Protein AF-0000000072582469 (afdb_homodimer)

Organism: Leptospira interrogans serogroup Icterohaemorrhagiae serovar Lai (strain 56601) (NCBI:txid189518)

Structure (mmCIF, N/CA/C/O backbone):
data_AF-0000000072582469-model_v1
#
loop_
_entity.id
_entity.type
_entity.pdbx_description
1 polymer 'CRISPR-associated protein Cas6, subtype MYXAN'
#
loop_
_atom_site.group_PDB
_atom_site.id
_atom_site.type_symbol
_atom_site.label_atom_id
_atom_site.label_alt_id
_atom_site.label_comp_id
_atom_site.label_asym_id
_atom_site.label_entity_id
_atom_site.label_seq_id
_atom_site.pdbx_PDB_ins_code
_atom_site.Cartn_x
_atom_site.Cartn_y
_atom_site.Cartn_z
_atom_site.occupancy
_atom_site.B_iso_or_equiv
_atom_site.auth_seq_id
_atom_site.auth_comp_id
_atom_site.auth_asym_id
_atom_site.auth_atom_id
_atom_site.pdbx_PDB_model_num
ATOM 1 N N . MET A 1 1 ? 12.555 -10.258 11.445 1 30.47 1 MET A N 1
ATOM 2 C CA . MET A 1 1 ? 12.547 -9.867 10.039 1 30.47 1 MET A CA 1
ATOM 3 C C . MET A 1 1 ? 11.203 -9.242 9.656 1 30.47 1 MET A C 1
ATOM 5 O O . MET A 1 1 ? 10.156 -9.852 9.852 1 30.47 1 MET A O 1
ATOM 9 N N . SER A 1 2 ? 10.984 -7.969 9.828 1 44.03 2 SER A N 1
ATOM 10 C CA . SER A 1 2 ? 9.766 -7.211 9.539 1 44.03 2 SER A CA 1
ATOM 11 C C . SER A 1 2 ? 9.156 -7.645 8.211 1 44.03 2 SER A C 1
ATOM 13 O O . SER A 1 2 ? 9.852 -7.742 7.203 1 44.03 2 SER A O 1
ATOM 15 N N . ILE A 1 3 ? 8.266 -8.602 8.234 1 50 3 ILE A N 1
ATOM 16 C CA . ILE A 1 3 ? 7.602 -9.023 7.004 1 50 3 ILE A CA 1
ATOM 17 C C . ILE A 1 3 ? 7.469 -7.828 6.055 1 50 3 ILE A C 1
ATOM 19 O O . ILE A 1 3 ? 7.055 -6.742 6.469 1 50 3 ILE A O 1
ATOM 23 N N . PRO A 1 4 ? 8.195 -7.957 4.871 1 59.53 4 PRO A N 1
ATOM 24 C CA . PRO A 1 4 ? 8.141 -6.902 3.855 1 59.53 4 PRO A CA 1
ATOM 25 C C . PRO A 1 4 ? 6.723 -6.379 3.619 1 59.53 4 PRO A C 1
ATOM 27 O O . PRO A 1 4 ? 5.75 -7.098 3.863 1 59.53 4 PRO A O 1
ATOM 30 N N . ASN A 1 5 ? 6.52 -5.148 3.527 1 84.12 5 ASN A N 1
ATOM 31 C CA . ASN A 1 5 ? 5.289 -4.438 3.205 1 84.12 5 ASN A CA 1
ATOM 32 C C . ASN A 1 5 ? 4.781 -4.793 1.811 1 84.12 5 ASN A C 1
ATOM 34 O O . ASN A 1 5 ? 4.734 -3.938 0.925 1 84.12 5 ASN A O 1
ATOM 38 N N . VAL A 1 6 ? 4.477 -6.207 1.707 1 92.5 6 VAL A N 1
ATOM 39 C CA . VAL A 1 6 ? 3.959 -6.719 0.442 1 92.5 6 VAL A CA 1
ATOM 40 C C . VAL A 1 6 ? 2.436 -6.621 0.43 1 92.5 6 VAL A C 1
ATOM 42 O O . VAL A 1 6 ? 1.78 -6.93 1.429 1 92.5 6 VAL A O 1
ATOM 45 N N . ILE A 1 7 ? 1.977 -6.152 -0.712 1 92.81 7 ILE A N 1
ATOM 46 C CA . ILE A 1 7 ? 0.534 -6.062 -0.909 1 92.81 7 ILE A CA 1
ATOM 47 C C . ILE A 1 7 ? 0.13 -6.867 -2.143 1 92.81 7 ILE A C 1
ATOM 49 O O . ILE A 1 7 ? 0.987 -7.379 -2.867 1 92.81 7 ILE A O 1
ATOM 53 N N . GLU A 1 8 ? -1.149 -7.074 -2.271 1 95.31 8 GLU A N 1
ATOM 54 C CA . GLU A 1 8 ? -1.679 -7.785 -3.434 1 95.31 8 GLU A CA 1
ATOM 55 C C . GLU A 1 8 ? -2.588 -6.883 -4.266 1 95.31 8 GLU A C 1
ATOM 57 O O . GLU A 1 8 ? -3.465 -6.207 -3.721 1 95.31 8 GLU A O 1
ATOM 62 N N . LEU A 1 9 ? -2.301 -6.816 -5.574 1 96.62 9 LEU A N 1
ATOM 63 C CA . LEU A 1 9 ? -3.211 -6.188 -6.527 1 96.62 9 LEU A CA 1
ATOM 64 C C . LEU A 1 9 ? -4.062 -7.238 -7.238 1 96.62 9 LEU A C 1
ATOM 66 O O . LEU A 1 9 ? -3.527 -8.156 -7.863 1 96.62 9 LEU A O 1
ATOM 70 N N . ASN A 1 10 ? -5.375 -7.125 -7.121 1 97.06 10 ASN A N 1
ATOM 71 C CA . ASN A 1 10 ? -6.32 -8.047 -7.742 1 97.06 10 ASN A CA 1
ATOM 72 C C . ASN A 1 10 ? -7.004 -7.418 -8.953 1 97.06 10 ASN A C 1
ATOM 74 O O . ASN A 1 10 ? -7.848 -6.535 -8.805 1 97.06 10 ASN A O 1
ATOM 78 N N . PHE A 1 11 ? -6.676 -7.906 -10.164 1 97.75 11 PHE A N 1
ATOM 79 C CA . PHE A 1 11 ? -7.254 -7.422 -11.406 1 97.75 11 PHE A CA 1
ATOM 80 C C . PHE A 1 11 ? -8.383 -8.336 -11.867 1 97.75 11 PHE A C 1
ATOM 82 O O . PHE A 1 11 ? -8.141 -9.469 -12.297 1 97.75 11 PHE A O 1
ATOM 89 N N . PRO A 1 12 ? -9.617 -7.875 -11.797 1 97.75 12 PRO A N 1
ATOM 90 C CA . PRO A 1 12 ? -10.617 -8.664 -12.523 1 97.75 12 PRO A CA 1
ATOM 91 C C . PRO A 1 12 ? -10.266 -8.828 -14.008 1 97.75 12 PRO A C 1
ATOM 93 O O . PRO A 1 12 ? -9.75 -7.902 -14.633 1 97.75 12 PRO A O 1
ATOM 96 N N . VAL A 1 13 ? -10.539 -10.023 -14.477 1 98.31 13 VAL A N 1
ATOM 97 C CA . VAL A 1 13 ? -10.148 -10.336 -15.852 1 98.31 13 VAL A CA 1
ATOM 98 C C . VAL A 1 13 ? -11.383 -10.633 -16.688 1 98.31 13 VAL A C 1
ATOM 100 O O . VAL A 1 13 ? -12.227 -11.445 -16.297 1 98.31 13 VAL A O 1
ATOM 103 N N . LEU A 1 14 ? -11.469 -9.875 -17.75 1 97.69 14 LEU A N 1
ATOM 104 C CA . LEU A 1 14 ? -12.484 -10.164 -18.75 1 97.69 14 LEU A CA 1
ATOM 105 C C . LEU A 1 14 ? -11.883 -10.938 -19.922 1 97.69 14 LEU A C 1
ATOM 107 O O . LEU A 1 14 ? -10.797 -10.602 -20.406 1 97.69 14 LEU A O 1
ATOM 111 N N . GLY A 1 15 ? -12.547 -11.914 -20.344 1 96.69 15 GLY A N 1
ATOM 112 C CA . GLY A 1 15 ? -12.125 -12.781 -21.438 1 96.69 15 GLY A CA 1
ATOM 113 C C . GLY A 1 15 ? -12.93 -14.062 -21.516 1 96.69 15 GLY A C 1
ATOM 114 O O . GLY A 1 15 ? -13.938 -14.219 -20.828 1 96.69 15 GLY A O 1
ATOM 115 N N . SER A 1 16 ? -12.477 -14.953 -22.438 1 96.75 16 SER A N 1
ATOM 116 C CA . SER A 1 16 ? -13.242 -16.172 -22.656 1 96.75 16 SER A CA 1
ATOM 117 C C . SER A 1 16 ? -12.461 -17.406 -22.234 1 96.75 16 SER A C 1
ATOM 119 O O . SER A 1 16 ? -12.773 -18.031 -21.203 1 96.75 16 SER A O 1
ATOM 121 N N . LEU A 1 17 ? -11.383 -17.672 -22.953 1 97.31 17 LEU A N 1
ATOM 122 C CA . LEU A 1 17 ? -10.609 -18.891 -22.719 1 97.31 17 LEU A CA 1
ATOM 123 C C . LEU A 1 17 ? -9.141 -18.562 -22.484 1 97.31 17 LEU A C 1
ATOM 125 O O . LEU A 1 17 ? -8.633 -17.562 -22.984 1 97.31 17 LEU A O 1
ATOM 129 N N . LEU A 1 18 ? -8.508 -19.406 -21.688 1 97.12 18 LEU A N 1
ATOM 130 C CA . LEU A 1 18 ? -7.062 -19.359 -21.484 1 97.12 18 LEU A CA 1
ATOM 131 C C . LEU A 1 18 ? -6.496 -20.781 -21.375 1 97.12 18 LEU A C 1
ATOM 133 O O . LEU A 1 18 ? -7.148 -21.672 -20.844 1 97.12 18 LEU A O 1
ATOM 137 N N . PRO A 1 19 ? -5.258 -20.922 -21.906 1 95.5 19 PRO A N 1
ATOM 138 C CA . PRO A 1 19 ? -4.602 -22.188 -21.578 1 95.5 19 PRO A CA 1
ATOM 139 C C . PRO A 1 19 ? -4.375 -22.375 -20.078 1 95.5 19 PRO A C 1
ATOM 141 O O . PRO A 1 19 ? -4.062 -21.406 -19.391 1 95.5 19 PRO A O 1
ATOM 144 N N . ALA A 1 20 ? -4.527 -23.625 -19.578 1 93.88 20 ALA A N 1
ATOM 145 C CA . ALA A 1 20 ? -4.32 -23.906 -18.156 1 93.88 20 ALA A CA 1
ATOM 146 C C . ALA A 1 20 ? -2.871 -23.641 -17.75 1 93.88 20 ALA A C 1
ATOM 148 O O . ALA A 1 20 ? -2.592 -23.328 -16.594 1 93.88 20 ALA A O 1
ATOM 149 N N . ASP A 1 21 ? -1.951 -23.797 -18.688 1 95.19 21 ASP A N 1
ATOM 150 C CA . ASP A 1 21 ? -0.532 -23.594 -18.422 1 95.19 21 ASP A CA 1
ATOM 151 C C . ASP A 1 21 ? -0.061 -22.234 -18.906 1 95.19 21 ASP A C 1
ATOM 153 O O . ASP A 1 21 ? 1.055 -22.094 -19.422 1 95.19 21 ASP A O 1
ATOM 157 N N . HIS A 1 22 ? -0.894 -21.172 -18.688 1 95.5 22 HIS A N 1
ATOM 158 C CA . HIS A 1 22 ? -0.663 -19.859 -19.266 1 95.5 22 HIS A CA 1
ATOM 159 C C . HIS A 1 22 ? 0.334 -19.047 -18.453 1 95.5 22 HIS A C 1
ATOM 161 O O . HIS A 1 22 ? 0.523 -17.844 -18.688 1 95.5 22 HIS A O 1
ATOM 167 N N . GLY A 1 23 ? 1.006 -19.609 -17.453 1 96.31 23 GLY A N 1
ATOM 168 C CA . GLY A 1 23 ? 1.853 -18.859 -16.531 1 96.31 23 GLY A CA 1
ATOM 169 C C . GLY A 1 23 ? 2.943 -18.078 -17.234 1 96.31 23 GLY A C 1
ATOM 170 O O . GLY A 1 23 ? 3.059 -16.859 -17.062 1 96.31 23 GLY A O 1
ATOM 171 N N . TYR A 1 24 ? 3.627 -18.719 -18.094 1 96.56 24 TYR A N 1
ATOM 172 C CA . TYR A 1 24 ? 4.727 -18.078 -18.797 1 96.56 24 TYR A CA 1
ATOM 173 C C . TYR A 1 24 ? 4.203 -17.047 -19.797 1 96.56 24 TYR A C 1
ATOM 175 O O . TYR A 1 24 ? 4.746 -15.953 -19.906 1 96.56 24 TYR A O 1
ATOM 183 N N . GLY A 1 25 ? 3.215 -17.438 -20.5 1 96.5 25 GLY A N 1
ATOM 184 C CA . GLY A 1 25 ? 2.609 -16.5 -21.438 1 96.5 25 GLY A CA 1
ATOM 185 C C . GLY A 1 25 ? 2.098 -15.242 -20.766 1 96.5 25 GLY A C 1
ATOM 186 O O . GLY A 1 25 ? 2.268 -14.141 -21.297 1 96.5 25 GLY A O 1
ATOM 187 N N . LEU A 1 26 ? 1.483 -15.445 -19.625 1 97.5 26 LEU A N 1
ATOM 188 C CA . LEU A 1 26 ? 0.969 -14.32 -18.859 1 97.5 26 LEU A CA 1
ATOM 189 C C . LEU A 1 26 ? 2.104 -13.406 -18.406 1 97.5 26 LEU A C 1
ATOM 191 O O . LEU A 1 26 ? 2.047 -12.188 -18.625 1 97.5 26 LEU A O 1
ATOM 195 N N . TYR A 1 27 ? 3.119 -13.984 -17.875 1 96.94 27 TYR A N 1
ATOM 196 C CA . TYR A 1 27 ? 4.297 -13.25 -17.422 1 96.94 27 TYR A CA 1
ATOM 197 C C . TYR A 1 27 ? 4.914 -12.469 -18.578 1 96.94 27 TYR A C 1
ATOM 199 O O . TYR A 1 27 ? 5.227 -11.281 -18.438 1 96.94 27 TYR A O 1
ATOM 207 N N . SER A 1 28 ? 5.012 -13.102 -19.688 1 96.5 28 SER A N 1
ATOM 208 C CA . SER A 1 28 ? 5.586 -12.477 -20.875 1 96.5 28 SER A CA 1
ATOM 209 C C . SER A 1 28 ? 4.754 -11.281 -21.328 1 96.5 28 SER A C 1
ATOM 211 O O . SER A 1 28 ? 5.301 -10.219 -21.609 1 96.5 28 SER A O 1
ATOM 213 N N . ALA A 1 29 ? 3.504 -11.422 -21.344 1 97.25 29 ALA A N 1
ATOM 214 C CA . ALA A 1 29 ? 2.609 -10.344 -21.766 1 97.25 29 ALA A CA 1
ATOM 215 C C . ALA A 1 29 ? 2.693 -9.164 -20.812 1 97.25 29 ALA A C 1
ATOM 217 O O . ALA A 1 29 ? 2.711 -8.008 -21.234 1 97.25 29 ALA A O 1
ATOM 218 N N . ILE A 1 30 ? 2.781 -9.445 -19.484 1 97.25 30 ILE A N 1
ATOM 219 C CA . ILE A 1 30 ? 2.879 -8.414 -18.469 1 97.25 30 ILE A CA 1
ATOM 220 C C . ILE A 1 30 ? 4.184 -7.637 -18.641 1 97.25 30 ILE A C 1
ATOM 222 O O . ILE A 1 30 ? 4.188 -6.402 -18.609 1 97.25 30 ILE A O 1
ATOM 226 N N . CYS A 1 31 ? 5.27 -8.375 -18.891 1 95.88 31 CYS A N 1
ATOM 227 C CA . CYS A 1 31 ? 6.578 -7.738 -19 1 95.88 31 CYS A CA 1
ATOM 228 C C . CYS A 1 31 ? 6.68 -6.941 -20.297 1 95.88 31 CYS A C 1
ATOM 230 O O . CYS A 1 31 ? 7.453 -5.984 -20.391 1 95.88 31 CYS A O 1
ATOM 232 N N . HIS A 1 32 ? 5.898 -7.336 -21.234 1 96.06 32 HIS A N 1
ATOM 233 C CA . HIS A 1 32 ? 5.855 -6.562 -22.469 1 96.06 32 HIS A CA 1
ATOM 234 C C . HIS A 1 32 ? 5.246 -5.184 -22.234 1 96.06 32 HIS A C 1
ATOM 236 O O . HIS A 1 32 ? 5.746 -4.184 -22.75 1 96.06 32 HIS A O 1
ATOM 242 N N . LEU A 1 33 ? 4.223 -5.117 -21.438 1 95.62 33 LEU A N 1
ATOM 243 C CA . LEU A 1 33 ? 3.555 -3.857 -21.141 1 95.62 33 LEU A CA 1
ATOM 244 C C . LEU A 1 33 ? 4.34 -3.064 -20.094 1 95.62 33 LEU A C 1
ATOM 246 O O . LEU A 1 33 ? 4.375 -1.833 -20.141 1 95.62 33 LEU A O 1
ATOM 250 N N . CYS A 1 34 ? 4.918 -3.791 -19.156 1 95.44 34 CYS A N 1
ATOM 251 C CA . CYS A 1 34 ? 5.711 -3.193 -18.094 1 95.44 34 CYS A CA 1
ATOM 252 C C . CYS A 1 34 ? 7.105 -3.803 -18.031 1 95.44 34 CYS A C 1
ATOM 254 O O . CYS A 1 34 ? 7.414 -4.582 -17.125 1 95.44 34 CYS A O 1
ATOM 256 N N . PRO A 1 35 ? 8.039 -3.336 -18.859 1 94.44 35 PRO A N 1
ATOM 257 C CA . PRO A 1 35 ? 9.336 -3.99 -19.016 1 94.44 35 PRO A CA 1
ATOM 258 C C . PRO A 1 35 ? 10.195 -3.916 -17.75 1 94.44 35 PRO A C 1
ATOM 260 O O . PRO A 1 35 ? 11.031 -4.793 -17.516 1 94.44 35 PRO A O 1
ATOM 263 N N . THR A 1 36 ? 9.984 -2.92 -16.891 1 92.06 36 THR A N 1
ATOM 264 C CA . THR A 1 36 ? 10.781 -2.74 -15.688 1 92.06 36 THR A CA 1
ATOM 265 C C . THR A 1 36 ? 10.531 -3.873 -14.703 1 92.06 36 THR A C 1
ATOM 267 O O . THR A 1 36 ? 11.344 -4.105 -13.797 1 92.06 36 THR A O 1
ATOM 270 N N . LEU A 1 37 ? 9.469 -4.609 -14.891 1 92.5 37 LEU A N 1
ATOM 271 C CA . LEU A 1 37 ? 9.109 -5.688 -13.977 1 92.5 37 LEU A CA 1
ATOM 272 C C . LEU A 1 37 ? 10.039 -6.883 -14.156 1 92.5 37 LEU A C 1
ATOM 274 O O . LEU A 1 37 ? 10.117 -7.754 -13.281 1 92.5 37 LEU A O 1
ATOM 278 N N . HIS A 1 38 ? 10.781 -6.918 -15.25 1 90.12 38 HIS A N 1
ATOM 279 C CA . HIS A 1 38 ? 11.711 -8.016 -15.508 1 90.12 38 HIS A CA 1
ATOM 280 C C . HIS A 1 38 ? 12.82 -8.055 -14.461 1 90.12 38 HIS A C 1
ATOM 282 O O . HIS A 1 38 ? 13.367 -9.117 -14.164 1 90.12 38 HIS A O 1
ATOM 288 N N . GLU A 1 39 ? 13.047 -6.945 -13.867 1 85.56 39 GLU A N 1
ATOM 289 C CA . GLU A 1 39 ? 14.188 -6.805 -12.977 1 85.56 39 GLU A CA 1
ATOM 290 C C . GLU A 1 39 ? 13.766 -6.961 -11.516 1 85.56 39 GLU A C 1
ATOM 292 O O . GLU A 1 39 ? 14.602 -6.91 -10.617 1 85.56 39 GLU A O 1
ATOM 297 N N . HIS A 1 40 ? 12.57 -7.203 -11.297 1 82.69 40 HIS A N 1
ATOM 298 C CA . HIS A 1 40 ? 12.086 -7.223 -9.922 1 82.69 40 HIS A CA 1
ATOM 299 C C . HIS A 1 40 ? 11.734 -8.641 -9.484 1 82.69 40 HIS A C 1
ATOM 301 O O . HIS A 1 40 ? 10.656 -9.148 -9.805 1 82.69 40 HIS A O 1
ATOM 307 N N . ASP A 1 41 ? 12.586 -9.172 -8.656 1 80.69 41 ASP A N 1
ATOM 308 C CA . ASP A 1 41 ? 12.438 -10.555 -8.219 1 80.69 41 ASP A CA 1
ATOM 309 C C . ASP A 1 41 ? 11.391 -10.68 -7.117 1 80.69 41 ASP A C 1
ATOM 311 O O . ASP A 1 41 ? 10.945 -11.781 -6.797 1 80.69 41 ASP A O 1
ATOM 315 N N . SER A 1 42 ? 10.977 -9.555 -6.664 1 84.88 42 SER A N 1
ATOM 316 C CA . SER A 1 42 ? 10.023 -9.578 -5.562 1 84.88 42 SER A CA 1
ATOM 317 C C . SER A 1 42 ? 8.594 -9.711 -6.07 1 84.88 42 SER A C 1
ATOM 319 O O . SER A 1 42 ? 7.652 -9.852 -5.281 1 84.88 42 SER A O 1
ATOM 321 N N . LEU A 1 43 ? 8.516 -9.797 -7.332 1 91.56 43 LEU A N 1
ATOM 322 C CA . LEU A 1 43 ? 7.211 -9.906 -7.973 1 91.56 43 LEU A CA 1
ATOM 323 C C . LEU A 1 43 ? 6.719 -11.352 -7.977 1 91.56 43 LEU A C 1
ATOM 325 O O . LEU A 1 43 ? 7.477 -12.266 -8.297 1 91.56 43 LEU A O 1
ATOM 329 N N . SER A 1 44 ? 5.566 -11.562 -7.473 1 95.94 44 SER A N 1
ATOM 330 C CA . SER A 1 44 ? 4.918 -12.852 -7.66 1 95.94 44 SER A CA 1
ATOM 331 C C . SER A 1 44 ? 3.564 -12.695 -8.344 1 95.94 44 SER A C 1
ATOM 333 O O . SER A 1 44 ? 2.834 -11.742 -8.07 1 95.94 44 SER A O 1
ATOM 335 N N . ILE A 1 45 ? 3.254 -13.617 -9.211 1 96.94 45 ILE A N 1
ATOM 336 C CA . ILE A 1 45 ? 2.02 -13.586 -9.992 1 96.94 45 ILE A CA 1
ATOM 337 C C . ILE A 1 45 ? 1.225 -14.867 -9.75 1 96.94 45 ILE A C 1
ATOM 339 O O . ILE A 1 45 ? 1.735 -15.969 -9.953 1 96.94 45 ILE A O 1
ATOM 343 N N . GLN A 1 46 ? 0.063 -14.695 -9.242 1 94.94 46 GLN A N 1
ATOM 344 C CA . GLN A 1 46 ? -0.858 -15.828 -9.227 1 94.94 46 GLN A CA 1
ATOM 345 C C . GLN A 1 46 ? -1.588 -15.961 -10.562 1 94.94 46 GLN A C 1
ATOM 347 O O . GLN A 1 46 ? -2.172 -14.992 -11.055 1 94.94 46 GLN A O 1
ATOM 352 N N . THR A 1 47 ? -1.567 -17.078 -11.133 1 92.44 47 THR A N 1
ATOM 353 C CA . THR A 1 47 ? -2.199 -17.297 -12.43 1 92.44 47 THR A CA 1
ATOM 354 C C . THR A 1 47 ? -3.709 -17.109 -12.336 1 92.44 47 THR A C 1
ATOM 356 O O . THR A 1 47 ? -4.277 -17.125 -11.234 1 92.44 47 THR A O 1
ATOM 359 N N . ILE A 1 48 ? -4.301 -16.906 -13.469 1 96.19 48 ILE A N 1
ATOM 360 C CA . ILE A 1 48 ? -5.723 -16.609 -13.555 1 96.19 48 ILE A CA 1
ATOM 361 C C . ILE A 1 48 ? -6.531 -17.906 -13.438 1 96.19 48 ILE A C 1
ATOM 363 O O . ILE A 1 48 ? -6.281 -18.859 -14.164 1 96.19 48 ILE A O 1
ATOM 367 N N . SER A 1 49 ? -7.465 -17.859 -12.516 1 92.06 49 SER A N 1
ATOM 368 C CA . SER A 1 49 ? -8.297 -19.047 -12.305 1 92.06 49 SER A CA 1
ATOM 369 C C . SER A 1 49 ? -9.484 -19.062 -13.266 1 92.06 49 SER A C 1
ATOM 371 O O . SER A 1 49 ? -9.867 -18.016 -13.797 1 92.06 49 SER A O 1
ATOM 373 N N . GLY A 1 50 ? -9.977 -20.172 -13.555 1 94.44 50 GLY A N 1
ATOM 374 C CA . GLY A 1 50 ? -11.156 -20.438 -14.359 1 94.44 50 GLY A CA 1
ATOM 375 C C . GLY A 1 50 ? -11.711 -21.828 -14.164 1 94.44 50 GLY A C 1
ATOM 376 O O . GLY A 1 50 ? -11.328 -22.531 -13.234 1 94.44 50 GLY A O 1
ATOM 377 N N . LEU A 1 51 ? -12.727 -22.078 -14.961 1 94.69 51 LEU A N 1
ATOM 378 C CA . LEU A 1 51 ? -13.305 -23.422 -14.945 1 94.69 51 LEU A CA 1
ATOM 379 C C . LEU A 1 51 ? -12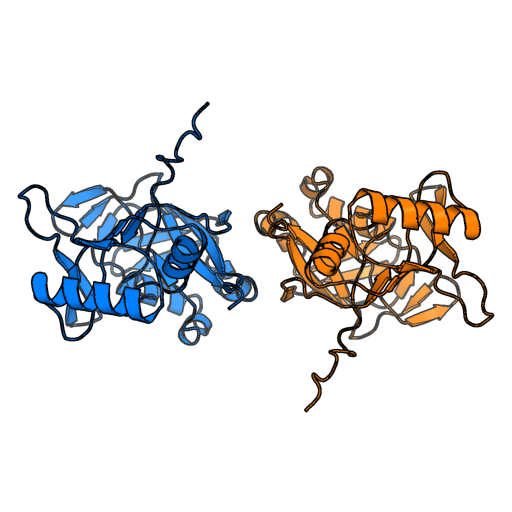.758 -24.25 -16.094 1 94.69 51 LEU A C 1
ATOM 381 O O . LEU A 1 51 ? -12.578 -23.75 -17.203 1 94.69 51 LEU A O 1
ATOM 385 N N . PRO A 1 52 ? -12.508 -25.531 -15.75 1 91.31 52 PRO A N 1
ATOM 386 C CA . PRO A 1 52 ? -12.102 -26.375 -16.875 1 91.31 52 PRO A CA 1
ATOM 387 C C . PRO A 1 52 ? -13.133 -26.391 -18 1 91.31 52 PRO A C 1
ATOM 389 O O . PRO A 1 52 ? -14.328 -26.531 -17.75 1 91.31 52 PRO A O 1
ATOM 392 N N . ASP A 1 53 ? -12.773 -26.188 -19.25 1 91.62 53 ASP A N 1
ATOM 393 C CA . ASP A 1 53 ? -13.633 -26.25 -20.438 1 91.62 53 ASP A CA 1
ATOM 394 C C . ASP A 1 53 ? -13.367 -27.516 -21.234 1 91.62 53 ASP A C 1
ATOM 396 O O . ASP A 1 53 ? -14.266 -28.344 -21.406 1 91.62 53 ASP A O 1
ATOM 400 N N . ARG A 1 54 ? -12.172 -27.75 -21.734 1 90.56 54 ARG A N 1
ATOM 401 C CA . ARG A 1 54 ? -11.586 -28.922 -22.375 1 90.56 54 ARG A CA 1
ATOM 402 C C . ARG A 1 54 ? -10.172 -29.172 -21.844 1 90.56 54 ARG A C 1
ATOM 404 O O . ARG A 1 54 ? -9.633 -28.359 -21.094 1 90.56 54 ARG A O 1
ATOM 411 N N . PRO A 1 55 ? -9.641 -30.297 -22.188 1 87.75 55 PRO A N 1
ATOM 412 C CA . PRO A 1 55 ? -8.305 -30.578 -21.656 1 87.75 55 PRO A CA 1
ATOM 413 C C . PRO A 1 55 ? -7.312 -29.453 -21.938 1 87.75 55 PRO A C 1
ATOM 415 O O . PRO A 1 55 ? -7.102 -29.078 -23.094 1 87.75 55 PRO A O 1
ATOM 418 N N . GLY A 1 56 ? -6.816 -28.891 -20.922 1 91.38 56 GLY A N 1
ATOM 419 C CA . GLY A 1 56 ? -5.762 -27.906 -21.031 1 91.38 56 GLY A CA 1
ATOM 420 C C . GLY A 1 56 ? -6.285 -26.484 -21.234 1 91.38 56 GLY A C 1
ATOM 421 O O . GLY A 1 56 ? -5.508 -25.547 -21.422 1 91.38 56 GLY A O 1
ATOM 422 N N . ILE A 1 57 ? -7.598 -26.328 -21.281 1 94.75 57 ILE A N 1
ATOM 423 C CA . ILE A 1 57 ? -8.188 -25.016 -21.531 1 94.75 57 ILE A CA 1
ATOM 424 C C . ILE A 1 57 ? -9.109 -24.641 -20.359 1 94.75 57 ILE A C 1
ATOM 426 O O . ILE A 1 57 ? -9.875 -25.469 -19.875 1 94.75 57 ILE A O 1
ATOM 430 N N . LEU A 1 58 ? -8.969 -23.375 -19.969 1 95.81 58 LEU A N 1
ATOM 431 C CA . LEU A 1 58 ? -9.812 -22.812 -18.922 1 95.81 58 LEU A CA 1
ATOM 432 C C . LEU A 1 58 ? -10.82 -21.828 -19.516 1 95.81 58 LEU A C 1
ATOM 434 O O . LEU A 1 58 ? -10.484 -21.047 -20.406 1 95.81 58 LEU A O 1
ATOM 438 N N . ARG A 1 59 ? -12 -21.922 -18.984 1 98 59 ARG A N 1
ATOM 439 C CA . ARG A 1 59 ? -12.992 -20.891 -19.25 1 98 59 ARG A CA 1
ATOM 440 C C . ARG A 1 59 ? -13.016 -19.844 -18.141 1 98 59 ARG A C 1
ATOM 442 O O . ARG A 1 59 ? -13.156 -20.172 -16.969 1 98 59 ARG A O 1
ATOM 449 N N . LEU A 1 60 ? -12.883 -18.625 -18.562 1 97.62 60 LEU A N 1
ATOM 450 C CA . LEU A 1 60 ? -12.906 -17.547 -17.594 1 97.62 60 LEU A CA 1
ATOM 451 C C . LEU A 1 60 ? -14.328 -17.25 -17.125 1 97.62 60 LEU A C 1
ATOM 453 O O . LEU A 1 60 ? -15.281 -17.438 -17.891 1 97.62 60 LEU A O 1
ATOM 457 N N . THR A 1 61 ? -14.422 -16.891 -15.875 1 97.12 61 THR A N 1
ATOM 458 C CA . THR A 1 61 ? -15.703 -16.547 -15.258 1 97.12 61 THR A CA 1
ATOM 459 C C . THR A 1 61 ? -15.664 -15.125 -14.695 1 97.12 61 THR A C 1
ATOM 461 O O . THR A 1 61 ? -14.648 -14.438 -14.797 1 97.12 61 THR A O 1
ATOM 464 N N . ALA A 1 62 ? -16.766 -14.695 -14.094 1 95.31 62 ALA A N 1
ATOM 465 C CA . ALA A 1 62 ? -16.844 -13.375 -13.484 1 95.31 62 ALA A CA 1
ATOM 466 C C . ALA A 1 62 ? -15.914 -13.266 -12.289 1 95.31 62 ALA A C 1
ATOM 468 O O . ALA A 1 62 ? -15.578 -12.164 -11.844 1 95.31 62 ALA A O 1
ATOM 469 N N . ASN A 1 63 ? -15.414 -14.469 -11.836 1 94.88 63 ASN A N 1
ATOM 470 C CA . ASN A 1 63 ? -14.562 -14.484 -10.648 1 94.88 63 ASN A CA 1
ATOM 471 C C . ASN A 1 63 ? -13.086 -14.602 -11.016 1 94.88 63 ASN A C 1
ATOM 473 O O . ASN A 1 63 ? -12.227 -14.633 -10.141 1 94.88 63 ASN A O 1
ATOM 477 N N . SER A 1 64 ? -12.82 -14.656 -12.312 1 97.31 64 SER A N 1
ATOM 478 C CA . SER A 1 64 ? -11.43 -14.781 -12.75 1 97.31 64 SER A CA 1
ATOM 479 C C . SER A 1 64 ? -10.648 -13.5 -12.477 1 97.31 64 SER A C 1
ATOM 481 O O . SER A 1 64 ? -11.086 -12.414 -12.852 1 97.31 64 SER A O 1
ATOM 483 N N . GLN A 1 65 ? -9.484 -13.727 -11.789 1 97.12 65 GLN A N 1
ATOM 484 C CA . GLN A 1 65 ? -8.656 -12.586 -11.406 1 97.12 65 GLN A CA 1
ATOM 485 C C . GLN A 1 65 ? -7.176 -12.875 -11.648 1 97.12 65 GLN A C 1
ATOM 487 O O . GLN A 1 65 ? -6.727 -14.016 -11.477 1 97.12 65 GLN A O 1
ATOM 492 N N . LEU A 1 66 ? -6.488 -11.852 -12.062 1 97.62 66 LEU A N 1
ATOM 493 C CA . LEU A 1 66 ? -5.031 -11.828 -11.977 1 97.62 66 LEU A CA 1
ATOM 494 C C . LEU A 1 66 ? -4.582 -11.203 -10.656 1 97.62 66 LEU A C 1
ATOM 496 O O . LEU A 1 66 ? -4.973 -10.078 -10.328 1 97.62 66 LEU A O 1
ATOM 500 N N . ARG A 1 67 ? -3.793 -11.914 -9.922 1 97.62 67 ARG A N 1
ATOM 501 C CA . ARG A 1 67 ? -3.287 -11.414 -8.648 1 97.62 67 ARG A CA 1
ATOM 502 C C . ARG A 1 67 ? -1.772 -11.234 -8.695 1 97.62 67 ARG A C 1
ATOM 504 O O . ARG A 1 67 ? -1.047 -12.148 -9.086 1 97.62 67 ARG A O 1
ATOM 511 N N . ILE A 1 68 ? -1.345 -10.039 -8.336 1 97.31 68 ILE A N 1
ATOM 512 C CA . ILE A 1 68 ? 0.076 -9.711 -8.312 1 97.31 68 ILE A CA 1
ATOM 513 C C . ILE A 1 68 ? 0.474 -9.25 -6.906 1 97.31 68 ILE A C 1
ATOM 515 O O . ILE A 1 68 ? -0.176 -8.383 -6.324 1 97.31 68 ILE A O 1
ATOM 519 N N . ARG A 1 69 ? 1.458 -9.891 -6.383 1 96.19 69 ARG A N 1
ATOM 520 C CA . ARG A 1 69 ? 2.023 -9.453 -5.109 1 96.19 69 ARG A CA 1
ATOM 521 C C . ARG A 1 69 ? 3.355 -8.742 -5.312 1 96.19 69 ARG A C 1
ATOM 523 O O . ARG A 1 69 ? 4.227 -9.234 -6.035 1 96.19 69 ARG A O 1
ATOM 530 N N . ILE A 1 70 ? 3.441 -7.57 -4.684 1 94.25 70 ILE A N 1
ATOM 531 C CA . ILE A 1 70 ? 4.621 -6.723 -4.844 1 94.25 70 ILE A CA 1
ATOM 532 C C . ILE A 1 70 ? 4.797 -5.844 -3.609 1 94.25 70 ILE A C 1
ATOM 534 O O . ILE A 1 70 ? 3.828 -5.547 -2.904 1 94.25 70 ILE A O 1
ATOM 538 N N . PRO A 1 71 ? 6.066 -5.465 -3.301 1 92.31 71 PRO A N 1
ATOM 539 C CA . PRO A 1 71 ? 6.234 -4.449 -2.258 1 92.31 71 PRO A CA 1
ATOM 540 C C . PRO A 1 71 ? 5.43 -3.182 -2.533 1 92.31 71 PRO A C 1
ATOM 542 O O . PRO A 1 71 ? 5.332 -2.744 -3.684 1 92.31 71 PRO A O 1
ATOM 545 N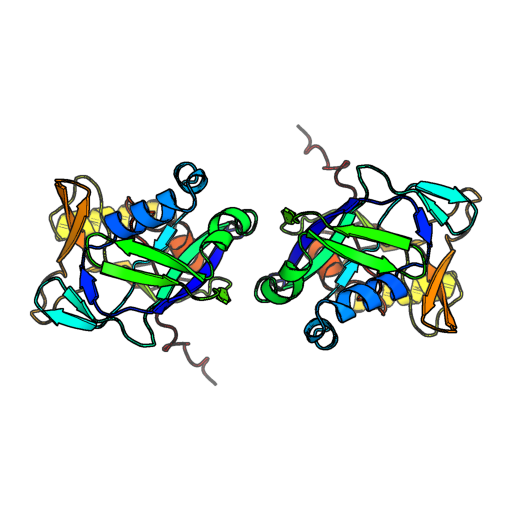 N . VAL A 1 72 ? 4.906 -2.602 -1.533 1 90.44 72 VAL A N 1
ATOM 546 C CA . VAL A 1 72 ? 3.982 -1.476 -1.641 1 90.44 72 VAL A CA 1
ATOM 547 C C . VAL A 1 72 ? 4.648 -0.333 -2.404 1 90.44 72 VAL A C 1
ATOM 549 O O . VAL A 1 72 ? 3.994 0.367 -3.18 1 90.44 72 VAL A O 1
ATOM 552 N N . GLU A 1 73 ? 5.934 -0.123 -2.238 1 90.44 73 GLU A N 1
ATOM 553 C CA . GLU A 1 73 ? 6.656 0.979 -2.865 1 90.44 73 GLU A CA 1
ATOM 554 C C . GLU A 1 73 ? 6.785 0.768 -4.371 1 90.44 73 GLU A C 1
ATOM 556 O O . GLU A 1 73 ? 7.094 1.705 -5.113 1 90.44 73 GLU A O 1
ATOM 561 N N . GLN A 1 74 ? 6.477 -0.438 -4.785 1 92.19 74 GLN A N 1
ATOM 562 C CA . GLN A 1 74 ? 6.66 -0.765 -6.195 1 92.19 74 GLN A CA 1
ATOM 563 C C . GLN A 1 74 ? 5.316 -0.844 -6.918 1 92.19 74 GLN A C 1
ATOM 565 O O . GLN A 1 74 ? 5.258 -1.226 -8.086 1 92.19 74 GLN A O 1
ATOM 570 N N . ILE A 1 75 ? 4.285 -0.421 -6.293 1 91.56 75 ILE A N 1
ATOM 571 C CA . ILE A 1 75 ? 2.941 -0.432 -6.859 1 91.56 75 ILE A CA 1
ATOM 572 C C . ILE A 1 75 ? 2.936 0.315 -8.188 1 91.56 75 ILE A C 1
ATOM 574 O O . ILE A 1 75 ? 2.322 -0.136 -9.164 1 91.56 75 ILE A O 1
ATOM 578 N N . PRO A 1 76 ? 3.652 1.456 -8.336 1 89.31 76 PRO A N 1
ATOM 579 C CA . PRO A 1 76 ? 3.625 2.205 -9.594 1 89.31 76 PRO A CA 1
ATOM 580 C C . PRO A 1 76 ? 4.137 1.388 -10.781 1 89.31 76 PRO A C 1
ATOM 582 O O . PRO A 1 76 ? 3.818 1.693 -11.93 1 89.31 76 PRO A O 1
ATOM 585 N N . LEU A 1 77 ? 4.867 0.349 -10.555 1 91.56 77 LEU A N 1
ATOM 586 C CA . LEU A 1 77 ? 5.434 -0.469 -11.625 1 91.56 77 LEU A CA 1
ATOM 587 C C . LEU A 1 77 ? 4.363 -1.35 -12.258 1 91.56 77 LEU A C 1
ATOM 589 O O . LEU A 1 77 ? 4.488 -1.747 -13.422 1 91.56 77 LEU A O 1
ATOM 593 N N . VAL A 1 78 ? 3.281 -1.641 -11.508 1 94 78 VAL A N 1
ATOM 594 C CA . VAL A 1 78 ? 2.303 -2.617 -11.977 1 94 78 VAL A CA 1
ATOM 595 C C . VAL A 1 78 ? 0.992 -1.913 -12.32 1 94 78 VAL A C 1
ATOM 597 O O . VAL A 1 78 ? 0.161 -2.457 -13.047 1 94 78 VAL A O 1
ATOM 600 N N . TYR A 1 79 ? 0.845 -0.735 -11.805 1 89.88 79 TYR A N 1
ATOM 601 C CA . TYR A 1 79 ? -0.432 -0.041 -11.938 1 89.88 79 TYR A CA 1
ATOM 602 C C . TYR A 1 79 ? -0.753 0.249 -13.398 1 89.88 79 TYR A C 1
ATOM 604 O O . TYR A 1 79 ? -1.923 0.302 -13.781 1 89.88 79 TYR A O 1
ATOM 612 N N . PRO A 1 80 ? 0.213 0.437 -14.281 1 92.94 80 PRO A N 1
ATOM 613 C CA . PRO A 1 80 ? -0.077 0.68 -15.695 1 92.94 80 PRO A CA 1
ATOM 614 C C . PRO A 1 80 ? -0.835 -0.473 -16.344 1 92.94 80 PRO A C 1
ATOM 616 O O . PRO A 1 80 ? -1.384 -0.314 -17.438 1 92.94 80 PRO A O 1
ATOM 619 N N . LEU A 1 81 ? -0.89 -1.584 -15.727 1 96.5 81 LEU A N 1
ATOM 620 C CA . LEU A 1 81 ? -1.634 -2.721 -16.25 1 96.5 81 LEU A CA 1
ATOM 621 C C . LEU A 1 81 ? -3.137 -2.473 -16.172 1 96.5 81 LEU A C 1
ATOM 623 O O . LEU A 1 81 ? -3.918 -3.15 -16.844 1 96.5 81 LEU A O 1
ATOM 627 N N . ALA A 1 82 ? -3.518 -1.564 -15.336 1 94.56 82 ALA A N 1
ATOM 628 C CA . ALA A 1 82 ? -4.938 -1.306 -15.109 1 94.56 82 ALA A CA 1
ATOM 629 C C . ALA A 1 82 ? -5.617 -0.845 -16.391 1 94.56 82 ALA A C 1
ATOM 631 O O . ALA A 1 82 ? -5.164 0.104 -17.047 1 94.56 82 ALA A O 1
ATOM 632 N N . GLY A 1 83 ? -6.648 -1.562 -16.734 1 96 83 GLY A N 1
ATOM 633 C CA . GLY A 1 83 ? -7.441 -1.191 -17.891 1 96 83 GLY A CA 1
ATOM 634 C C . GLY A 1 83 ? -6.84 -1.658 -19.203 1 96 83 GLY A C 1
ATOM 635 O O . GLY A 1 83 ? -7.395 -1.402 -20.281 1 96 83 GLY A O 1
ATOM 636 N N . LYS A 1 84 ? -5.777 -2.355 -19.188 1 97.75 84 LYS A N 1
ATOM 637 C CA . LYS A 1 84 ? -5.082 -2.744 -20.406 1 97.75 84 LYS A CA 1
ATOM 638 C C . LYS A 1 84 ? -5.504 -4.137 -20.859 1 97.75 84 LYS A C 1
ATOM 640 O O . LYS A 1 84 ? -6.035 -4.918 -20.062 1 97.75 84 LYS A O 1
ATOM 645 N N . SER A 1 85 ? -5.277 -4.375 -22.109 1 98.25 85 SER A N 1
ATOM 646 C CA . SER A 1 85 ? -5.453 -5.707 -22.688 1 98.25 85 SER A CA 1
ATOM 647 C C . SER A 1 85 ? -4.121 -6.445 -22.781 1 98.25 85 SER A C 1
ATOM 649 O O . SER A 1 85 ? -3.088 -5.84 -23.062 1 98.25 85 SER A O 1
ATOM 651 N N . LEU A 1 86 ? -4.199 -7.703 -22.562 1 97.88 86 LEU A N 1
ATOM 652 C CA . LEU A 1 86 ? -3.061 -8.602 -22.734 1 97.88 86 LEU A CA 1
ATOM 653 C C . LEU A 1 86 ? -3.379 -9.703 -23.734 1 97.88 86 LEU A C 1
ATOM 655 O O . LEU A 1 86 ? -4.508 -10.195 -23.781 1 97.88 86 LEU A O 1
ATOM 659 N N . THR A 1 87 ? -2.393 -10.031 -24.469 1 97.75 87 THR A N 1
ATOM 660 C CA . THR A 1 87 ? -2.512 -11.172 -25.359 1 97.75 87 THR A CA 1
ATOM 661 C C . THR A 1 87 ? -1.601 -12.312 -24.922 1 97.75 87 THR A C 1
ATOM 663 O O . THR A 1 87 ? -0.383 -12.141 -24.828 1 97.75 87 THR A O 1
ATOM 666 N N . ILE A 1 88 ? -2.164 -13.414 -24.656 1 96.25 88 ILE A N 1
ATOM 667 C CA . ILE A 1 88 ? -1.463 -14.633 -24.266 1 96.25 88 ILE A CA 1
ATOM 668 C C . ILE A 1 88 ? -1.636 -15.695 -25.359 1 96.25 88 ILE A C 1
ATOM 670 O O . ILE A 1 88 ? -2.662 -16.375 -25.406 1 96.25 88 ILE A O 1
ATOM 674 N N . GLY A 1 89 ? -0.572 -15.859 -26.203 1 93.12 89 GLY A N 1
ATOM 675 C CA . GLY A 1 89 ? -0.789 -16.656 -27.406 1 93.12 89 GLY A CA 1
ATOM 676 C C . GLY A 1 89 ? -1.863 -16.094 -28.312 1 93.12 89 GLY A C 1
ATOM 677 O O . GLY A 1 89 ? -1.749 -14.961 -28.781 1 93.12 89 GLY A O 1
ATOM 678 N N . ILE A 1 90 ? -2.957 -16.875 -28.484 1 95.69 90 ILE A N 1
ATOM 679 C CA . ILE A 1 90 ? -4.039 -16.422 -29.359 1 95.69 90 ILE A CA 1
ATOM 680 C C . ILE A 1 90 ? -5.176 -15.852 -28.516 1 95.69 90 ILE A C 1
ATOM 682 O O . ILE A 1 90 ? -6.199 -15.414 -29.047 1 95.69 90 ILE A O 1
ATOM 686 N N . HIS A 1 91 ? -5.043 -15.883 -27.25 1 97.12 91 HIS A N 1
ATOM 687 C CA . HIS A 1 91 ? -6.117 -15.484 -26.344 1 97.12 91 HIS A CA 1
ATOM 688 C C . HIS A 1 91 ? -5.934 -14.047 -25.875 1 97.12 91 HIS A C 1
ATOM 690 O O . HIS A 1 91 ? -4.859 -13.672 -25.406 1 97.12 91 HIS A O 1
ATOM 696 N N . LYS A 1 92 ? -6.988 -13.32 -25.953 1 97.69 92 LYS A N 1
ATOM 697 C CA . LYS A 1 92 ? -6.977 -11.93 -25.5 1 97.69 92 LYS A CA 1
ATOM 698 C C . LYS A 1 92 ? -7.789 -11.758 -24.219 1 97.69 92 LYS A C 1
ATOM 700 O O . LYS A 1 92 ? -8.898 -12.289 -24.109 1 97.69 92 LYS A O 1
ATOM 705 N N . ILE A 1 93 ? -7.223 -11.016 -23.234 1 98.25 93 ILE A N 1
ATOM 706 C CA . ILE A 1 93 ? -7.938 -10.711 -22 1 98.25 93 ILE A CA 1
ATOM 707 C C . ILE A 1 93 ? -7.848 -9.211 -21.703 1 98.25 93 ILE A C 1
ATOM 709 O O . ILE A 1 93 ? -6.957 -8.531 -22.219 1 98.25 93 ILE A O 1
ATOM 713 N N . GLN A 1 94 ? -8.758 -8.789 -20.938 1 98.44 94 GLN A N 1
ATOM 714 C CA . GLN A 1 94 ? -8.781 -7.406 -20.469 1 98.44 94 GLN A CA 1
ATOM 715 C C . GLN A 1 94 ? -8.68 -7.332 -18.953 1 98.44 94 GLN A C 1
ATOM 717 O O . GLN A 1 94 ? -9.406 -8.031 -18.234 1 98.44 94 GLN A O 1
ATOM 722 N N . LEU A 1 95 ? -7.75 -6.496 -18.531 1 98.12 95 LEU A N 1
ATOM 723 C CA . LEU A 1 95 ? -7.613 -6.266 -17.094 1 98.12 95 LEU A CA 1
ATOM 724 C C . LEU A 1 95 ? -8.422 -5.051 -16.656 1 98.12 95 LEU A C 1
ATOM 726 O O . LEU A 1 95 ? -8.367 -4 -17.297 1 98.12 95 LEU A O 1
ATOM 730 N N . SER A 1 96 ? -9.18 -5.223 -15.609 1 96.88 96 SER A N 1
ATOM 731 C CA . SER A 1 96 ? -9.898 -4.098 -15.016 1 96.88 96 SER A CA 1
ATOM 732 C C . SER A 1 96 ? -9.062 -3.424 -13.93 1 96.88 96 SER A C 1
ATOM 734 O O . SER A 1 96 ? -7.898 -3.779 -13.727 1 96.88 96 SER A O 1
ATOM 736 N N . ILE A 1 97 ? -9.586 -2.369 -13.391 1 93.25 97 ILE A N 1
ATOM 737 C CA . ILE A 1 97 ? -8.906 -1.651 -12.32 1 93.25 97 ILE A CA 1
ATOM 738 C C . ILE A 1 97 ? -8.742 -2.566 -11.109 1 93.25 97 ILE A C 1
ATOM 740 O O . ILE A 1 97 ? -9.711 -3.17 -10.641 1 93.25 97 ILE A O 1
ATOM 744 N N . PRO A 1 98 ? -7.555 -2.652 -10.602 1 95.75 98 PRO A N 1
ATOM 745 C CA . PRO A 1 98 ? -7.344 -3.607 -9.516 1 95.75 98 PRO A CA 1
ATOM 746 C C . PRO A 1 98 ? -7.82 -3.08 -8.164 1 95.75 98 PRO A C 1
ATOM 748 O O . PRO A 1 98 ? -7.809 -1.869 -7.93 1 95.75 98 PRO A O 1
ATOM 751 N N . ALA A 1 99 ? -8.258 -4.02 -7.332 1 94.69 99 ALA A N 1
ATOM 752 C CA . ALA A 1 99 ? -8.352 -3.762 -5.898 1 94.69 99 ALA A CA 1
ATOM 753 C C . ALA A 1 99 ? -7.02 -4.016 -5.207 1 94.69 99 ALA A C 1
ATOM 755 O O . ALA A 1 99 ? -6.316 -4.977 -5.531 1 94.69 99 ALA A O 1
ATOM 756 N N . ILE A 1 100 ? -6.637 -3.141 -4.336 1 93.06 100 ILE A N 1
ATOM 757 C CA . ILE A 1 100 ? -5.438 -3.348 -3.533 1 93.06 100 ILE A CA 1
ATOM 758 C C . ILE A 1 100 ? -5.812 -3.99 -2.199 1 93.06 100 ILE A C 1
ATOM 760 O O . ILE A 1 100 ? -6.719 -3.518 -1.51 1 93.06 100 ILE A O 1
ATOM 764 N N . ARG A 1 101 ? -5.059 -5.051 -1.829 1 91.62 101 ARG A N 1
ATOM 765 C CA . ARG A 1 101 ? -5.391 -5.801 -0.623 1 91.62 101 ARG A CA 1
ATOM 766 C C . ARG A 1 101 ? -4.148 -6.074 0.213 1 91.62 101 ARG A C 1
ATOM 768 O O . ARG A 1 101 ? -3.078 -6.363 -0.331 1 91.62 101 ARG A O 1
ATOM 775 N N . ILE A 1 102 ? -4.324 -5.965 1.501 1 90.56 102 ILE A N 1
ATOM 776 C CA . ILE A 1 102 ? -3.299 -6.449 2.416 1 90.56 102 ILE A CA 1
ATOM 777 C C . ILE A 1 102 ? -3.404 -7.965 2.555 1 90.56 102 ILE A C 1
ATOM 779 O O . ILE A 1 102 ? -4.508 -8.516 2.598 1 90.56 102 ILE A O 1
ATOM 783 N N . LEU A 1 103 ? -2.287 -8.594 2.67 1 92.38 103 LEU A N 1
ATOM 784 C CA . LEU A 1 103 ? -2.305 -10.047 2.832 1 92.38 103 LEU A CA 1
ATOM 785 C C . LEU A 1 103 ? -2.889 -10.43 4.188 1 92.38 103 LEU A C 1
ATOM 787 O O . LEU A 1 103 ? -2.59 -9.797 5.199 1 92.38 103 LEU A O 1
ATOM 791 N N . GLN A 1 104 ? -3.73 -11.445 4.148 1 91.5 104 GLN A N 1
ATOM 792 C CA . GLN A 1 104 ? -4.324 -11.977 5.367 1 91.5 104 GLN A CA 1
ATOM 793 C C . GLN A 1 104 ? -3.736 -13.344 5.711 1 91.5 104 GLN A C 1
ATOM 795 O O . GLN A 1 104 ? -3.467 -14.156 4.82 1 91.5 104 GLN A O 1
ATOM 800 N N . PRO A 1 105 ? -3.623 -13.57 7.004 1 93.88 105 PRO A N 1
ATOM 801 C CA . PRO A 1 105 ? -3.131 -14.891 7.379 1 93.88 105 PRO A CA 1
ATOM 802 C C . PRO A 1 105 ? -4.203 -15.977 7.266 1 93.88 105 PRO A C 1
ATOM 804 O O . PRO A 1 105 ? -5.387 -15.703 7.488 1 93.88 105 PRO A O 1
ATOM 807 N N . TYR A 1 106 ? -3.812 -17.156 6.957 1 96.12 106 TYR A N 1
ATOM 808 C CA . TYR A 1 106 ? -4.652 -18.344 6.883 1 96.12 106 TYR A CA 1
ATOM 809 C C . TYR A 1 106 ? -3.959 -19.547 7.52 1 96.12 106 TYR A C 1
ATOM 811 O O . TYR A 1 106 ? -2.738 -19.688 7.418 1 96.12 106 TYR A O 1
ATOM 819 N N . SER A 1 107 ? -4.719 -20.344 8.156 1 97.25 107 SER A N 1
ATOM 820 C CA . SER A 1 107 ? -4.125 -21.531 8.75 1 97.25 107 SER A CA 1
ATOM 821 C C . SER A 1 107 ? -3.758 -22.562 7.68 1 97.25 107 SER A C 1
ATOM 823 O O . SER A 1 107 ? -2.979 -23.484 7.938 1 97.25 107 SER A O 1
ATOM 825 N N . VAL A 1 108 ? -4.414 -22.422 6.531 1 98.19 108 VAL A N 1
ATOM 826 C CA . VAL A 1 108 ? -4.156 -23.312 5.398 1 98.19 108 VAL A CA 1
ATOM 827 C C . VAL A 1 108 ? -3.92 -22.469 4.141 1 98.19 108 VAL A C 1
ATOM 829 O O . VAL A 1 108 ? -4.68 -21.547 3.852 1 98.19 108 VAL A O 1
ATOM 832 N N . LEU A 1 109 ? -2.859 -22.75 3.504 1 98.12 109 LEU A N 1
ATOM 833 C CA . LEU A 1 109 ? -2.566 -22.141 2.217 1 98.12 109 LEU A CA 1
ATOM 834 C C . LEU A 1 109 ? -2.398 -23.188 1.13 1 98.12 109 LEU A C 1
ATOM 836 O O . LEU A 1 109 ? -2.008 -24.328 1.416 1 98.12 109 LEU A O 1
ATOM 840 N N . LYS A 1 110 ? -2.705 -22.781 -0.097 1 97.88 110 LYS A N 1
ATOM 841 C CA . LYS A 1 110 ? -2.574 -23.688 -1.239 1 97.88 110 LYS A CA 1
ATOM 842 C C . LYS A 1 110 ? -1.797 -23.031 -2.375 1 97.88 110 LYS A C 1
ATOM 844 O O . LYS A 1 110 ? -1.758 -21.797 -2.477 1 97.88 110 LYS A O 1
ATOM 849 N N . SER A 1 111 ? -1.188 -23.844 -3.113 1 97.56 111 SER A N 1
ATOM 850 C CA . SER A 1 111 ? -0.539 -23.469 -4.363 1 97.56 111 SER A CA 1
ATOM 851 C C . SER A 1 111 ? -0.957 -24.391 -5.504 1 97.56 111 SER A C 1
ATOM 853 O O . SER A 1 111 ? -0.87 -25.609 -5.383 1 97.56 111 SER A O 1
ATOM 855 N N . ARG A 1 112 ? -1.388 -23.766 -6.574 1 95.06 112 ARG A N 1
ATOM 856 C CA . ARG A 1 112 ? -1.854 -24.562 -7.703 1 95.06 112 ARG A CA 1
ATOM 857 C C . ARG A 1 112 ? -0.724 -25.406 -8.281 1 95.06 112 ARG A C 1
ATOM 859 O O . ARG A 1 112 ? -0.922 -26.578 -8.609 1 95.06 112 ARG A O 1
ATOM 866 N N . ILE A 1 113 ? 0.369 -24.828 -8.43 1 97 113 ILE A N 1
ATOM 867 C CA . ILE A 1 113 ? 1.531 -25.516 -8.977 1 97 113 ILE A CA 1
ATOM 868 C C . ILE A 1 113 ? 2.803 -24.984 -8.32 1 97 113 ILE A C 1
ATOM 870 O O . ILE A 1 113 ? 3.014 -23.781 -8.25 1 97 113 ILE A O 1
ATOM 874 N N . THR A 1 114 ? 3.598 -25.891 -7.793 1 98.38 114 THR A N 1
ATOM 875 C CA . THR A 1 114 ? 4.926 -25.609 -7.266 1 98.38 114 THR A CA 1
ATOM 876 C C . THR A 1 114 ? 5.984 -26.438 -7.977 1 98.38 114 THR A C 1
ATOM 878 O O . THR A 1 114 ? 5.781 -27.641 -8.219 1 98.38 114 THR A O 1
ATOM 881 N N . VAL A 1 115 ? 7.07 -25.734 -8.367 1 97.94 115 VAL A N 1
ATOM 882 C CA . VAL A 1 115 ? 8.156 -26.422 -9.062 1 97.94 115 VAL A CA 1
ATOM 883 C C . VAL A 1 115 ? 9.438 -26.312 -8.234 1 97.94 115 VAL A C 1
ATOM 885 O O . VAL A 1 115 ? 9.797 -25.219 -7.777 1 97.94 115 VAL A O 1
ATOM 888 N N . ILE A 1 116 ? 10.039 -27.406 -8.008 1 97.81 116 ILE A N 1
ATOM 889 C CA . ILE A 1 116 ? 11.352 -27.469 -7.383 1 97.81 116 ILE A CA 1
ATOM 890 C C . ILE A 1 116 ? 12.336 -28.172 -8.312 1 97.81 116 ILE A C 1
ATOM 892 O O . ILE A 1 116 ? 12.141 -29.344 -8.656 1 97.81 116 ILE A O 1
ATOM 896 N N . LYS A 1 117 ? 13.336 -27.422 -8.672 1 95.88 117 LYS A N 1
ATOM 897 C CA . LYS A 1 117 ? 14.312 -27.953 -9.609 1 95.88 117 LYS A CA 1
ATOM 898 C C . LYS A 1 117 ? 14.898 -29.266 -9.102 1 95.88 117 LYS A C 1
ATOM 900 O O . LYS A 1 117 ? 15.32 -29.359 -7.949 1 95.88 117 LYS A O 1
ATOM 905 N N . GLY A 1 118 ? 14.867 -30.266 -9.93 1 95.06 118 GLY A N 1
ATOM 906 C CA . GLY A 1 118 ? 15.484 -31.547 -9.602 1 95.06 118 GLY A CA 1
ATOM 907 C C . GLY A 1 118 ? 14.523 -32.531 -8.953 1 95.06 118 GLY A C 1
ATOM 908 O O . GLY A 1 118 ? 14.883 -33.688 -8.719 1 95.06 118 GLY A O 1
ATOM 909 N N . PHE A 1 119 ? 13.352 -32.125 -8.68 1 96.38 119 PHE A N 1
ATOM 910 C CA . PHE A 1 119 ? 12.406 -33 -7.996 1 96.38 119 PHE A CA 1
ATOM 911 C C . PHE A 1 119 ? 11.109 -33.125 -8.789 1 96.38 119 PHE A C 1
ATOM 913 O O . PHE A 1 119 ? 10.25 -32.25 -8.734 1 96.38 119 PHE A O 1
ATOM 920 N N . SER A 1 120 ? 10.945 -34.281 -9.523 1 93.88 120 SER A N 1
ATOM 921 C CA . SER A 1 120 ? 9.766 -34.438 -10.367 1 93.88 120 SER A CA 1
ATOM 922 C C . SER A 1 120 ? 8.938 -35.656 -9.922 1 93.88 120 SER A C 1
ATOM 924 O O . SER A 1 120 ? 7.887 -35.938 -10.492 1 93.88 120 SER A O 1
ATOM 926 N N . GLU A 1 121 ? 9.453 -36.312 -8.898 1 96.06 121 GLU A N 1
ATOM 927 C CA . GLU A 1 121 ? 8.703 -37.438 -8.305 1 96.06 121 GLU A CA 1
ATOM 928 C C . GLU A 1 121 ? 7.992 -37 -7.027 1 96.06 121 GLU A C 1
ATOM 930 O O . GLU A 1 121 ? 8.578 -36.281 -6.195 1 96.06 121 GLU A O 1
ATOM 935 N N . PRO A 1 122 ? 6.762 -37.406 -6.828 1 96.75 122 PRO A N 1
ATOM 936 C CA . PRO A 1 122 ? 5.91 -36.875 -5.758 1 96.75 122 PRO A CA 1
ATOM 937 C C . PRO A 1 122 ? 6.555 -37 -4.379 1 96.75 122 PRO A C 1
ATOM 939 O O . PRO A 1 122 ? 6.547 -36.031 -3.602 1 96.75 122 PRO A O 1
ATOM 942 N N . GLU A 1 123 ? 7.094 -38.156 -4.07 1 96.31 123 GLU A N 1
ATOM 943 C CA . GLU A 1 123 ? 7.605 -38.375 -2.723 1 96.31 123 GLU A CA 1
ATOM 944 C C . GLU A 1 123 ? 8.82 -37.5 -2.43 1 96.31 123 GLU A C 1
ATOM 946 O O . GLU A 1 123 ? 8.875 -36.844 -1.394 1 96.31 123 GLU A O 1
ATOM 951 N N . THR A 1 124 ? 9.742 -37.5 -3.365 1 97.62 124 THR A N 1
ATOM 952 C CA . THR A 1 124 ? 10.945 -36.719 -3.168 1 97.62 124 THR A CA 1
ATOM 953 C C . THR A 1 124 ? 10.633 -35.219 -3.246 1 97.62 124 THR A C 1
ATOM 955 O O . THR A 1 124 ? 11.25 -34.406 -2.559 1 97.62 124 THR A O 1
ATOM 958 N N . PHE A 1 125 ? 9.68 -34.969 -4.094 1 98.19 125 PHE A N 1
ATOM 959 C CA . PHE A 1 125 ? 9.219 -33.562 -4.199 1 98.19 125 PHE A CA 1
ATOM 960 C C . PHE A 1 125 ? 8.656 -33.094 -2.869 1 98.19 125 PHE A C 1
ATOM 962 O O . PHE A 1 125 ? 9.008 -32 -2.396 1 98.19 125 PHE A O 1
ATOM 969 N N . LEU A 1 126 ? 7.832 -33.875 -2.248 1 98.38 126 LEU A N 1
ATOM 970 C CA . LEU A 1 126 ? 7.211 -33.531 -0.977 1 98.38 126 LEU A CA 1
ATOM 971 C C . LEU A 1 126 ? 8.266 -33.312 0.103 1 98.38 126 LEU A C 1
ATOM 973 O O . LEU A 1 126 ? 8.18 -32.344 0.868 1 98.38 126 LEU A O 1
ATOM 977 N N . GLU A 1 127 ? 9.234 -34.125 0.121 1 98.25 127 GLU A N 1
ATOM 978 C CA . GLU A 1 127 ? 10.32 -34 1.086 1 98.25 127 GLU A CA 1
ATOM 979 C C . GLU A 1 127 ? 11.102 -32.719 0.875 1 98.25 127 GLU A C 1
ATOM 981 O O . GLU A 1 127 ? 11.422 -32 1.838 1 98.25 127 GLU A O 1
ATOM 986 N N . ALA A 1 128 ? 11.359 -32.438 -0.357 1 98.44 128 ALA A N 1
ATOM 987 C CA . ALA A 1 128 ? 12.094 -31.234 -0.687 1 98.44 128 ALA A CA 1
ATOM 988 C C . ALA A 1 128 ? 11.297 -29.984 -0.298 1 98.44 128 ALA A C 1
ATOM 990 O O . ALA A 1 128 ? 11.852 -29.031 0.231 1 98.44 128 ALA A O 1
ATOM 991 N N . ALA A 1 129 ? 10.008 -30.016 -0.545 1 98.69 129 ALA A N 1
ATOM 992 C CA . ALA A 1 129 ? 9.141 -28.891 -0.199 1 98.69 129 ALA A CA 1
ATOM 993 C C . ALA A 1 129 ? 9.117 -28.656 1.309 1 98.69 129 ALA A C 1
ATOM 995 O O . ALA A 1 129 ? 9.234 -27.531 1.771 1 98.69 129 ALA A O 1
ATOM 996 N N . GLN A 1 130 ? 9.016 -29.75 2.029 1 98.69 130 GLN A N 1
ATOM 997 C CA . GLN A 1 130 ? 9.008 -29.656 3.484 1 98.69 130 GLN A CA 1
ATOM 998 C C . GLN A 1 130 ? 10.344 -29.125 4.004 1 98.69 130 GLN A C 1
ATOM 1000 O O . GLN A 1 130 ? 10.375 -28.312 4.938 1 98.69 130 GLN A O 1
ATOM 1005 N N . LYS A 1 131 ? 11.352 -29.547 3.445 1 98.25 131 LYS A N 1
ATOM 1006 C CA . LYS A 1 131 ? 12.68 -29.094 3.834 1 98.25 131 LYS A CA 1
ATOM 1007 C C . LYS A 1 131 ? 12.828 -27.594 3.6 1 98.25 131 LYS A C 1
ATOM 1009 O O . LYS A 1 131 ? 13.406 -26.875 4.426 1 98.25 131 LYS A O 1
ATOM 1014 N N . GLN A 1 132 ? 12.32 -27.141 2.477 1 98.12 132 GLN A N 1
ATOM 1015 C CA . GLN A 1 132 ? 12.359 -25.719 2.189 1 98.12 132 GLN A CA 1
ATOM 1016 C C . GLN A 1 132 ? 11.562 -24.922 3.223 1 98.12 132 GLN A C 1
ATOM 1018 O O . GLN A 1 132 ? 12 -23.859 3.668 1 98.12 132 GLN A O 1
ATOM 1023 N N . LEU A 1 133 ? 10.445 -25.422 3.533 1 98.06 133 LEU A N 1
ATOM 1024 C CA . LEU A 1 133 ? 9.594 -24.797 4.531 1 98.06 133 LEU A CA 1
ATOM 1025 C C . LEU A 1 133 ? 10.305 -24.703 5.879 1 98.06 133 LEU A C 1
ATOM 1027 O O . LEU A 1 133 ? 10.328 -23.641 6.508 1 98.06 133 LEU A O 1
ATOM 1031 N N . ASN A 1 134 ? 10.977 -25.734 6.273 1 97.81 134 ASN A N 1
ATOM 1032 C CA . ASN A 1 134 ? 11.695 -25.812 7.539 1 97.81 134 ASN A CA 1
ATOM 1033 C C . ASN A 1 134 ? 12.906 -24.875 7.551 1 97.81 134 ASN A C 1
ATOM 1035 O O . ASN A 1 134 ? 13.195 -24.25 8.57 1 97.81 134 ASN A O 1
ATOM 1039 N N . ALA A 1 135 ? 13.539 -24.828 6.48 1 97.44 135 ALA A N 1
ATOM 1040 C CA . ALA A 1 135 ? 14.734 -24 6.375 1 97.44 135 ALA A CA 1
ATOM 1041 C C . ALA A 1 135 ? 14.414 -22.531 6.613 1 97.44 135 ALA A C 1
ATOM 1043 O O . ALA A 1 135 ? 15.266 -21.766 7.078 1 97.44 135 ALA A O 1
ATOM 1044 N N . ARG A 1 136 ? 13.211 -22.188 6.348 1 95.56 136 ARG A N 1
ATOM 1045 C CA . ARG A 1 136 ? 12.781 -20.812 6.539 1 95.56 136 ARG A CA 1
ATOM 1046 C C . ARG A 1 136 ? 12.078 -20.625 7.883 1 95.56 136 ARG A C 1
ATOM 1048 O O . ARG A 1 136 ? 11.508 -19.578 8.164 1 95.56 136 ARG A O 1
ATOM 1055 N N . GLU A 1 137 ? 12.078 -21.625 8.625 1 96.38 137 GLU A N 1
ATOM 1056 C CA . GLU A 1 137 ? 11.508 -21.641 9.969 1 96.38 137 GLU A CA 1
ATOM 1057 C C . GLU A 1 137 ? 10.008 -21.359 9.938 1 96.38 137 GLU A C 1
ATOM 1059 O O . GLU A 1 137 ? 9.469 -20.688 10.812 1 96.38 137 GLU A O 1
ATOM 1064 N N . ILE A 1 138 ? 9.414 -21.797 8.906 1 97.12 138 ILE A N 1
ATOM 1065 C CA . ILE A 1 138 ? 7.961 -21.734 8.805 1 97.12 138 ILE A CA 1
ATOM 1066 C C . ILE A 1 138 ? 7.348 -23.016 9.336 1 97.12 138 ILE A C 1
ATOM 1068 O O . ILE A 1 138 ? 7.703 -24.109 8.891 1 97.12 138 ILE A O 1
ATOM 1072 N N . SER A 1 139 ? 6.465 -22.781 10.273 1 95.62 139 SER A N 1
ATOM 1073 C CA . SER A 1 139 ? 5.766 -23.938 10.812 1 95.62 139 SER A CA 1
ATOM 1074 C C . SER A 1 139 ? 4.641 -24.391 9.883 1 95.62 139 SER A C 1
ATOM 1076 O O . SER A 1 139 ? 3.951 -23.547 9.289 1 95.62 139 SER A O 1
ATOM 1078 N N . GLY A 1 140 ? 4.508 -25.609 9.68 1 97.31 140 GLY A N 1
ATOM 1079 C CA . GLY A 1 140 ? 3.436 -26.156 8.859 1 97.31 140 GLY A CA 1
ATOM 1080 C C . GLY A 1 140 ? 3.787 -27.484 8.227 1 97.31 140 GLY A C 1
ATOM 1081 O O . GLY A 1 140 ? 4.941 -27.906 8.266 1 97.31 140 GLY A O 1
ATOM 1082 N N . ARG A 1 141 ? 2.754 -28.141 7.762 1 98.5 141 ARG A N 1
ATOM 1083 C CA . ARG A 1 141 ? 2.908 -29.422 7.082 1 98.5 141 ARG A CA 1
ATOM 1084 C C . ARG A 1 141 ? 2.527 -29.312 5.609 1 98.5 141 ARG A C 1
ATOM 1086 O O . ARG A 1 141 ? 1.426 -28.859 5.281 1 98.5 141 ARG A O 1
ATOM 1093 N N . VAL A 1 142 ? 3.475 -29.734 4.766 1 98.62 142 VAL A N 1
ATOM 1094 C CA . VAL A 1 142 ? 3.221 -29.703 3.33 1 98.62 142 VAL A CA 1
ATOM 1095 C C . VAL A 1 142 ? 2.504 -30.984 2.9 1 98.62 142 VAL A C 1
ATOM 1097 O O . VAL A 1 142 ? 2.896 -32.094 3.291 1 98.62 142 VAL A O 1
ATOM 1100 N N . ILE A 1 143 ? 1.417 -30.812 2.137 1 98.19 143 ILE A N 1
ATOM 1101 C CA . ILE A 1 143 ? 0.623 -31.938 1.631 1 98.19 143 ILE A CA 1
ATOM 1102 C C . ILE A 1 143 ? 0.464 -31.797 0.117 1 98.19 143 ILE A C 1
ATOM 1104 O O . ILE A 1 143 ? 0.237 -30.703 -0.4 1 98.19 143 ILE A O 1
ATOM 1108 N N . LEU A 1 144 ? 0.665 -32.906 -0.551 1 98.12 144 LEU A N 1
ATOM 1109 C CA . LEU A 1 144 ? 0.358 -32.906 -1.977 1 98.12 144 LEU A CA 1
ATOM 1110 C C . LEU A 1 144 ? -1.149 -32.875 -2.209 1 98.12 144 LEU A C 1
ATOM 1112 O O . LEU A 1 144 ? -1.885 -33.688 -1.632 1 98.12 144 LEU A O 1
ATOM 1116 N N . LEU A 1 145 ? -1.545 -31.922 -3.004 1 96.81 145 LEU A N 1
ATOM 1117 C CA . LEU A 1 145 ? -2.936 -32 -3.438 1 96.81 145 LEU A CA 1
ATOM 1118 C C . LEU A 1 145 ? -3.168 -33.219 -4.312 1 96.81 145 LEU A C 1
ATOM 1120 O O . LEU A 1 145 ? -2.24 -33.719 -4.957 1 96.81 145 LEU A O 1
ATOM 1124 N N . GLN A 1 146 ? -4.355 -33.625 -4.281 1 95.81 146 GLN A N 1
ATOM 1125 C CA . GLN A 1 146 ? -4.676 -34.844 -5.02 1 95.81 146 GLN A CA 1
ATOM 1126 C C . GLN A 1 146 ? -5.723 -34.594 -6.098 1 95.81 146 GLN A C 1
ATOM 1128 O O . GLN A 1 146 ? -6.566 -33.688 -5.941 1 95.81 146 GLN A O 1
ATOM 1133 N N . ASP A 1 147 ? -5.613 -35.406 -7.184 1 90.38 147 ASP A N 1
ATOM 1134 C CA . ASP A 1 147 ? -6.676 -35.375 -8.18 1 90.38 147 ASP A CA 1
ATOM 1135 C C . ASP A 1 147 ? -7.883 -36.188 -7.715 1 90.38 147 ASP A C 1
ATOM 1137 O O . ASP A 1 147 ? -7.871 -36.75 -6.617 1 90.38 147 ASP A O 1
ATOM 1141 N N . PRO A 1 148 ? -8.922 -36.188 -8.523 1 87.56 148 PRO A N 1
ATOM 1142 C CA . PRO A 1 148 ? -10.133 -36.906 -8.102 1 87.56 148 PRO A CA 1
ATOM 1143 C C . PRO A 1 148 ? -9.891 -38.406 -7.895 1 87.56 148 PRO A C 1
ATOM 1145 O O . PRO A 1 148 ? -10.625 -39.062 -7.148 1 87.56 148 PRO A O 1
ATOM 1148 N N . LYS A 1 149 ? -8.828 -39 -8.492 1 92.56 149 LYS A N 1
ATOM 1149 C CA . LYS A 1 149 ? -8.516 -40.438 -8.375 1 92.56 149 LYS A CA 1
ATOM 1150 C C . LYS A 1 149 ? -7.582 -40.688 -7.191 1 92.56 149 LYS A C 1
ATOM 1152 O O . LYS A 1 149 ? -7.184 -41.844 -6.949 1 92.56 149 LYS A O 1
ATOM 1157 N N . GLY A 1 150 ? -7.137 -39.625 -6.488 1 91.88 150 GLY A N 1
ATOM 1158 C CA . GLY A 1 150 ? -6.32 -39.781 -5.293 1 91.88 150 GLY A CA 1
ATOM 1159 C C . GLY A 1 150 ? -4.832 -39.719 -5.578 1 91.88 150 GLY A C 1
ATOM 1160 O O . GLY A 1 150 ? -4.016 -39.938 -4.676 1 91.88 150 GLY A O 1
ATOM 1161 N N . ASN A 1 151 ? -4.559 -39.5 -6.836 1 93.62 151 ASN A N 1
ATOM 1162 C CA . ASN A 1 151 ? -3.15 -39.344 -7.191 1 93.62 151 ASN A CA 1
ATOM 1163 C C . ASN A 1 151 ? -2.662 -37.906 -6.965 1 93.62 151 ASN A C 1
ATOM 1165 O O . ASN A 1 151 ? -3.459 -36.969 -6.973 1 93.62 151 ASN A O 1
ATOM 1169 N N . PRO A 1 152 ? -1.333 -37.844 -6.758 1 94.75 152 PRO A N 1
ATOM 1170 C CA . PRO A 1 152 ? -0.8 -36.5 -6.656 1 94.75 152 PRO A CA 1
ATOM 1171 C C . PRO A 1 152 ? -1.168 -35.625 -7.859 1 94.75 152 PRO A C 1
ATOM 1173 O O . PRO A 1 152 ? -1.058 -36.062 -9.008 1 94.75 152 PRO A O 1
ATOM 1176 N N . LYS A 1 153 ? -1.67 -34.469 -7.523 1 94.5 153 LYS A N 1
ATOM 1177 C CA . LYS A 1 153 ? -2.1 -33.562 -8.57 1 94.5 153 LYS A CA 1
ATOM 1178 C C . LYS A 1 153 ? -0.901 -32.969 -9.305 1 94.5 153 LYS A C 1
ATOM 1180 O O . LYS A 1 153 ? -0.27 -32.031 -8.82 1 94.5 153 LYS A O 1
ATOM 1185 N N . ARG A 1 154 ? -0.644 -33.5 -10.492 1 93.88 154 ARG A N 1
ATOM 1186 C CA . ARG A 1 154 ? 0.44 -33.031 -11.352 1 93.88 154 ARG A CA 1
ATOM 1187 C C . ARG A 1 154 ? -0.044 -31.938 -12.297 1 93.88 154 ARG A C 1
ATOM 1189 O O . ARG A 1 154 ? -1.085 -32.094 -12.938 1 93.88 154 ARG A O 1
ATOM 1196 N N . ASN A 1 155 ? 0.633 -30.844 -12.25 1 92.69 155 ASN A N 1
ATOM 1197 C CA . ASN A 1 155 ? 0.377 -29.734 -13.172 1 92.69 155 ASN A CA 1
ATOM 1198 C C . ASN A 1 155 ? 1.625 -29.375 -13.969 1 92.69 155 ASN A C 1
ATOM 1200 O O . ASN A 1 155 ? 2.734 -29.781 -13.617 1 92.69 155 ASN A O 1
ATOM 1204 N N . THR A 1 156 ? 1.369 -28.734 -15.109 1 92.88 156 THR A N 1
ATOM 1205 C CA . THR A 1 156 ? 2.504 -28.359 -15.945 1 92.88 156 THR A CA 1
ATOM 1206 C C . THR A 1 156 ? 2.459 -26.859 -16.281 1 92.88 156 THR A C 1
ATOM 1208 O O . THR A 1 156 ? 1.392 -26.25 -16.234 1 92.88 156 THR A O 1
ATOM 1211 N N . ILE A 1 157 ? 3.596 -26.375 -16.453 1 93.81 157 ILE A N 1
ATOM 1212 C CA . ILE A 1 157 ? 3.752 -25.031 -17.016 1 93.81 157 ILE A CA 1
ATOM 1213 C C . ILE A 1 157 ? 4.617 -25.109 -18.266 1 93.81 157 ILE A C 1
ATOM 1215 O O . ILE A 1 157 ? 5.605 -25.844 -18.312 1 93.81 157 ILE A O 1
ATOM 1219 N N . LYS A 1 158 ? 4.137 -24.375 -19.266 1 92.69 158 LYS A N 1
ATOM 1220 C CA . LYS A 1 158 ? 4.906 -24.297 -20.5 1 92.69 158 LYS A CA 1
ATOM 1221 C C . LYS A 1 158 ? 5.754 -23.031 -20.531 1 92.69 158 LYS A C 1
ATOM 1223 O O . LYS A 1 158 ? 5.23 -21.922 -20.406 1 92.69 158 LYS A O 1
ATOM 1228 N N . ILE A 1 159 ? 7.09 -23.172 -20.609 1 93.38 159 ILE A N 1
ATOM 1229 C CA . ILE A 1 159 ? 8.031 -22.062 -20.766 1 93.38 159 ILE A CA 1
ATOM 1230 C C . ILE A 1 159 ? 8.766 -22.188 -22.094 1 93.38 159 ILE A C 1
ATOM 1232 O O . ILE A 1 159 ? 9.688 -22.984 -22.234 1 93.38 159 ILE A O 1
ATOM 1236 N N . LYS A 1 160 ? 8.359 -21.359 -22.984 1 89.62 160 LYS A N 1
ATOM 1237 C CA . LYS A 1 160 ? 8.875 -21.438 -24.359 1 89.62 160 LYS A CA 1
ATOM 1238 C C . LYS A 1 160 ? 8.695 -22.844 -24.922 1 89.62 160 LYS A C 1
ATOM 1240 O O . LYS A 1 160 ? 7.562 -23.297 -25.125 1 89.62 160 LYS A O 1
ATOM 1245 N N . ARG A 1 161 ? 9.828 -23.609 -25.047 1 87.88 161 ARG A N 1
ATOM 1246 C CA . ARG A 1 161 ? 9.75 -24.922 -25.688 1 87.88 161 ARG A CA 1
ATOM 1247 C C . ARG A 1 161 ? 9.797 -26.047 -24.656 1 87.88 161 ARG A C 1
ATOM 1249 O O . ARG A 1 161 ? 9.742 -27.219 -25 1 87.88 161 ARG A O 1
ATOM 1256 N N . PHE A 1 162 ? 9.789 -25.609 -23.453 1 91.12 162 PHE A N 1
ATOM 1257 C CA . PHE A 1 162 ? 9.945 -26.609 -22.391 1 91.12 162 PHE A CA 1
ATOM 1258 C C . PHE A 1 162 ? 8.68 -26.719 -21.562 1 91.12 162 PHE A C 1
ATOM 1260 O O . PHE A 1 162 ? 7.984 -25.719 -21.344 1 91.12 162 PHE A O 1
ATOM 1267 N N . THR A 1 163 ? 8.383 -27.938 -21.219 1 93.25 163 THR A N 1
ATOM 1268 C CA . THR A 1 163 ? 7.305 -28.203 -20.266 1 93.25 163 THR A CA 1
ATOM 1269 C C . THR A 1 163 ? 7.867 -28.656 -18.938 1 93.25 163 THR A C 1
ATOM 1271 O O . THR A 1 163 ? 8.656 -29.594 -18.875 1 93.25 163 THR A O 1
ATOM 1274 N N . ILE A 1 164 ? 7.539 -27.953 -17.906 1 95.19 164 ILE A N 1
ATOM 1275 C CA . ILE A 1 164 ? 8.016 -28.281 -16.562 1 95.19 164 ILE A CA 1
ATOM 1276 C C . ILE A 1 164 ? 6.863 -28.844 -15.734 1 95.19 164 ILE A C 1
ATOM 1278 O O . ILE A 1 164 ? 5.75 -28.312 -15.766 1 95.19 164 ILE A O 1
ATOM 1282 N N . VAL A 1 165 ? 7.223 -29.906 -15.031 1 94.5 165 VAL A N 1
ATOM 1283 C CA . VAL A 1 165 ? 6.219 -30.562 -14.195 1 94.5 165 VAL A CA 1
ATOM 1284 C C . VAL A 1 165 ? 6.305 -30.016 -12.773 1 94.5 165 VAL A C 1
ATOM 1286 O O . VAL A 1 165 ? 7.402 -29.797 -12.242 1 94.5 165 VAL A O 1
ATOM 1289 N N . GLY A 1 166 ? 5.188 -29.734 -12.188 1 96.81 166 GLY A N 1
ATOM 1290 C CA . GLY A 1 166 ? 5.051 -29.375 -10.789 1 96.81 166 GLY A CA 1
ATOM 1291 C C . GLY A 1 166 ? 3.875 -30.062 -10.109 1 96.81 166 GLY A C 1
ATOM 1292 O O . GLY A 1 166 ? 3.223 -30.922 -10.703 1 96.81 166 GLY A O 1
ATOM 1293 N N . PHE A 1 167 ? 3.711 -29.719 -8.852 1 97.94 167 PHE A N 1
ATOM 1294 C CA . PHE A 1 167 ? 2.648 -30.344 -8.078 1 97.94 167 PHE A CA 1
ATOM 1295 C C . PHE A 1 167 ? 1.849 -29.297 -7.312 1 97.94 167 PHE A C 1
ATOM 1297 O O . PHE A 1 167 ? 2.398 -28.281 -6.891 1 97.94 167 PHE A O 1
ATOM 1304 N N . GLY A 1 168 ? 0.527 -29.562 -7.199 1 97.25 168 GLY A N 1
ATOM 1305 C CA . GLY A 1 168 ? -0.269 -28.797 -6.262 1 97.25 168 GLY A CA 1
ATOM 1306 C C . GLY A 1 168 ? 0.057 -29.094 -4.812 1 97.25 168 GLY A C 1
ATOM 1307 O O . GLY A 1 168 ? 0.255 -30.25 -4.441 1 97.25 168 GLY A O 1
ATOM 1308 N N . LEU A 1 169 ? 0.147 -28 -4.004 1 98.12 169 LEU A N 1
ATOM 1309 C CA . LEU A 1 169 ? 0.498 -28.156 -2.6 1 98.12 169 LEU A CA 1
ATOM 1310 C C . LEU A 1 169 ? -0.531 -27.484 -1.697 1 98.12 169 LEU A C 1
ATOM 1312 O O . LEU A 1 169 ? -1.151 -26.5 -2.088 1 98.12 169 LEU A O 1
ATOM 1316 N N . LYS A 1 170 ? -0.649 -28.094 -0.638 1 98.06 170 LYS A N 1
ATOM 1317 C CA . LYS A 1 170 ? -1.341 -27.531 0.517 1 98.06 170 LYS A CA 1
ATOM 1318 C C . LYS A 1 170 ? -0.429 -27.5 1.739 1 98.06 170 LYS A C 1
ATOM 1320 O O . LYS A 1 170 ? 0.326 -28.438 1.987 1 98.06 170 LYS A O 1
ATOM 1325 N N . VAL A 1 171 ? -0.434 -26.406 2.395 1 98.44 171 VAL A N 1
ATOM 1326 C CA . VAL A 1 171 ? 0.293 -26.312 3.656 1 98.44 171 VAL A CA 1
ATOM 1327 C C . VAL A 1 171 ? -0.685 -26.031 4.797 1 98.44 171 VAL A C 1
ATOM 1329 O O . VAL A 1 171 ? -1.445 -25.062 4.758 1 98.44 171 VAL A O 1
ATOM 1332 N N . GLU A 1 172 ? -0.645 -26.859 5.805 1 98.25 172 GLU A N 1
ATOM 1333 C CA . GLU A 1 172 ? -1.565 -26.734 6.93 1 98.25 172 GLU A CA 1
ATOM 1334 C C . GLU A 1 172 ? -0.814 -26.469 8.234 1 98.25 172 GLU A C 1
ATOM 1336 O O . GLU A 1 172 ? 0.401 -26.672 8.305 1 98.25 172 GLU A O 1
ATOM 1341 N N . GLY A 1 173 ? -1.598 -25.938 9.188 1 97.75 173 GLY A N 1
ATOM 1342 C CA . GLY A 1 173 ? -1.031 -25.734 10.508 1 97.75 173 GLY A CA 1
ATOM 1343 C C . GLY A 1 173 ? -0.206 -24.453 10.609 1 97.75 173 GLY A C 1
ATOM 1344 O O . GLY A 1 173 ? 0.757 -24.391 11.375 1 97.75 173 GLY A O 1
ATOM 1345 N N . LEU A 1 174 ? -0.529 -23.516 9.859 1 97.5 174 LEU A N 1
ATOM 1346 C CA . LEU A 1 174 ? 0.233 -22.266 9.852 1 97.5 174 LEU A CA 1
ATOM 1347 C C . LEU A 1 174 ? -0.255 -21.328 10.938 1 97.5 174 LEU A C 1
ATOM 1349 O O . LEU A 1 174 ? -1.462 -21.156 11.125 1 97.5 174 LEU A O 1
ATOM 1353 N N . ASN A 1 175 ? 0.73 -20.781 11.625 1 96.19 175 ASN A N 1
ATOM 1354 C CA . ASN A 1 175 ? 0.372 -19.625 12.438 1 96.19 175 ASN A CA 1
ATOM 1355 C C . ASN A 1 175 ? 0.358 -18.344 11.609 1 96.19 175 ASN A C 1
ATOM 1357 O O . ASN A 1 175 ? 0.708 -18.359 10.43 1 96.19 175 ASN A O 1
ATOM 1361 N N . GLU A 1 176 ? -0.037 -17.297 12.188 1 93.19 176 GLU A N 1
ATOM 1362 C CA . GLU A 1 176 ? -0.267 -16.062 11.445 1 93.19 176 GLU A CA 1
ATOM 1363 C C . GLU A 1 176 ? 1.021 -15.555 10.797 1 93.19 176 GLU A C 1
ATOM 1365 O O . GLU A 1 176 ? 1.036 -15.227 9.609 1 93.19 176 GLU A O 1
ATOM 1370 N N . LYS A 1 177 ? 2.08 -15.492 11.531 1 93.44 177 LYS A N 1
ATOM 1371 C CA . LYS A 1 177 ? 3.359 -15 11.031 1 93.44 177 LYS A CA 1
ATOM 1372 C C . LYS A 1 177 ? 3.855 -15.852 9.859 1 93.44 177 LYS A C 1
ATOM 1374 O O . LYS A 1 177 ? 4.258 -15.32 8.828 1 93.44 177 LYS A O 1
ATOM 1379 N N . ASP A 1 178 ? 3.811 -17.125 10.023 1 96.31 178 ASP A N 1
ATOM 1380 C CA . ASP A 1 178 ? 4.305 -18.047 9.016 1 96.31 178 ASP A CA 1
ATOM 1381 C C . ASP A 1 178 ? 3.408 -18.047 7.777 1 96.31 178 ASP A C 1
ATOM 1383 O O . ASP A 1 178 ? 3.889 -18.219 6.656 1 96.31 178 ASP A O 1
ATOM 1387 N N . SER A 1 179 ? 2.088 -17.891 8.023 1 96.5 179 SER A N 1
ATOM 1388 C CA . SER A 1 179 ? 1.14 -17.766 6.922 1 96.5 179 SER A CA 1
ATOM 1389 C C . SER A 1 179 ? 1.495 -16.594 6.016 1 96.5 179 SER A C 1
ATOM 1391 O O . SER A 1 179 ? 1.591 -16.75 4.797 1 96.5 179 SER A O 1
ATOM 1393 N N . LEU A 1 180 ? 1.776 -15.508 6.621 1 94.75 180 LEU A N 1
ATOM 1394 C CA . LEU A 1 180 ? 2.125 -14.32 5.852 1 94.75 180 LEU A CA 1
ATOM 1395 C C . LEU A 1 180 ? 3.48 -14.484 5.176 1 94.75 180 LEU A C 1
ATOM 1397 O O . LEU A 1 180 ? 3.65 -14.117 4.012 1 94.75 180 LEU A O 1
ATOM 1401 N N . GLU A 1 181 ? 4.395 -15.07 5.875 1 95.31 181 GLU A N 1
ATOM 1402 C CA . GLU A 1 181 ? 5.719 -15.297 5.312 1 95.31 181 GLU A CA 1
ATOM 1403 C C . GLU A 1 181 ? 5.652 -16.203 4.086 1 95.31 181 GLU A C 1
ATOM 1405 O O . GLU A 1 181 ? 6.277 -15.922 3.062 1 95.31 181 GLU A O 1
ATOM 1410 N N . LEU A 1 182 ? 4.887 -17.219 4.172 1 97 182 LEU A N 1
ATOM 1411 C CA . LEU A 1 182 ? 4.773 -18.156 3.062 1 97 182 LEU A CA 1
ATOM 1412 C C . LEU A 1 182 ? 4.094 -17.516 1.864 1 97 182 LEU A C 1
ATOM 1414 O O . LEU A 1 182 ? 4.449 -17.781 0.717 1 97 182 LEU A O 1
ATOM 1418 N N . GLN A 1 183 ? 3.137 -16.688 2.121 1 96.12 183 GLN A N 1
ATOM 1419 C CA . GLN A 1 183 ? 2.48 -15.969 1.037 1 96.12 183 GLN A CA 1
ATOM 1420 C C . GLN A 1 183 ? 3.457 -15.031 0.329 1 96.12 183 GLN A C 1
ATOM 1422 O O . GLN A 1 183 ? 3.391 -14.867 -0.89 1 96.12 183 GLN A O 1
ATOM 1427 N N . VAL A 1 184 ? 4.348 -14.492 1.062 1 95.25 184 VAL A N 1
ATOM 1428 C CA . VAL A 1 184 ? 5.289 -13.516 0.52 1 95.25 184 VAL A CA 1
ATOM 1429 C C . VAL A 1 184 ? 6.43 -14.234 -0.193 1 95.25 184 VAL A C 1
ATOM 1431 O O . VAL A 1 184 ? 6.832 -13.844 -1.29 1 95.25 184 VAL A O 1
ATOM 1434 N N . THR A 1 185 ? 6.898 -15.289 0.327 1 95 185 THR A N 1
ATOM 1435 C CA . THR A 1 185 ? 8.148 -15.867 -0.154 1 95 185 THR A CA 1
ATOM 1436 C C . THR A 1 185 ? 7.879 -17.078 -1.044 1 95 185 THR A C 1
ATOM 1438 O O . THR A 1 185 ? 8.695 -17.422 -1.903 1 95 185 THR A O 1
ATOM 1441 N N . GLY A 1 186 ? 6.777 -17.734 -0.811 1 96.62 186 GLY A N 1
ATOM 1442 C CA . GLY A 1 186 ? 6.449 -18.922 -1.581 1 96.62 186 GLY A CA 1
ATOM 1443 C C . GLY A 1 186 ? 7.391 -20.078 -1.324 1 96.62 186 GLY A C 1
ATOM 1444 O O . GLY A 1 186 ? 8.07 -20.109 -0.297 1 96.62 186 GLY A O 1
ATOM 1445 N N . LEU A 1 187 ? 7.285 -21.109 -2.172 1 97.62 187 LEU A N 1
ATOM 1446 C CA . LEU A 1 187 ? 8.188 -22.266 -2.215 1 97.62 187 LEU A CA 1
ATOM 1447 C C . LEU A 1 187 ? 8.625 -22.547 -3.646 1 97.62 187 LEU A C 1
ATOM 1449 O O . LEU A 1 187 ? 7.895 -22.25 -4.594 1 97.62 187 LEU A O 1
ATOM 1453 N N . GLY A 1 188 ? 9.758 -23.094 -3.727 1 97.12 188 GLY A N 1
ATOM 1454 C CA . GLY A 1 188 ? 10.258 -23.438 -5.047 1 97.12 188 GLY A CA 1
ATOM 1455 C C . GLY A 1 188 ? 10.695 -22.234 -5.855 1 97.12 188 GLY A C 1
ATOM 1456 O O . GLY A 1 188 ? 11.305 -21.312 -5.316 1 97.12 188 GLY A O 1
ATOM 1457 N N . GLY A 1 189 ? 10.492 -22.422 -7.176 1 95.25 189 GLY A N 1
ATOM 1458 C CA . GLY A 1 189 ? 10.945 -21.359 -8.062 1 95.25 189 GLY A CA 1
ATOM 1459 C C . GLY A 1 189 ? 9.883 -20.891 -9.039 1 95.25 189 GLY A C 1
ATOM 1460 O O . GLY A 1 189 ? 8.742 -21.375 -8.992 1 95.25 189 GLY A O 1
ATOM 1461 N N . LYS A 1 190 ? 10.227 -19.828 -9.836 1 95.62 190 LYS A N 1
ATOM 1462 C CA . LYS A 1 190 ? 9.43 -19.344 -10.953 1 95.62 190 LYS A CA 1
ATOM 1463 C C . LYS A 1 190 ? 8.148 -18.672 -10.469 1 95.62 190 LYS A C 1
ATOM 1465 O O . LYS A 1 190 ? 7.082 -18.859 -11.055 1 95.62 190 LYS A O 1
ATOM 1470 N N . ARG A 1 191 ? 8.266 -17.953 -9.414 1 96.06 191 ARG A N 1
ATOM 1471 C CA . ARG A 1 191 ? 7.117 -17.297 -8.797 1 96.06 191 ARG A CA 1
ATOM 1472 C C . ARG A 1 191 ? 6.539 -16.219 -9.711 1 96.06 191 ARG A C 1
ATOM 1474 O O . ARG A 1 191 ? 5.34 -15.945 -9.672 1 96.06 191 ARG A O 1
ATOM 1481 N N . ARG A 1 192 ? 7.352 -15.68 -10.562 1 96.31 192 ARG A N 1
ATOM 1482 C CA . ARG A 1 192 ? 6.883 -14.641 -11.469 1 96.31 192 ARG A CA 1
ATOM 1483 C C . ARG A 1 192 ? 6.023 -15.234 -12.578 1 96.31 192 ARG A C 1
ATOM 1485 O O . ARG A 1 192 ? 5.32 -14.508 -13.281 1 96.31 192 ARG A O 1
ATOM 1492 N N . MET A 1 193 ? 6.105 -16.547 -12.672 1 95.88 193 MET A N 1
ATOM 1493 C CA . MET A 1 193 ? 5.332 -17.219 -13.711 1 95.88 193 MET A CA 1
ATOM 1494 C C . MET A 1 193 ? 4.199 -18.047 -13.102 1 95.88 193 MET A C 1
ATOM 1496 O O . MET A 1 193 ? 3.604 -18.875 -13.773 1 95.88 193 MET A O 1
ATOM 1500 N N . GLY A 1 194 ? 3.939 -17.859 -11.867 1 96.31 194 GLY A N 1
ATOM 1501 C CA . GLY A 1 194 ? 2.748 -18.438 -11.258 1 96.31 194 GLY A CA 1
ATOM 1502 C C . GLY A 1 194 ? 3.035 -19.656 -10.422 1 96.31 194 GLY A C 1
ATOM 1503 O O . GLY A 1 194 ? 2.117 -20.281 -9.883 1 96.31 194 GLY A O 1
ATOM 1504 N N . CYS A 1 195 ? 4.266 -20.047 -10.258 1 97.38 195 CYS A N 1
ATOM 1505 C CA . CYS A 1 195 ? 4.602 -21.25 -9.492 1 97.38 195 CYS A CA 1
ATOM 1506 C C . CYS A 1 195 ? 4.957 -20.891 -8.055 1 97.38 195 CYS A C 1
ATOM 1508 O O . CYS A 1 195 ? 5.527 -19.844 -7.789 1 97.38 195 CYS A O 1
ATOM 1510 N N . GLY A 1 196 ? 4.59 -21.734 -7.188 1 97.69 196 GLY A N 1
ATOM 1511 C CA . GLY A 1 196 ? 5.02 -21.594 -5.805 1 97.69 196 GLY A CA 1
ATOM 1512 C C . GLY A 1 196 ? 4.348 -20.453 -5.078 1 97.69 196 GLY A C 1
ATOM 1513 O O . GLY A 1 196 ? 4.848 -19.969 -4.055 1 97.69 196 GLY A O 1
ATOM 1514 N N . VAL A 1 197 ? 3.305 -19.922 -5.648 1 97.69 197 VAL A N 1
ATOM 1515 C CA . VAL A 1 197 ? 2.547 -18.844 -5.02 1 97.69 197 VAL A CA 1
ATOM 1516 C C . VAL A 1 197 ? 1.399 -19.438 -4.199 1 97.69 197 VAL A C 1
ATOM 1518 O O . VAL A 1 197 ? 0.583 -20.203 -4.719 1 97.69 197 VAL A O 1
ATOM 1521 N N . PHE A 1 198 ? 1.372 -19 -2.883 1 98 198 PHE A N 1
ATOM 1522 C CA . PHE A 1 198 ? 0.406 -19.609 -1.976 1 98 198 PHE A CA 1
ATOM 1523 C C . PHE A 1 198 ? -0.714 -18.641 -1.642 1 98 198 PHE A C 1
ATOM 1525 O O . PHE A 1 198 ? -0.467 -17.438 -1.447 1 98 198 PHE A O 1
ATOM 1532 N N . TYR A 1 199 ? -1.887 -19.109 -1.587 1 96.5 199 TYR A N 1
ATOM 1533 C CA . TYR A 1 199 ? -3.072 -18.312 -1.296 1 96.5 199 TYR A CA 1
ATOM 1534 C C . TYR A 1 199 ? -4.02 -19.062 -0.368 1 96.5 199 TYR A C 1
ATOM 1536 O O . TYR A 1 199 ? -3.959 -20.281 -0.268 1 96.5 199 TYR A O 1
ATOM 1544 N N . GLY A 1 200 ? -4.812 -18.312 0.416 1 94.5 200 GLY A N 1
ATOM 1545 C CA . GLY A 1 200 ? -5.785 -18.906 1.321 1 94.5 200 GLY A CA 1
ATOM 1546 C C . GLY A 1 200 ? -7.191 -18.938 0.745 1 94.5 200 GLY A C 1
ATOM 1547 O O . GLY A 1 200 ? -7.469 -18.297 -0.269 1 94.5 200 GLY A O 1
ATOM 1548 N N . ASP A 1 201 ? -8.086 -19.891 1.248 1 79.19 201 ASP A N 1
ATOM 1549 C CA . ASP A 1 201 ? -9.492 -19.906 0.861 1 79.19 201 ASP A CA 1
ATOM 1550 C C . ASP A 1 201 ? -10.312 -18.922 1.694 1 79.19 201 ASP A C 1
ATOM 1552 O O . ASP A 1 201 ? -10.188 -18.891 2.922 1 79.19 201 ASP A O 1
ATOM 1556 N N . SER A 1 202 ? -10.695 -17.703 1.152 1 61.69 202 SER A N 1
ATOM 1557 C CA . SER A 1 202 ? -11.492 -16.688 1.852 1 61.69 202 SER A CA 1
ATOM 1558 C C . SER A 1 202 ? -12.633 -17.344 2.629 1 61.69 202 SER A C 1
ATOM 1560 O O . SER A 1 202 ? -13.125 -16.766 3.602 1 61.69 202 SER A O 1
ATOM 1562 N N . ASN A 1 203 ? -13.352 -18.422 2.281 1 50.41 203 ASN A N 1
ATOM 1563 C CA . ASN A 1 203 ? -14.547 -18.969 2.916 1 50.41 203 ASN A CA 1
ATOM 1564 C C . ASN A 1 203 ? -14.242 -19.516 4.305 1 50.41 203 ASN A C 1
ATOM 1566 O O . ASN A 1 203 ? -15.156 -19.844 5.062 1 50.41 203 ASN A O 1
ATOM 1570 N N . LYS A 1 204 ? -13.188 -19.938 4.66 1 43.72 204 LYS A N 1
ATOM 1571 C CA . LYS A 1 204 ? -13.07 -20.562 5.977 1 43.72 204 LYS A CA 1
ATOM 1572 C C . LYS A 1 204 ? -12.484 -19.578 6.988 1 43.72 204 LYS A C 1
ATOM 1574 O O . LYS A 1 204 ? -11.266 -19.562 7.211 1 43.72 204 LYS A O 1
ATOM 1579 N N . VAL A 1 205 ? -12.969 -18.391 7.125 1 40.34 205 VAL A N 1
ATOM 1580 C CA . VAL A 1 205 ? -12.555 -17.672 8.328 1 40.34 205 VAL A CA 1
ATOM 1581 C C . VAL A 1 205 ? -12.992 -18.453 9.57 1 40.34 205 VAL A C 1
ATOM 1583 O O . VAL A 1 205 ? -14.172 -18.766 9.719 1 40.34 205 VAL A O 1
ATOM 1586 N N . GLU A 1 206 ? -12.211 -19.141 10.188 1 36.03 206 GLU A N 1
ATOM 1587 C CA . GLU A 1 206 ? -12.547 -19.844 11.414 1 36.03 206 GLU A CA 1
ATOM 1588 C C . GLU A 1 206 ? -13.328 -18.953 12.375 1 36.03 206 GLU A C 1
ATOM 1590 O O . GLU A 1 206 ? -12.961 -17.812 12.594 1 36.03 206 GLU A O 1
ATOM 1595 N N . SER A 1 207 ? -14.727 -19.203 12.625 1 33.94 207 SER A N 1
ATOM 1596 C CA . SER A 1 207 ? -15.539 -18.75 13.75 1 33.94 207 SER A CA 1
ATOM 1597 C C . SER A 1 207 ? -14.75 -18.812 15.062 1 33.94 207 SER A C 1
ATOM 1599 O O . SER A 1 207 ? -14.25 -19.859 15.438 1 33.94 207 SER A O 1
ATOM 1601 N N . LYS A 1 208 ? -14.203 -17.844 15.445 1 31.2 208 LYS A N 1
ATOM 1602 C CA . LYS A 1 208 ? -13.797 -17.75 16.844 1 31.2 208 LYS A CA 1
ATOM 1603 C C . LYS A 1 208 ? -14.914 -18.234 17.766 1 31.2 208 LYS A C 1
ATOM 1605 O O . LYS A 1 208 ? -16.062 -17.828 17.625 1 31.2 208 LYS A O 1
ATOM 1610 N N . ALA A 1 209 ? -14.797 -19.406 18.625 1 25.7 209 ALA A N 1
ATOM 1611 C CA . ALA A 1 209 ? -15.531 -20.047 19.719 1 25.7 209 ALA A CA 1
ATOM 1612 C C . ALA A 1 209 ? -16.078 -19 20.688 1 25.7 209 ALA A C 1
ATOM 1614 O O . ALA A 1 209 ? -15.344 -18.141 21.156 1 25.7 209 ALA A O 1
ATOM 1615 N N . SER A 1 210 ? -17.344 -18.844 20.828 1 23 210 SER A N 1
ATOM 1616 C CA . SER A 1 210 ? -17.953 -18.516 22.125 1 23 210 SER A CA 1
ATOM 1617 C C . SER A 1 210 ? -17.297 -19.297 23.25 1 23 210 SER A C 1
ATOM 1619 O O . SER A 1 210 ? -17.062 -20.5 23.125 1 23 210 SER A O 1
ATOM 1621 N N . MET B 1 1 ? -3.279 -4.312 18.594 1 31.09 1 MET B N 1
ATOM 1622 C CA . MET B 1 1 ? -3.971 -3.574 17.547 1 31.09 1 MET B CA 1
ATOM 1623 C C . MET B 1 1 ? -3.094 -3.439 16.312 1 31.09 1 MET B C 1
ATOM 1625 O O . MET B 1 1 ? -1.958 -2.967 16.391 1 31.09 1 MET B O 1
ATOM 1629 N N . SER B 1 2 ? -3.105 -4.355 15.375 1 43.94 2 SER B N 1
ATOM 1630 C CA . SER B 1 2 ? -2.326 -4.402 14.141 1 43.94 2 SER B CA 1
ATOM 1631 C C . SER B 1 2 ? -2.25 -3.025 13.492 1 43.94 2 SER B C 1
ATOM 1633 O O . SER B 1 2 ? -3.264 -2.338 13.352 1 43.94 2 SER B O 1
ATOM 1635 N N . ILE B 1 3 ? -1.239 -2.248 13.812 1 49.38 3 ILE B N 1
ATOM 1636 C CA . ILE B 1 3 ? -1.076 -0.945 13.172 1 49.38 3 ILE B CA 1
ATOM 1637 C C . ILE B 1 3 ? -1.646 -0.99 11.758 1 49.38 3 ILE B C 1
ATOM 1639 O O . ILE B 1 3 ? -1.365 -1.92 11 1 49.38 3 ILE B O 1
ATOM 1643 N N . PRO B 1 4 ? -2.734 -0.169 11.547 1 59.28 4 PRO B N 1
ATOM 1644 C CA . PRO B 1 4 ? -3.383 -0.09 10.234 1 59.28 4 PRO B CA 1
ATOM 1645 C C . PRO B 1 4 ? -2.383 0.003 9.086 1 59.28 4 PRO B C 1
ATOM 1647 O O . PRO B 1 4 ? -1.261 0.479 9.273 1 59.28 4 PRO B O 1
ATOM 1650 N N . ASN B 1 5 ? -2.52 -0.711 8.07 1 84.19 5 ASN B N 1
ATOM 1651 C CA . ASN B 1 5 ? -1.757 -0.726 6.824 1 84.19 5 ASN B CA 1
ATOM 1652 C C . ASN B 1 5 ? -1.847 0.613 6.094 1 84.19 5 ASN B C 1
ATOM 1654 O O . ASN B 1 5 ? -2.381 0.687 4.988 1 84.19 5 ASN B O 1
ATOM 1658 N N . VAL B 1 6 ? -1.332 1.692 6.922 1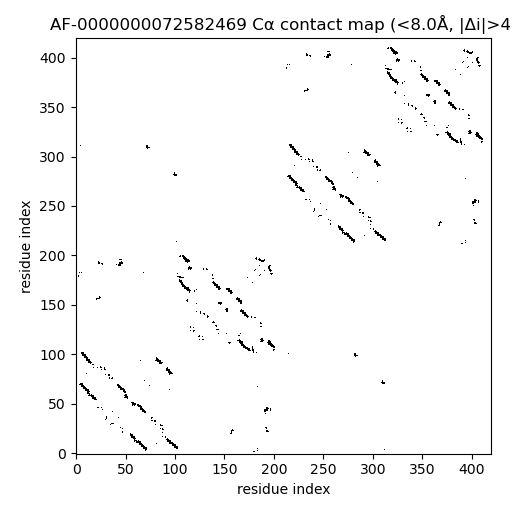 92.44 6 VAL B N 1
ATOM 1659 C CA . VAL B 1 6 ? -1.314 3.041 6.363 1 92.44 6 VAL B CA 1
ATOM 1660 C C . VAL B 1 6 ? 0.01 3.285 5.641 1 92.44 6 VAL B C 1
ATOM 1662 O O . VAL B 1 6 ? 1.073 2.902 6.137 1 92.44 6 VAL B O 1
ATOM 1665 N N . ILE B 1 7 ? -0.146 3.889 4.48 1 92.81 7 ILE B N 1
ATOM 1666 C CA . ILE B 1 7 ? 1.03 4.254 3.701 1 92.81 7 ILE B CA 1
ATOM 1667 C C . ILE B 1 7 ? 1.021 5.754 3.424 1 92.81 7 ILE B C 1
ATOM 1669 O O . ILE B 1 7 ? 0.057 6.449 3.76 1 92.81 7 ILE B O 1
ATOM 1673 N N . GLU B 1 8 ? 2.133 6.238 2.955 1 95.25 8 GLU B N 1
ATOM 1674 C CA . GLU B 1 8 ? 2.242 7.648 2.596 1 95.25 8 GLU B CA 1
ATOM 1675 C C . GLU B 1 8 ? 2.523 7.816 1.104 1 95.25 8 GLU B C 1
ATOM 1677 O O . GLU B 1 8 ? 3.4 7.148 0.553 1 95.25 8 GLU B O 1
ATOM 1682 N N . LEU B 1 9 ? 1.714 8.656 0.453 1 96.56 9 LEU B N 1
ATOM 1683 C CA . LEU B 1 9 ? 1.994 9.094 -0.91 1 96.56 9 LEU B CA 1
ATOM 1684 C C . LEU B 1 9 ? 2.648 10.469 -0.915 1 96.56 9 LEU B C 1
ATOM 1686 O O . LEU B 1 9 ? 2.09 11.43 -0.379 1 96.56 9 LEU B O 1
ATOM 1690 N N . ASN B 1 10 ? 3.838 10.578 -1.481 1 97.06 10 ASN B N 1
ATOM 1691 C CA . ASN B 1 10 ? 4.59 11.828 -1.566 1 97.06 10 ASN B CA 1
ATOM 1692 C C . ASN B 1 10 ? 4.555 12.406 -2.979 1 97.06 10 ASN B C 1
ATOM 1694 O O . ASN B 1 10 ? 5.195 11.867 -3.887 1 97.06 10 ASN B O 1
ATOM 1698 N N . PHE B 1 11 ? 3.844 13.531 -3.16 1 97.75 11 PHE B N 1
ATOM 1699 C CA . PHE B 1 11 ? 3.732 14.211 -4.441 1 97.75 11 PHE B CA 1
ATOM 1700 C C . PHE B 1 11 ? 4.715 15.375 -4.523 1 97.75 11 PHE B C 1
ATOM 1702 O O . PHE B 1 11 ? 4.539 16.391 -3.85 1 97.75 11 PHE B O 1
ATOM 1709 N N . PRO B 1 12 ? 5.746 15.25 -5.336 1 97.75 12 PRO B N 1
ATOM 1710 C CA . PRO B 1 12 ? 6.473 16.5 -5.598 1 97.75 12 PRO B CA 1
ATOM 1711 C C . PRO B 1 12 ? 5.574 17.594 -6.152 1 97.75 12 PRO B C 1
ATOM 1713 O O . PRO B 1 12 ? 4.668 17.328 -6.945 1 97.75 12 PRO B O 1
ATOM 1716 N N . VAL B 1 13 ? 5.836 18.781 -5.676 1 98.25 13 VAL B N 1
ATOM 1717 C CA . VAL B 1 13 ? 4.973 19.906 -6.039 1 98.25 13 VAL B CA 1
ATOM 1718 C C . VAL B 1 13 ? 5.77 20.938 -6.82 1 98.25 13 VAL B C 1
ATOM 1720 O O . VAL B 1 13 ? 6.84 21.375 -6.379 1 98.25 13 VAL B O 1
ATOM 1723 N N . LEU B 1 14 ? 5.25 21.219 -7.977 1 97.69 14 LEU B N 1
ATOM 1724 C CA . LEU B 1 14 ? 5.781 22.328 -8.758 1 97.69 14 LEU B CA 1
ATOM 1725 C C . LEU B 1 14 ? 4.902 23.562 -8.609 1 97.69 14 LEU B C 1
ATOM 1727 O O . LEU B 1 14 ? 3.674 23.469 -8.648 1 97.69 14 LEU B O 1
ATOM 1731 N N . GLY B 1 15 ? 5.504 24.641 -8.43 1 96.69 15 GLY B N 1
ATOM 1732 C CA . GLY B 1 15 ? 4.836 25.922 -8.234 1 96.69 15 GLY B CA 1
ATOM 1733 C C . GLY B 1 15 ? 5.758 27 -7.699 1 96.69 15 GLY B C 1
ATOM 1734 O O . GLY B 1 15 ? 6.973 26.812 -7.637 1 96.69 15 GLY B O 1
ATOM 1735 N N . SER B 1 16 ? 5.141 28.156 -7.375 1 96.75 16 SER B N 1
ATOM 1736 C CA . SER B 1 16 ? 5.957 29.297 -6.949 1 96.75 16 SER B CA 1
ATOM 1737 C C . SER B 1 16 ? 5.684 29.656 -5.492 1 96.75 16 SER B C 1
ATOM 1739 O O . SER B 1 16 ? 6.516 29.406 -4.617 1 96.75 16 SER B O 1
ATOM 1741 N N . LEU B 1 17 ? 4.465 30.125 -5.266 1 97.31 17 LEU B N 1
ATOM 1742 C CA . LEU B 1 17 ? 4.121 30.625 -3.939 1 97.31 17 LEU B CA 1
ATOM 1743 C C . LEU B 1 17 ? 2.857 29.953 -3.416 1 97.31 17 LEU B C 1
ATOM 1745 O O . LEU B 1 17 ? 1.993 29.562 -4.199 1 97.31 17 LEU B O 1
ATOM 1749 N N . LEU B 1 18 ? 2.801 29.828 -2.104 1 97.12 18 LEU B N 1
ATOM 1750 C CA . LEU B 1 18 ? 1.601 29.375 -1.406 1 97.12 18 LEU B CA 1
ATOM 1751 C C . LEU B 1 18 ? 1.416 30.141 -0.097 1 97.12 18 LEU B C 1
ATOM 1753 O O . LEU B 1 18 ? 2.395 30.484 0.57 1 97.12 18 LEU B O 1
ATOM 1757 N N . PRO B 1 19 ? 0.124 30.375 0.232 1 95.5 19 PRO B N 1
ATOM 1758 C CA . PRO B 1 19 ? -0.076 30.859 1.6 1 95.5 19 PRO B CA 1
ATOM 1759 C C . PRO B 1 19 ? 0.393 29.859 2.654 1 95.5 19 PRO B C 1
ATOM 1761 O O . PRO B 1 19 ? 0.225 28.656 2.48 1 95.5 19 PRO B O 1
ATOM 1764 N N . ALA B 1 20 ? 0.989 30.359 3.768 1 93.81 20 ALA B N 1
ATOM 1765 C CA . ALA B 1 20 ? 1.461 29.484 4.84 1 93.81 20 ALA B CA 1
ATOM 1766 C C . ALA B 1 20 ? 0.3 28.75 5.496 1 93.81 20 ALA B C 1
ATOM 1768 O O . ALA B 1 20 ? 0.477 27.641 6.023 1 93.81 20 ALA B O 1
ATOM 1769 N N . ASP B 1 21 ? -0.878 29.359 5.473 1 95.12 21 ASP B N 1
ATOM 1770 C CA . ASP B 1 21 ? -2.057 28.75 6.086 1 95.12 21 ASP B CA 1
ATOM 1771 C C . ASP B 1 21 ? -2.943 28.094 5.031 1 95.12 21 ASP B C 1
ATOM 1773 O O . ASP B 1 21 ? -4.172 28.141 5.129 1 95.12 21 ASP B O 1
ATOM 1777 N N . HIS B 1 22 ? -2.32 27.375 4.047 1 95.5 22 HIS B N 1
ATOM 1778 C CA . HIS B 1 22 ? -3.027 26.875 2.879 1 95.5 22 HIS B CA 1
ATOM 1779 C C . HIS B 1 22 ? -3.713 25.547 3.182 1 95.5 22 HIS B C 1
ATOM 1781 O O . HIS B 1 22 ? -4.215 24.875 2.273 1 95.5 22 HIS B O 1
ATOM 1787 N N . GLY B 1 23 ? -3.77 25.062 4.418 1 96.25 23 GLY B N 1
ATOM 1788 C CA . GLY B 1 23 ? -4.273 23.75 4.746 1 96.25 23 GLY B CA 1
ATOM 1789 C C . GLY B 1 23 ? -5.688 23.5 4.254 1 96.25 23 GLY B C 1
ATOM 1790 O O . GLY B 1 23 ? -5.941 22.531 3.537 1 96.25 23 GLY B O 1
ATOM 1791 N N . TYR B 1 24 ? -6.523 24.422 4.535 1 96.5 24 TYR B N 1
ATOM 1792 C CA . TYR B 1 24 ? -7.922 24.281 4.145 1 96.5 24 TYR B CA 1
ATOM 1793 C C . TYR B 1 24 ? -8.086 24.406 2.635 1 96.5 24 TYR B C 1
ATOM 1795 O O . TYR B 1 24 ? -8.82 23.641 2.016 1 96.5 24 TYR B O 1
ATOM 1803 N N . GLY B 1 25 ? -7.441 25.359 2.107 1 96.5 25 GLY B N 1
ATOM 1804 C CA . GLY B 1 25 ? -7.484 25.531 0.663 1 96.5 25 GLY B CA 1
ATOM 1805 C C . GLY B 1 25 ? -6.996 24.312 -0.091 1 96.5 25 GLY B C 1
ATOM 1806 O O . GLY B 1 25 ? -7.582 23.922 -1.102 1 96.5 25 GLY B O 1
ATOM 1807 N N . LEU B 1 26 ? -5.926 23.75 0.431 1 97.44 26 LEU B N 1
ATOM 1808 C CA . LEU B 1 26 ? -5.363 22.547 -0.166 1 97.44 26 LEU B CA 1
ATOM 1809 C C . LEU B 1 26 ? -6.352 21.391 -0.09 1 97.44 26 LEU B C 1
ATOM 1811 O O . LEU B 1 26 ? -6.629 20.734 -1.1 1 97.44 26 LEU B O 1
ATOM 1815 N N . TYR B 1 27 ? -6.906 21.188 1.053 1 96.88 27 TYR B N 1
ATOM 1816 C CA . TYR B 1 27 ? -7.902 20.141 1.266 1 96.88 27 TYR B CA 1
ATOM 1817 C C . TYR B 1 27 ? -9.094 20.328 0.326 1 96.88 27 TYR B C 1
ATOM 1819 O O . TYR B 1 27 ? -9.539 19.359 -0.307 1 96.88 27 TYR B O 1
ATOM 1827 N N . SER B 1 28 ? -9.523 21.516 0.213 1 96.44 28 SER B N 1
ATOM 1828 C CA . SER B 1 28 ? -10.648 21.844 -0.652 1 96.44 28 SER B CA 1
ATOM 1829 C C . SER B 1 28 ? -10.336 21.516 -2.111 1 96.44 28 SER B C 1
ATOM 1831 O O . SER B 1 28 ? -11.148 20.906 -2.809 1 96.44 28 SER B O 1
ATOM 1833 N N . ALA B 1 29 ? -9.219 21.891 -2.547 1 97.19 29 ALA B N 1
ATOM 1834 C CA . ALA B 1 29 ? -8.812 21.641 -3.928 1 97.19 29 ALA B CA 1
ATOM 1835 C C . ALA B 1 29 ? -8.711 20.141 -4.211 1 97.19 29 ALA B C 1
ATOM 1837 O O . ALA B 1 29 ? -9.133 19.672 -5.27 1 97.19 29 ALA B O 1
ATOM 1838 N N . ILE B 1 30 ? -8.172 19.359 -3.24 1 97.19 30 ILE B N 1
ATOM 1839 C CA . ILE B 1 30 ? -8.023 17.922 -3.369 1 97.19 30 ILE B CA 1
ATOM 1840 C C . ILE B 1 30 ? -9.406 17.266 -3.465 1 97.19 30 ILE B C 1
ATOM 1842 O O . ILE B 1 30 ? -9.641 16.422 -4.336 1 97.19 30 ILE B O 1
ATOM 1846 N N . CYS B 1 31 ? -10.328 17.734 -2.617 1 95.81 31 CYS B N 1
ATOM 1847 C CA . CYS B 1 31 ? -11.656 17.141 -2.584 1 95.81 31 CYS B CA 1
ATOM 1848 C C . CYS B 1 31 ? -12.453 17.5 -3.83 1 95.81 31 CYS B C 1
ATOM 1850 O O . CYS B 1 31 ? -13.359 16.781 -4.234 1 95.81 31 CYS B O 1
ATOM 1852 N N . HIS B 1 32 ? -12.086 18.594 -4.398 1 95.94 32 HIS B N 1
ATOM 1853 C CA . HIS B 1 32 ? -12.719 18.969 -5.652 1 95.94 32 HIS B CA 1
ATOM 1854 C C . HIS B 1 32 ? -12.352 18 -6.77 1 95.94 32 HIS B C 1
ATOM 1856 O O . HIS B 1 32 ? -13.203 17.609 -7.566 1 95.94 32 HIS B O 1
ATOM 1862 N N . LEU B 1 33 ? -11.117 17.594 -6.812 1 95.5 33 LEU B N 1
ATOM 1863 C CA . LEU B 1 33 ? -10.648 16.656 -7.828 1 95.5 33 LEU B CA 1
ATOM 1864 C C . LEU B 1 33 ? -11.055 15.227 -7.488 1 95.5 33 LEU B C 1
ATOM 1866 O O . LEU B 1 33 ? -11.336 14.43 -8.383 1 95.5 33 LEU B O 1
ATOM 1870 N N . CYS B 1 34 ? -11.016 14.93 -6.203 1 95.31 34 CYS B N 1
ATOM 1871 C CA . CYS B 1 34 ? -11.383 13.602 -5.707 1 95.31 34 CYS B CA 1
ATOM 1872 C C . CYS B 1 34 ? -12.477 13.703 -4.652 1 95.31 34 CYS B C 1
ATOM 1874 O O . CYS B 1 34 ? -12.219 13.508 -3.463 1 95.31 34 CYS B O 1
ATOM 1876 N N . PRO B 1 35 ? -13.727 13.781 -5.051 1 94.31 35 PRO B N 1
ATOM 1877 C CA . PRO B 1 35 ? -14.82 14.078 -4.121 1 94.31 35 PRO B CA 1
ATOM 1878 C C . PRO B 1 35 ? -15.055 12.953 -3.111 1 94.31 35 PRO B C 1
ATOM 1880 O O . PRO B 1 35 ? -15.531 13.211 -2 1 94.31 35 PRO B O 1
ATOM 1883 N N . THR B 1 36 ? -14.703 11.727 -3.438 1 92 36 THR B N 1
ATOM 1884 C CA . THR B 1 36 ? -14.938 10.578 -2.559 1 92 36 THR B CA 1
ATOM 1885 C C . THR B 1 36 ? -14.078 10.688 -1.301 1 92 36 THR B C 1
ATOM 1887 O O . THR B 1 36 ? -14.367 10.031 -0.293 1 92 36 THR B O 1
ATOM 1890 N N . LEU B 1 37 ? -13.07 11.516 -1.334 1 92.38 37 LEU B N 1
ATOM 1891 C CA . LEU B 1 37 ? -12.164 11.648 -0.204 1 92.38 37 LEU B CA 1
ATOM 1892 C C . LEU B 1 37 ? -12.828 12.398 0.945 1 92.38 37 LEU B C 1
ATOM 1894 O O . LEU B 1 37 ? -12.359 12.344 2.084 1 92.38 37 LEU B O 1
ATOM 1898 N N . HIS B 1 38 ? -13.945 13.07 0.669 1 90 38 HIS B N 1
ATOM 1899 C CA . HIS B 1 38 ? -14.656 13.812 1.703 1 90 38 HIS B CA 1
ATOM 1900 C C . HIS B 1 38 ? -15.195 12.875 2.779 1 90 38 HIS B C 1
ATOM 1902 O O . HIS B 1 38 ? -15.344 13.273 3.938 1 90 38 HIS B O 1
ATOM 1908 N N . GLU B 1 39 ? -15.367 11.648 2.41 1 85.25 39 GLU B N 1
ATOM 1909 C CA . GLU B 1 39 ? -16.031 10.688 3.293 1 85.25 39 GLU B CA 1
ATOM 1910 C C . GLU B 1 39 ? -15.008 9.836 4.043 1 85.25 39 GLU B C 1
ATOM 1912 O O . GLU B 1 39 ? -15.375 9 4.871 1 85.25 39 GLU B O 1
ATOM 1917 N N . HIS B 1 40 ? -13.812 10.078 3.826 1 82.38 40 HIS B N 1
ATOM 1918 C CA . HIS B 1 40 ? -12.789 9.203 4.402 1 82.38 40 HIS B CA 1
ATOM 1919 C C . HIS B 1 40 ? -12.023 9.914 5.512 1 82.38 40 HIS B C 1
ATOM 1921 O O . HIS B 1 40 ? -11.117 10.711 5.234 1 82.38 40 HIS B O 1
ATOM 1927 N N . ASP B 1 41 ? -12.305 9.516 6.707 1 80.56 41 ASP B N 1
ATOM 1928 C CA . ASP B 1 41 ? -11.719 10.164 7.875 1 80.56 41 ASP B CA 1
ATOM 1929 C C . ASP B 1 41 ? -10.305 9.648 8.133 1 80.56 41 ASP B C 1
ATOM 1931 O O . ASP B 1 41 ? -9.57 10.234 8.938 1 80.56 41 ASP B O 1
ATOM 1935 N N . SER B 1 42 ? -9.977 8.664 7.406 1 84.81 42 SER B N 1
ATOM 1936 C CA . SER B 1 42 ? -8.664 8.07 7.633 1 84.81 42 SER B CA 1
ATOM 1937 C C . SER B 1 42 ? -7.578 8.797 6.848 1 84.81 42 SER B C 1
ATOM 1939 O O . SER B 1 42 ? -6.391 8.5 6.988 1 84.81 42 SER B O 1
ATOM 1941 N N . LEU B 1 43 ? -8.023 9.781 6.18 1 91.69 43 LEU B N 1
ATOM 1942 C CA . LEU B 1 43 ? -7.117 10.562 5.352 1 91.69 43 LEU B CA 1
ATOM 1943 C C . LEU B 1 43 ? -6.41 11.633 6.18 1 91.69 43 LEU B C 1
ATOM 1945 O O . LEU B 1 43 ? -7.043 12.32 6.977 1 91.69 43 LEU B O 1
ATOM 1949 N N . SER B 1 44 ? -5.133 11.648 6.133 1 95.88 44 SER B N 1
ATOM 1950 C CA . SER B 1 44 ? -4.395 12.781 6.676 1 95.88 44 SER B CA 1
ATOM 1951 C C . SER B 1 44 ? -3.514 13.43 5.613 1 95.88 44 SER B C 1
ATOM 1953 O O . SER B 1 44 ? -2.938 12.734 4.77 1 95.88 44 SER B O 1
ATOM 1955 N N . ILE B 1 45 ? -3.43 14.727 5.652 1 96.88 45 ILE B N 1
ATOM 1956 C CA . ILE B 1 45 ? -2.67 15.5 4.68 1 96.88 45 ILE B CA 1
ATOM 1957 C C . ILE B 1 45 ? -1.617 16.344 5.398 1 96.88 45 ILE B C 1
ATOM 1959 O O . ILE B 1 45 ? -1.943 17.125 6.297 1 96.88 45 ILE B O 1
ATOM 1963 N N . GLN B 1 46 ? -0.409 16.094 5.062 1 94.81 46 GLN B N 1
ATOM 1964 C CA . GLN B 1 46 ? 0.63 17.031 5.492 1 94.81 46 GLN B CA 1
ATOM 1965 C C . GLN B 1 46 ? 0.732 18.219 4.543 1 94.81 46 GLN B C 1
ATOM 1967 O O . GLN B 1 46 ? 0.845 18.047 3.326 1 94.81 46 GLN B O 1
ATOM 1972 N N . THR B 1 47 ? 0.679 19.375 5.035 1 92.12 47 THR B N 1
ATOM 1973 C CA . THR B 1 47 ? 0.733 20.578 4.211 1 92.12 47 THR B CA 1
ATOM 1974 C C . THR B 1 47 ? 2.07 20.672 3.48 1 92.12 47 THR B C 1
ATOM 1976 O O . THR B 1 47 ? 3.041 20.016 3.867 1 92.12 47 THR B O 1
ATOM 1979 N N . ILE B 1 48 ? 2.082 21.453 2.461 1 96.12 48 ILE B N 1
ATOM 1980 C CA . ILE B 1 48 ? 3.25 21.594 1.597 1 96.12 48 ILE B CA 1
ATOM 1981 C C . ILE B 1 48 ? 4.262 22.531 2.246 1 96.12 48 ILE B C 1
ATOM 1983 O O . ILE B 1 48 ? 3.916 23.656 2.637 1 96.12 48 ILE B O 1
ATOM 1987 N N . SER B 1 49 ? 5.465 22.031 2.328 1 92 49 SER B N 1
ATOM 1988 C CA . SER B 1 49 ? 6.512 22.844 2.936 1 92 49 SER B CA 1
ATOM 1989 C C . SER B 1 49 ? 7.16 23.766 1.911 1 92 49 SER B C 1
ATOM 1991 O O . SER B 1 49 ? 7.07 23.531 0.705 1 92 49 SER B O 1
ATOM 1993 N N . GLY B 1 50 ? 7.699 24.828 2.344 1 94.31 50 GLY B N 1
ATOM 1994 C CA . GLY B 1 50 ? 8.453 25.812 1.584 1 94.31 50 GLY B CA 1
ATOM 1995 C C . GLY B 1 50 ? 9.297 26.719 2.457 1 94.31 50 GLY B C 1
ATOM 1996 O O . GLY B 1 50 ? 9.484 26.453 3.646 1 94.31 50 GLY B O 1
ATOM 1997 N N . LEU B 1 51 ? 9.906 27.656 1.762 1 94.56 51 LEU B N 1
ATOM 1998 C CA . LEU B 1 51 ? 10.68 28.656 2.488 1 94.56 51 LEU B CA 1
ATOM 1999 C C . LEU B 1 51 ? 9.867 29.938 2.678 1 94.56 51 LEU B C 1
ATOM 2001 O O . LEU B 1 51 ? 9.141 30.359 1.772 1 94.56 51 LEU B O 1
ATOM 2005 N N . PRO B 1 52 ? 10.031 30.484 3.881 1 91.25 52 PRO B N 1
ATOM 2006 C CA . PRO B 1 52 ? 9.359 31.781 4.031 1 91.25 52 PRO B CA 1
ATOM 2007 C C . PRO B 1 52 ? 9.797 32.812 2.986 1 91.25 52 PRO B C 1
ATOM 2009 O O . PRO B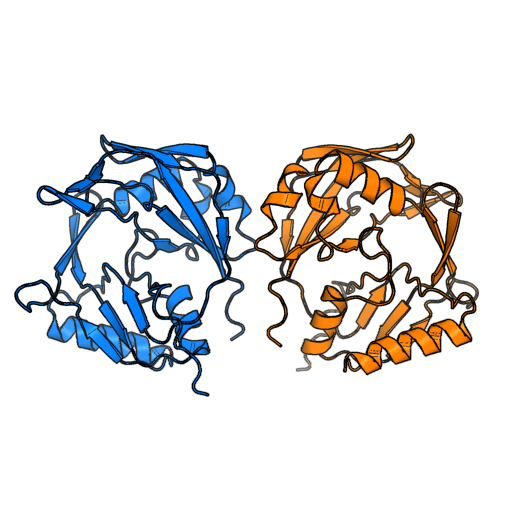 1 52 ? 10.992 32.938 2.725 1 91.25 52 PRO B O 1
ATOM 2012 N N . ASP B 1 53 ? 8.914 33.469 2.301 1 91.5 53 ASP B N 1
ATOM 2013 C CA . ASP B 1 53 ? 9.18 34.531 1.318 1 91.5 53 ASP B CA 1
ATOM 2014 C C . ASP B 1 53 ? 8.844 35.906 1.882 1 91.5 53 ASP B C 1
ATOM 2016 O O . ASP B 1 53 ? 9.719 36.781 1.995 1 91.5 53 ASP B O 1
ATOM 2020 N N . ARG B 1 54 ? 7.637 36.188 2.295 1 90.56 54 ARG B N 1
ATOM 2021 C CA . ARG B 1 54 ? 7.078 37.312 3.037 1 90.56 54 ARG B CA 1
ATOM 2022 C C . ARG B 1 54 ? 6.094 36.812 4.102 1 90.56 54 ARG B C 1
ATOM 2024 O O . ARG B 1 54 ? 5.781 35.625 4.172 1 90.56 54 ARG B O 1
ATOM 2031 N N . PRO B 1 55 ? 5.695 37.688 4.926 1 87.56 55 PRO B N 1
ATOM 2032 C CA . PRO B 1 55 ? 4.789 37.25 5.984 1 87.56 55 PRO B CA 1
ATOM 2033 C C . PRO B 1 55 ? 3.57 36.5 5.441 1 87.56 55 PRO B C 1
ATOM 2035 O O . PRO B 1 55 ? 2.822 37.062 4.629 1 87.56 55 PRO B O 1
ATOM 2038 N N . GLY B 1 56 ? 3.461 35.312 5.812 1 91.25 56 GLY B N 1
ATOM 2039 C CA . GLY B 1 56 ? 2.285 34.531 5.488 1 91.25 56 GLY B CA 1
ATOM 2040 C C . GLY B 1 56 ? 2.393 33.812 4.148 1 91.25 56 GLY B C 1
ATOM 2041 O O . GLY B 1 56 ? 1.438 33.188 3.697 1 91.25 56 GLY B O 1
ATOM 2042 N N . ILE B 1 57 ? 3.502 34 3.453 1 94.69 57 ILE B N 1
ATOM 2043 C CA . ILE B 1 57 ? 3.666 33.406 2.129 1 94.69 57 ILE B CA 1
ATOM 2044 C C . ILE B 1 57 ? 4.902 32.5 2.113 1 94.69 57 ILE B C 1
ATOM 2046 O O . ILE B 1 57 ? 5.949 32.875 2.654 1 94.69 57 ILE B O 1
ATOM 2050 N N . LEU B 1 58 ? 4.699 31.344 1.495 1 95.75 58 LEU B N 1
ATOM 2051 C CA . LEU B 1 58 ? 5.785 30.391 1.311 1 95.75 58 LEU B CA 1
ATOM 2052 C C . LEU B 1 58 ? 6.234 30.359 -0.146 1 95.75 58 LEU B C 1
ATOM 2054 O O . LEU B 1 58 ? 5.406 30.406 -1.058 1 95.75 58 LEU B O 1
ATOM 2058 N N . ARG B 1 59 ? 7.527 30.281 -0.276 1 98 59 ARG B N 1
ATOM 2059 C CA . ARG B 1 59 ? 8.094 29.969 -1.588 1 98 59 ARG B CA 1
ATOM 2060 C C . ARG B 1 59 ? 8.375 28.484 -1.729 1 98 59 ARG B C 1
ATOM 2062 O O . ARG B 1 59 ? 9.062 27.891 -0.895 1 98 59 ARG B O 1
ATOM 2069 N N . LEU B 1 60 ? 7.848 27.938 -2.773 1 97.62 60 LEU B N 1
ATOM 2070 C CA . LEU B 1 60 ? 8.07 26.516 -3.02 1 97.62 60 LEU B CA 1
ATOM 2071 C C . LEU B 1 60 ? 9.469 26.266 -3.566 1 97.62 60 LEU B C 1
ATOM 2073 O O . LEU B 1 60 ? 10.031 27.125 -4.258 1 97.62 60 LEU B O 1
ATOM 2077 N N . THR B 1 61 ? 10.016 25.156 -3.17 1 97.12 61 THR B N 1
ATOM 2078 C CA . THR B 1 61 ? 11.336 24.734 -3.611 1 97.12 61 THR B CA 1
ATOM 2079 C C . THR B 1 61 ? 11.273 23.375 -4.297 1 97.12 61 THR B C 1
ATOM 2081 O O . THR B 1 61 ? 10.195 22.781 -4.418 1 97.12 61 THR B O 1
ATOM 2084 N N . ALA B 1 62 ? 12.43 22.875 -4.734 1 95.25 62 ALA B N 1
ATOM 2085 C CA . ALA B 1 62 ? 12.5 21.562 -5.379 1 95.25 62 ALA B CA 1
ATOM 2086 C C . ALA B 1 62 ? 12.156 20.438 -4.395 1 95.25 62 ALA B C 1
ATOM 2088 O O . ALA B 1 62 ? 11.844 19.328 -4.801 1 95.25 62 ALA B O 1
ATOM 2089 N N . ASN B 1 63 ? 12.133 20.844 -3.074 1 94.75 63 ASN B N 1
ATOM 2090 C CA . ASN B 1 63 ? 11.883 19.828 -2.049 1 94.75 63 ASN B CA 1
ATOM 2091 C C . ASN B 1 63 ? 10.445 19.891 -1.54 1 94.75 63 ASN B C 1
ATOM 2093 O O . ASN B 1 63 ? 10.062 19.125 -0.658 1 94.75 63 ASN B O 1
ATOM 2097 N N . SER B 1 64 ? 9.672 20.797 -2.111 1 97.25 64 SER B N 1
ATOM 2098 C CA . SER B 1 64 ? 8.289 20.922 -1.676 1 97.25 64 SER B CA 1
ATOM 2099 C C . SER B 1 64 ? 7.461 19.719 -2.113 1 97.25 64 SER B C 1
ATOM 2101 O O . SER B 1 64 ? 7.473 19.344 -3.289 1 97.25 64 SER B O 1
ATOM 2103 N N . GLN B 1 65 ? 6.762 19.141 -1.084 1 97.12 65 GLN B N 1
ATOM 2104 C CA . GLN B 1 65 ? 5.973 17.938 -1.342 1 97.12 65 GLN B CA 1
ATOM 2105 C C . GLN B 1 65 ? 4.617 18.016 -0.641 1 97.12 65 GLN B C 1
ATOM 2107 O O . GLN B 1 65 ? 4.508 18.578 0.452 1 97.12 65 GLN B O 1
ATOM 2112 N N . LEU B 1 66 ? 3.637 17.5 -1.32 1 97.56 66 LEU B N 1
ATOM 2113 C CA . LEU B 1 66 ? 2.381 17.125 -0.676 1 97.56 66 LEU B CA 1
ATOM 2114 C C . LEU B 1 66 ? 2.42 15.68 -0.196 1 97.56 66 LEU B C 1
ATOM 2116 O O . LEU B 1 66 ? 2.68 14.766 -0.983 1 97.56 66 LEU B O 1
ATOM 2120 N N . ARG B 1 67 ? 2.182 15.477 1.055 1 97.62 67 ARG B N 1
ATOM 2121 C CA . ARG B 1 67 ? 2.174 14.133 1.62 1 97.62 67 ARG B CA 1
ATOM 2122 C C . ARG B 1 67 ? 0.781 13.75 2.107 1 97.62 67 ARG B C 1
ATOM 2124 O O . ARG B 1 67 ? 0.15 14.5 2.852 1 97.62 67 ARG B O 1
ATOM 2131 N N . ILE B 1 68 ? 0.316 12.609 1.638 1 97.25 68 ILE B N 1
ATOM 2132 C CA . ILE B 1 68 ? -0.994 12.094 2.018 1 97.25 68 ILE B CA 1
ATOM 2133 C C . ILE B 1 68 ? -0.841 10.703 2.635 1 97.25 68 ILE B C 1
ATOM 2135 O O . ILE B 1 68 ? -0.188 9.828 2.061 1 97.25 68 ILE B O 1
ATOM 2139 N N . ARG B 1 69 ? -1.36 10.555 3.793 1 96.19 69 ARG B N 1
ATOM 2140 C CA . ARG B 1 69 ? -1.407 9.242 4.426 1 96.19 69 ARG B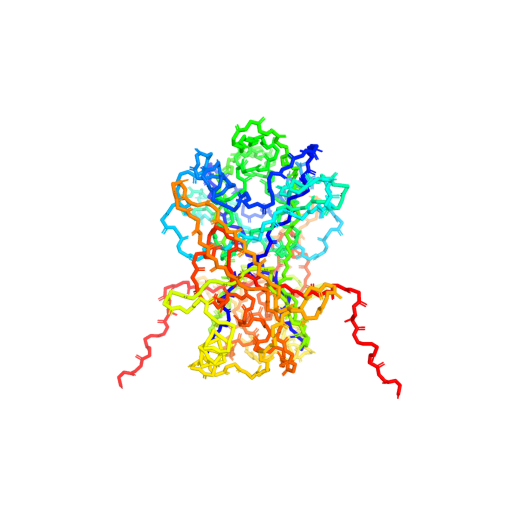 CA 1
ATOM 2141 C C . ARG B 1 69 ? -2.812 8.656 4.359 1 96.19 69 ARG B C 1
ATOM 2143 O O . ARG B 1 69 ? -3.793 9.336 4.676 1 96.19 69 ARG B O 1
ATOM 2150 N N . ILE B 1 70 ? -2.848 7.398 3.918 1 94.25 70 ILE B N 1
ATOM 2151 C CA . ILE B 1 70 ? -4.121 6.719 3.717 1 94.25 70 ILE B CA 1
ATOM 2152 C C . ILE B 1 70 ? -3.928 5.211 3.85 1 94.25 70 ILE B C 1
ATOM 2154 O O . ILE B 1 70 ? -2.83 4.699 3.623 1 94.25 70 ILE B O 1
ATOM 2158 N N . PRO B 1 71 ? -5 4.488 4.281 1 92.38 71 PRO B N 1
ATOM 2159 C CA . PRO B 1 71 ? -4.902 3.027 4.207 1 92.38 71 PRO B CA 1
ATOM 2160 C C . PRO B 1 71 ? -4.555 2.529 2.805 1 92.38 71 PRO B C 1
ATOM 2162 O O . PRO B 1 71 ? -5.039 3.078 1.812 1 92.38 71 PRO B O 1
ATOM 2165 N N . VAL B 1 72 ? -3.781 1.531 2.729 1 90.44 72 VAL B N 1
ATOM 2166 C CA . VAL B 1 72 ? -3.23 1.026 1.474 1 90.44 72 VAL B CA 1
ATOM 2167 C C . VAL B 1 72 ? -4.367 0.681 0.513 1 90.44 72 VAL B C 1
ATOM 2169 O O . VAL B 1 72 ? -4.254 0.897 -0.696 1 90.44 72 VAL B O 1
ATOM 2172 N N . GLU B 1 73 ? -5.469 0.172 1.001 1 90.44 73 GLU B N 1
ATOM 2173 C CA . GLU B 1 73 ? -6.59 -0.258 0.168 1 90.44 73 GLU B CA 1
ATOM 2174 C C . GLU B 1 73 ? -7.297 0.938 -0.462 1 90.44 73 GLU B C 1
ATOM 2176 O O . GLU B 1 73 ? -8.062 0.779 -1.413 1 90.44 73 GLU B O 1
ATOM 2181 N N . GLN B 1 74 ? -6.973 2.092 0.043 1 92.19 74 GLN B N 1
ATOM 2182 C CA . GLN B 1 74 ? -7.66 3.287 -0.43 1 92.19 74 GLN B CA 1
ATOM 2183 C C . GLN B 1 74 ? -6.762 4.117 -1.342 1 92.19 74 GLN B C 1
ATOM 2185 O O . GLN B 1 74 ? -7.129 5.219 -1.75 1 92.19 74 GLN B O 1
ATOM 2190 N N . ILE B 1 75 ? -5.668 3.592 -1.734 1 91.62 75 ILE B N 1
ATOM 2191 C CA . ILE B 1 75 ? -4.711 4.262 -2.607 1 91.62 75 ILE B CA 1
ATOM 2192 C C . ILE B 1 75 ? -5.41 4.715 -3.889 1 91.62 75 ILE B C 1
ATOM 2194 O O . ILE B 1 75 ? -5.188 5.828 -4.367 1 91.62 75 ILE B O 1
ATOM 2198 N N . PRO B 1 76 ? -6.32 3.91 -4.488 1 89.25 76 PRO B N 1
ATOM 2199 C CA . PRO B 1 76 ? -6.973 4.316 -5.734 1 89.25 76 PRO B CA 1
ATOM 2200 C C . PRO B 1 76 ? -7.77 5.609 -5.594 1 89.25 76 PRO B C 1
ATOM 2202 O O . PRO B 1 76 ? -8.031 6.293 -6.586 1 89.25 76 PRO B O 1
ATOM 2205 N N . LEU B 1 77 ? -8.117 6.004 -4.422 1 91.5 77 LEU B N 1
ATOM 2206 C CA . LEU B 1 77 ? -8.914 7.203 -4.191 1 91.5 77 LEU B CA 1
ATOM 2207 C C . LEU B 1 77 ? -8.062 8.461 -4.363 1 91.5 77 LEU B C 1
ATOM 2209 O O . LEU B 1 77 ? -8.594 9.531 -4.668 1 91.5 77 LEU B O 1
ATOM 2213 N N . VAL B 1 78 ? -6.75 8.328 -4.195 1 93.81 78 VAL B N 1
ATOM 2214 C CA . VAL B 1 78 ? -5.891 9.508 -4.172 1 93.81 78 VAL B CA 1
ATOM 2215 C C . VAL B 1 78 ? -5.012 9.539 -5.418 1 93.81 78 VAL B C 1
ATOM 2217 O O . VAL B 1 78 ? -4.48 10.594 -5.785 1 93.81 78 VAL B O 1
ATOM 2220 N N . TYR B 1 79 ? -4.891 8.414 -6.027 1 89.75 79 TYR B N 1
ATOM 2221 C CA . TYR B 1 79 ? -3.947 8.289 -7.137 1 89.75 79 TYR B CA 1
ATOM 2222 C C . TYR B 1 79 ? -4.344 9.203 -8.289 1 89.75 79 TYR B C 1
ATOM 2224 O O . TYR B 1 79 ? -3.486 9.672 -9.039 1 89.75 79 TYR B O 1
ATOM 2232 N N . PRO B 1 80 ? -5.602 9.523 -8.508 1 92.81 80 PRO B N 1
ATOM 2233 C CA . PRO B 1 80 ? -5.996 10.43 -9.586 1 92.81 80 PRO B CA 1
ATOM 2234 C C . PRO B 1 80 ? -5.379 11.82 -9.453 1 92.81 80 PRO B C 1
ATOM 2236 O O . PRO B 1 80 ? -5.395 12.602 -10.406 1 92.81 80 PRO B O 1
ATOM 2239 N N . LEU B 1 81 ? -4.855 12.125 -8.336 1 96.38 81 LEU B N 1
ATOM 2240 C CA . LEU B 1 81 ? -4.203 13.414 -8.133 1 96.38 81 LEU B CA 1
ATOM 2241 C C . LEU B 1 81 ? -2.891 13.484 -8.906 1 96.38 81 LEU B C 1
ATOM 2243 O O . LEU B 1 81 ? -2.352 14.57 -9.125 1 96.38 81 LEU B O 1
ATOM 2247 N N . ALA B 1 82 ? -2.369 12.336 -9.242 1 94.5 82 ALA B N 1
ATOM 2248 C CA . ALA B 1 82 ? -1.068 12.281 -9.906 1 94.5 82 ALA B CA 1
ATOM 2249 C C . ALA B 1 82 ? -1.099 13.031 -11.234 1 94.5 82 ALA B C 1
ATOM 2251 O O . ALA B 1 82 ? -1.956 12.766 -12.086 1 94.5 82 ALA B O 1
ATOM 2252 N N . GLY B 1 83 ? -0.188 13.953 -11.344 1 95.94 83 GLY B N 1
ATOM 2253 C CA . GLY B 1 83 ? -0.043 14.695 -12.586 1 95.94 83 GLY B CA 1
ATOM 2254 C C . GLY B 1 83 ? -1.044 15.828 -12.727 1 95.94 83 GLY B C 1
ATOM 2255 O O . GLY B 1 83 ? -1.058 16.531 -13.742 1 95.94 83 GLY B O 1
ATOM 2256 N N . LYS B 1 84 ? -1.839 16.078 -11.758 1 97.69 84 LYS B N 1
ATOM 2257 C CA . LYS B 1 84 ? -2.896 17.078 -11.875 1 97.69 84 LYS B CA 1
ATOM 2258 C C . LYS B 1 84 ? -2.445 18.422 -11.305 1 97.69 84 LYS B C 1
ATOM 2260 O O . LYS B 1 84 ? -1.492 18.469 -10.523 1 97.69 84 LYS B O 1
ATOM 2265 N N . SER B 1 85 ? -3.129 19.422 -11.734 1 98.19 85 SER B N 1
ATOM 2266 C CA . SER B 1 85 ? -2.959 20.766 -11.172 1 98.19 85 SER B CA 1
ATOM 2267 C C . SER B 1 85 ? -4.031 21.062 -10.133 1 98.19 85 SER B C 1
ATOM 2269 O O . SER B 1 85 ? -5.184 20.656 -10.289 1 98.19 85 SER B O 1
ATOM 2271 N N . LEU B 1 86 ? -3.621 21.766 -9.148 1 97.75 86 LEU B N 1
ATOM 2272 C CA . LEU B 1 86 ? -4.527 22.266 -8.117 1 97.75 86 LEU B CA 1
ATOM 2273 C C . LEU B 1 86 ? -4.461 23.781 -8.016 1 97.75 86 LEU B C 1
ATOM 2275 O O . LEU B 1 86 ? -3.387 24.375 -8.164 1 97.75 86 LEU B O 1
ATOM 2279 N N . THR B 1 87 ? -5.586 24.328 -7.777 1 97.75 87 THR B N 1
ATOM 2280 C CA . THR B 1 87 ? -5.648 25.75 -7.512 1 97.75 87 THR B CA 1
ATOM 2281 C C . THR B 1 87 ? -6.043 26.016 -6.059 1 97.75 87 THR B C 1
ATOM 2283 O O . THR B 1 87 ? -7.117 25.609 -5.621 1 97.75 87 THR B O 1
ATOM 2286 N N . ILE B 1 88 ? -5.234 26.688 -5.371 1 96.25 88 ILE B N 1
ATOM 2287 C CA . ILE B 1 88 ? -5.453 27.094 -3.982 1 96.25 88 ILE B CA 1
ATOM 2288 C C . ILE B 1 88 ? -5.555 28.609 -3.893 1 96.25 88 ILE B C 1
ATOM 2290 O O . ILE B 1 88 ? -4.539 29.312 -3.859 1 96.25 88 ILE B O 1
ATOM 2294 N N . GLY B 1 89 ? -6.828 29.125 -3.814 1 93.12 89 GLY B N 1
ATOM 2295 C CA . GLY B 1 89 ? -6.992 30.562 -3.994 1 93.12 89 GLY B CA 1
ATOM 2296 C C . GLY B 1 89 ? -6.539 31.047 -5.359 1 93.12 89 GLY B C 1
ATOM 2297 O O . GLY B 1 89 ? -7.055 30.594 -6.387 1 93.12 89 GLY B O 1
ATOM 2298 N N . ILE B 1 90 ? -5.488 31.891 -5.352 1 95.62 90 ILE B N 1
ATOM 2299 C CA . ILE B 1 90 ? -4.984 32.438 -6.613 1 95.62 90 ILE B CA 1
ATOM 2300 C C . ILE B 1 90 ? -3.729 31.672 -7.031 1 95.62 90 ILE B C 1
ATOM 2302 O O . ILE B 1 90 ? -3.135 31.969 -8.07 1 95.62 90 ILE B O 1
ATOM 2306 N N . HIS B 1 91 ? -3.312 30.75 -6.254 1 97.12 91 HIS B N 1
ATOM 2307 C CA . HIS B 1 91 ? -2.055 30.062 -6.492 1 97.12 91 HIS B CA 1
ATOM 2308 C C . HIS B 1 91 ? -2.293 28.719 -7.184 1 97.12 91 HIS B C 1
ATOM 2310 O O . HIS B 1 91 ? -3.111 27.922 -6.73 1 97.12 91 HIS B O 1
ATOM 2316 N N . LYS B 1 92 ? -1.543 28.5 -8.195 1 97.69 92 LYS B N 1
ATOM 2317 C CA . LYS B 1 92 ? -1.628 27.234 -8.938 1 97.69 92 LYS B CA 1
ATOM 2318 C C . LYS B 1 92 ? -0.396 26.375 -8.688 1 97.69 92 LYS B C 1
ATOM 2320 O O . LYS B 1 92 ? 0.733 26.859 -8.719 1 97.69 92 LYS B O 1
ATOM 2325 N N . ILE B 1 93 ? -0.623 25.078 -8.43 1 98.19 93 ILE B N 1
ATOM 2326 C CA . ILE B 1 93 ? 0.479 24.125 -8.266 1 98.19 93 ILE B CA 1
ATOM 2327 C C . ILE B 1 93 ? 0.235 22.906 -9.133 1 98.19 93 ILE B C 1
ATOM 2329 O O . ILE B 1 93 ? -0.9 22.625 -9.531 1 98.19 93 ILE B O 1
ATOM 2333 N N . GLN B 1 94 ? 1.295 22.234 -9.398 1 98.44 94 GLN B N 1
ATOM 2334 C CA . GLN B 1 94 ? 1.244 20.984 -10.141 1 98.44 94 GLN B CA 1
ATOM 2335 C C . GLN B 1 94 ? 1.783 19.828 -9.312 1 98.44 94 GLN B C 1
ATOM 2337 O O . GLN B 1 94 ? 2.857 19.922 -8.711 1 98.44 94 GLN B O 1
ATOM 2342 N N . LEU B 1 95 ? 0.977 18.766 -9.281 1 98.06 95 LEU B N 1
ATOM 2343 C CA . LEU B 1 95 ? 1.42 17.562 -8.594 1 98.06 95 LEU B CA 1
ATOM 2344 C C . LEU B 1 95 ? 2.082 16.594 -9.562 1 98.06 95 LEU B C 1
ATOM 2346 O O . LEU B 1 95 ? 1.553 16.328 -10.648 1 98.06 95 LEU B O 1
ATOM 2350 N N . SER B 1 96 ? 3.242 16.109 -9.172 1 96.81 96 SER B N 1
ATOM 2351 C CA . SER B 1 96 ? 3.904 15.07 -9.953 1 96.81 96 SER B CA 1
ATOM 2352 C C . SER B 1 96 ? 3.488 13.68 -9.477 1 96.81 96 SER B C 1
ATOM 2354 O O . SER B 1 96 ? 2.617 13.547 -8.617 1 96.81 96 SER B O 1
ATOM 2356 N N . ILE B 1 97 ? 3.977 12.688 -10.156 1 93.19 97 ILE B N 1
ATOM 2357 C CA . ILE B 1 97 ? 3.688 11.305 -9.781 1 93.19 97 ILE B CA 1
ATOM 2358 C C . ILE B 1 97 ? 4.238 11.016 -8.391 1 93.19 97 ILE B C 1
ATOM 2360 O O . ILE B 1 97 ? 5.41 11.273 -8.109 1 93.19 97 ILE B O 1
ATOM 2364 N N . PRO B 1 98 ? 3.416 10.492 -7.539 1 95.75 98 PRO B N 1
ATOM 2365 C CA . PRO B 1 98 ? 3.877 10.312 -6.16 1 95.75 98 PRO B CA 1
ATOM 2366 C C . PRO B 1 98 ? 4.77 9.086 -5.992 1 95.75 98 PRO B C 1
ATOM 2368 O O . PRO B 1 98 ? 4.613 8.102 -6.723 1 95.75 98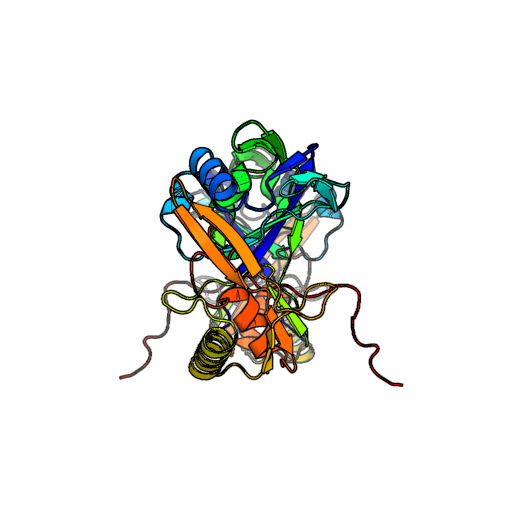 PRO B O 1
ATOM 2371 N N . ALA B 1 99 ? 5.695 9.211 -5.043 1 94.69 99 ALA B N 1
ATOM 2372 C CA . ALA B 1 99 ? 6.332 8.023 -4.477 1 94.69 99 ALA B CA 1
ATOM 2373 C C . ALA B 1 99 ? 5.492 7.438 -3.346 1 94.69 99 ALA B C 1
ATOM 2375 O O . ALA B 1 99 ? 4.922 8.18 -2.539 1 94.69 99 ALA B O 1
ATOM 2376 N N . ILE B 1 100 ? 5.348 6.145 -3.328 1 92.94 100 ILE B N 1
ATOM 2377 C CA . ILE B 1 100 ? 4.668 5.473 -2.227 1 92.94 100 ILE B CA 1
ATOM 2378 C C . ILE B 1 100 ? 5.688 5.023 -1.185 1 92.94 100 ILE B C 1
ATOM 2380 O O . ILE B 1 100 ? 6.695 4.395 -1.522 1 92.94 100 ILE B O 1
ATOM 2384 N N . ARG B 1 101 ? 5.398 5.328 0.112 1 91.56 101 ARG B N 1
ATOM 2385 C CA . ARG B 1 101 ? 6.352 5.035 1.177 1 91.56 101 ARG B CA 1
ATOM 2386 C C . ARG B 1 101 ? 5.66 4.375 2.365 1 91.56 101 ARG B C 1
ATOM 2388 O O . ARG B 1 101 ? 4.539 4.746 2.723 1 91.56 101 ARG B O 1
ATOM 2395 N N . ILE B 1 102 ? 6.336 3.416 2.916 1 90.5 102 ILE B N 1
ATOM 2396 C CA . ILE B 1 102 ? 5.91 2.887 4.207 1 90.5 102 ILE B CA 1
ATOM 2397 C C . ILE B 1 102 ? 6.352 3.828 5.324 1 90.5 102 ILE B C 1
ATOM 2399 O O . ILE B 1 102 ? 7.449 4.391 5.27 1 90.5 102 ILE B O 1
ATOM 2403 N N . LEU B 1 103 ? 5.543 3.943 6.312 1 92.38 103 LEU B N 1
ATOM 2404 C CA . LEU B 1 103 ? 5.902 4.805 7.43 1 92.38 103 LEU B CA 1
ATOM 2405 C C . LEU B 1 103 ? 7.066 4.211 8.219 1 92.38 103 LEU B C 1
ATOM 2407 O O . LEU B 1 103 ? 7.113 3.002 8.453 1 92.38 103 LEU B O 1
ATOM 2411 N N . GLN B 1 104 ? 7.992 5.082 8.562 1 91.56 104 GLN B N 1
ATOM 2412 C CA . GLN B 1 104 ? 9.133 4.688 9.383 1 91.56 104 GLN B CA 1
ATOM 2413 C C . GLN B 1 104 ? 9.023 5.246 10.797 1 91.56 104 GLN B C 1
ATOM 2415 O O . GLN B 1 104 ? 8.562 6.371 10.992 1 91.56 104 GLN B O 1
ATOM 2420 N N . PRO B 1 105 ? 9.516 4.449 11.727 1 93.94 105 PRO B N 1
ATOM 2421 C CA . PRO B 1 105 ? 9.5 4.977 13.094 1 93.94 105 PRO B CA 1
ATOM 2422 C C . PRO B 1 105 ? 10.602 5.996 13.344 1 93.94 105 PRO B C 1
ATOM 2424 O O . PRO B 1 105 ? 11.688 5.895 12.773 1 93.94 105 PRO B O 1
ATOM 2427 N N . TYR B 1 106 ? 10.359 6.934 14.18 1 96.19 106 TYR B N 1
ATOM 2428 C CA . TYR B 1 106 ? 11.297 7.953 14.633 1 96.19 106 TYR B CA 1
ATOM 2429 C C . TYR B 1 106 ? 11.188 8.164 16.141 1 96.19 106 TYR B C 1
ATOM 2431 O O . TYR B 1 106 ? 10.094 8.086 16.703 1 96.19 106 TYR B O 1
ATOM 2439 N N . SER B 1 107 ? 12.289 8.398 16.75 1 97.31 107 SER B N 1
ATOM 2440 C CA . SER B 1 107 ? 12.25 8.664 18.188 1 97.31 107 SER B CA 1
ATOM 2441 C C . SER B 1 107 ? 11.664 10.039 18.469 1 97.31 107 SER B C 1
ATOM 2443 O O . SER B 1 107 ? 11.266 10.32 19.609 1 97.31 107 SER B O 1
ATOM 2445 N N . VAL B 1 108 ? 11.734 10.891 17.453 1 98.19 108 VAL B N 1
ATOM 2446 C CA . VAL B 1 108 ? 11.195 12.242 17.578 1 98.19 108 VAL B CA 1
ATOM 2447 C C . VAL B 1 108 ? 10.297 12.539 16.375 1 98.19 108 VAL B C 1
ATOM 2449 O O . VAL B 1 108 ? 10.672 12.273 15.227 1 98.19 108 VAL B O 1
ATOM 2452 N N . LEU B 1 109 ? 9.141 12.977 16.672 1 98.12 109 LEU B N 1
ATOM 2453 C CA . LEU B 1 109 ? 8.219 13.422 15.633 1 98.12 109 LEU B CA 1
ATOM 2454 C C . LEU B 1 109 ? 7.809 14.875 15.859 1 98.12 109 LEU B C 1
ATOM 2456 O O . LEU B 1 109 ? 7.801 15.359 17 1 98.12 109 LEU B O 1
ATOM 2460 N N . LYS B 1 110 ? 7.484 15.539 14.758 1 97.81 110 LYS B N 1
ATOM 2461 C CA . LYS B 1 110 ? 7.055 16.938 14.82 1 97.81 110 LYS B CA 1
ATOM 2462 C C . LYS B 1 110 ? 5.762 17.156 14.047 1 97.81 110 LYS B C 1
ATOM 2464 O O . LYS B 1 110 ? 5.449 16.391 13.125 1 97.81 110 LYS B O 1
ATOM 2469 N N . SER B 1 111 ? 5.059 18.094 14.469 1 97.56 111 SER B N 1
ATOM 2470 C CA . SER B 1 111 ? 3.883 18.609 13.773 1 97.56 111 SER B CA 1
ATOM 2471 C C . SER B 1 111 ? 3.949 20.125 13.633 1 97.56 111 SER B C 1
ATOM 2473 O O . SER B 1 111 ? 4.156 20.844 14.6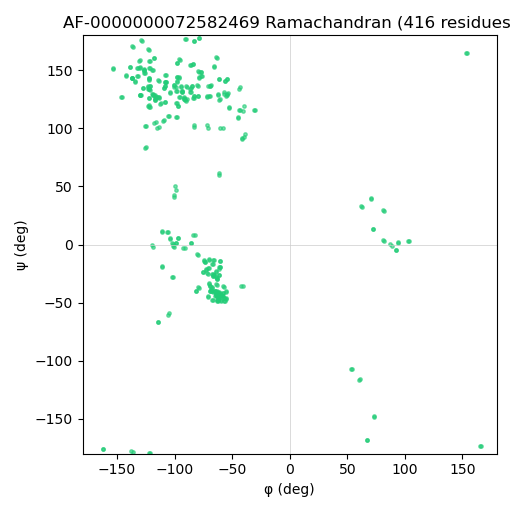09 1 97.56 111 SER B O 1
ATOM 2475 N N . ARG B 1 112 ? 3.764 20.562 12.414 1 95 112 ARG B N 1
ATOM 2476 C CA . ARG B 1 112 ? 3.854 22 12.164 1 95 112 ARG B CA 1
ATOM 2477 C C . ARG B 1 112 ? 2.771 22.766 12.922 1 95 112 ARG B C 1
ATOM 2479 O O . ARG B 1 112 ? 3.033 23.812 13.492 1 95 112 ARG B O 1
ATOM 2486 N N . ILE B 1 113 ? 1.64 22.266 12.891 1 96.94 113 ILE B N 1
ATOM 2487 C CA . ILE B 1 113 ? 0.511 22.891 13.57 1 96.94 113 ILE B CA 1
ATOM 2488 C C . ILE B 1 113 ? -0.439 21.812 14.094 1 96.94 113 ILE B C 1
ATOM 2490 O O . ILE B 1 113 ? -0.828 20.906 13.352 1 96.94 113 ILE B O 1
ATOM 2494 N N . THR B 1 114 ? -0.75 21.891 15.375 1 98.31 114 THR B N 1
ATOM 2495 C CA . THR B 1 114 ? -1.759 21.062 16.016 1 98.31 114 THR B CA 1
ATOM 2496 C C . THR B 1 114 ? -2.838 21.922 16.672 1 98.31 114 THR B C 1
ATOM 2498 O O . THR B 1 114 ? -2.533 22.938 17.297 1 98.31 114 THR B O 1
ATOM 2501 N N . VAL B 1 115 ? -4.098 21.5 16.406 1 97.94 115 VAL B N 1
ATOM 2502 C CA . VAL B 1 115 ? -5.223 22.234 16.969 1 97.94 115 VAL B CA 1
ATOM 2503 C C . VAL B 1 115 ? -6.027 21.328 17.891 1 97.94 115 VAL B C 1
ATOM 2505 O O . VAL B 1 115 ? -6.352 20.188 17.516 1 97.94 115 VAL B O 1
ATOM 2508 N N . ILE B 1 116 ? -6.25 21.797 19.047 1 97.81 116 ILE B N 1
ATOM 2509 C CA . ILE B 1 116 ? -7.141 21.125 20 1 97.81 116 ILE B CA 1
ATOM 2510 C C . ILE B 1 116 ? -8.266 22.078 20.406 1 97.81 116 ILE B C 1
ATOM 2512 O O . ILE B 1 116 ? -8.008 23.141 20.984 1 97.81 116 ILE B O 1
ATOM 2516 N N . LYS B 1 117 ? -9.445 21.625 20.078 1 95.88 117 LYS B N 1
ATOM 2517 C CA . LYS B 1 117 ? -10.602 22.469 20.359 1 95.88 117 LYS B CA 1
ATOM 2518 C C . LYS B 1 117 ? -10.648 22.875 21.844 1 95.88 117 LYS B C 1
ATOM 2520 O O . LYS B 1 117 ? -10.516 22.031 22.719 1 95.88 117 LYS B O 1
ATOM 2525 N N . GLY B 1 118 ? -10.773 24.141 22.078 1 95.12 118 GLY B N 1
ATOM 2526 C CA . GLY B 1 118 ? -10.93 24.641 23.438 1 95.12 118 GLY B CA 1
ATOM 2527 C C . GLY B 1 118 ? -9.617 25.016 24.078 1 95.12 118 GLY B C 1
ATOM 2528 O O . GLY B 1 118 ? -9.609 25.562 25.203 1 95.12 118 GLY B O 1
ATOM 2529 N N . PHE B 1 119 ? -8.547 24.797 23.484 1 96.38 119 PHE B N 1
ATOM 2530 C CA . PHE B 1 119 ? -7.25 25.078 24.078 1 96.38 119 PHE B CA 1
ATOM 2531 C C . PHE B 1 119 ? -6.422 25.984 23.172 1 96.38 119 PHE B C 1
ATOM 2533 O O . PHE B 1 119 ? -5.828 25.516 22.188 1 96.38 119 PHE B O 1
ATOM 2540 N N . SER B 1 120 ? -6.359 27.312 23.516 1 93.88 120 SER B N 1
ATOM 2541 C CA . SER B 1 120 ? -5.645 28.266 22.672 1 93.88 120 SER B CA 1
ATOM 2542 C C . SER B 1 120 ? -4.492 28.906 23.438 1 93.88 120 SER B C 1
ATOM 2544 O O . SER B 1 120 ? -3.754 29.719 22.875 1 93.88 120 SER B O 1
ATOM 2546 N N . GLU B 1 121 ? -4.363 28.531 24.703 1 96.06 121 GLU B N 1
ATOM 2547 C CA . GLU B 1 121 ? -3.234 29 25.5 1 96.06 121 GLU B CA 1
ATOM 2548 C C . GLU B 1 121 ? -2.148 27.922 25.594 1 96.06 121 GLU B C 1
ATOM 2550 O O . GLU B 1 121 ? -2.447 26.75 25.797 1 96.06 121 GLU B O 1
ATOM 2555 N N . PRO B 1 122 ? -0.893 28.281 25.469 1 96.75 122 PRO B N 1
ATOM 2556 C CA . PRO B 1 122 ? 0.212 27.328 25.328 1 96.75 122 PRO B CA 1
ATOM 2557 C C . PRO B 1 122 ? 0.251 26.312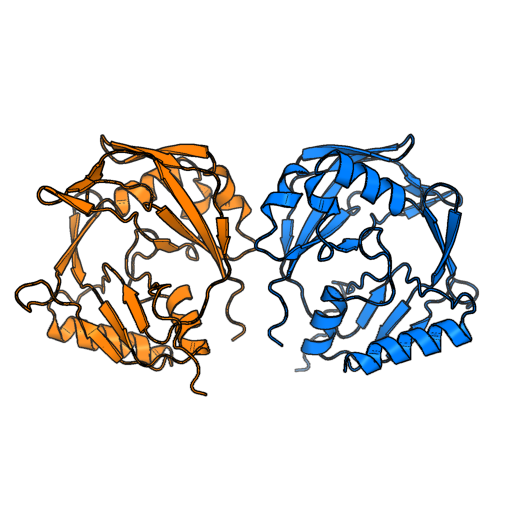 26.453 1 96.75 122 PRO B C 1
ATOM 2559 O O . PRO B 1 122 ? 0.399 25.109 26.203 1 96.75 122 PRO B O 1
ATOM 2562 N N . GLU B 1 123 ? 0.116 26.766 27.688 1 96.38 123 GLU B N 1
ATOM 2563 C CA . GLU B 1 123 ? 0.282 25.859 28.828 1 96.38 123 GLU B CA 1
ATOM 2564 C C . GLU B 1 123 ? -0.84 24.828 28.875 1 96.38 123 GLU B C 1
ATOM 2566 O O . GLU B 1 123 ? -0.582 23.625 29 1 96.38 123 GLU B O 1
ATOM 2571 N N . THR B 1 124 ? -2.055 25.297 28.734 1 97.62 124 THR B N 1
ATOM 2572 C CA . THR B 1 124 ? -3.193 24.391 28.781 1 97.62 124 THR B CA 1
ATOM 2573 C C . THR B 1 124 ? -3.234 23.516 27.547 1 97.62 124 THR B C 1
ATOM 2575 O O . THR B 1 124 ? -3.652 22.359 27.609 1 97.62 124 THR B O 1
ATOM 2578 N N . PHE B 1 125 ? -2.793 24.125 26.484 1 98.19 125 PHE B N 1
ATOM 2579 C CA . PHE B 1 125 ? -2.701 23.359 25.25 1 98.19 125 PHE B CA 1
ATOM 2580 C C . PHE B 1 125 ? -1.73 22.203 25.391 1 98.19 125 PHE B C 1
ATOM 2582 O O . PHE B 1 125 ? -2.049 21.062 25.031 1 98.19 125 PHE B O 1
ATOM 2589 N N . LEU B 1 126 ? -0.586 22.453 25.953 1 98.38 126 LEU B N 1
ATOM 2590 C CA . LEU B 1 126 ? 0.437 21.422 26.141 1 98.38 126 LEU B CA 1
ATOM 2591 C C . LEU B 1 126 ? -0.079 20.297 27.031 1 98.38 126 LEU B C 1
ATOM 2593 O O . LEU B 1 126 ? 0.131 19.125 26.734 1 98.38 126 LEU B O 1
ATOM 2597 N N . GLU B 1 127 ? -0.772 20.656 28.031 1 98.25 127 GLU B N 1
ATOM 2598 C CA . GLU B 1 127 ? -1.349 19.656 28.938 1 98.25 127 GLU B CA 1
ATOM 2599 C C . GLU B 1 127 ? -2.379 18.797 28.219 1 98.25 127 GLU B C 1
ATOM 2601 O O . GLU B 1 127 ? -2.395 17.578 28.391 1 98.25 127 GLU B O 1
ATOM 2606 N N . ALA B 1 128 ? -3.18 19.453 27.469 1 98.44 128 ALA B N 1
ATOM 2607 C CA . ALA B 1 128 ? -4.203 18.719 26.719 1 98.44 128 ALA B CA 1
ATOM 2608 C C . ALA B 1 128 ? -3.574 17.766 25.703 1 98.44 128 ALA B C 1
ATOM 2610 O O . ALA B 1 128 ? -4.027 16.625 25.547 1 98.44 128 ALA B O 1
ATOM 2611 N N . ALA B 1 129 ? -2.545 18.203 25.047 1 98.69 129 ALA B N 1
ATOM 2612 C CA . ALA B 1 129 ? -1.844 17.375 24.078 1 98.69 129 ALA B CA 1
ATOM 2613 C C . ALA B 1 129 ? -1.229 16.156 24.734 1 98.69 129 ALA B C 1
ATOM 2615 O O . ALA B 1 129 ? -1.36 15.031 24.234 1 98.69 129 ALA B O 1
ATOM 2616 N N . GLN B 1 130 ? -0.623 16.391 25.875 1 98.69 130 GLN B N 1
ATOM 2617 C CA . GLN B 1 130 ? -0.019 15.281 26.609 1 98.69 130 GLN B CA 1
ATOM 2618 C C . GLN B 1 130 ? -1.08 14.289 27.078 1 98.69 130 GLN B C 1
ATOM 2620 O O . GLN B 1 130 ? -0.871 13.078 27.031 1 98.69 130 GLN B O 1
ATOM 2625 N N . LYS B 1 131 ? -2.137 14.781 27.5 1 98.25 131 LYS B N 1
ATOM 2626 C CA . LYS B 1 131 ? -3.236 13.93 27.938 1 98.25 131 LYS B CA 1
ATOM 2627 C C . LYS B 1 131 ? -3.76 13.062 26.797 1 98.25 131 LYS B C 1
ATOM 2629 O O . LYS B 1 131 ? -4.059 11.883 27 1 98.25 131 LYS B O 1
ATOM 2634 N N . GLN B 1 132 ? -3.869 13.672 25.656 1 98.12 132 GLN B N 1
ATOM 2635 C CA . GLN B 1 132 ? -4.305 12.914 24.484 1 98.12 132 GLN B CA 1
ATOM 2636 C C . GLN B 1 132 ? -3.316 11.805 24.156 1 98.12 132 GLN B C 1
ATOM 2638 O O . GLN B 1 132 ? -3.721 10.688 23.828 1 98.12 132 GLN B O 1
ATOM 2643 N N . LEU B 1 133 ? -2.096 12.125 24.203 1 98.12 133 LEU B N 1
ATOM 2644 C CA . LEU B 1 133 ? -1.042 11.156 23.953 1 98.12 133 LEU B CA 1
ATOM 2645 C C . LEU B 1 133 ? -1.121 9.992 24.938 1 98.12 133 LEU B C 1
ATOM 2647 O O . LEU B 1 133 ? -1.08 8.828 24.531 1 98.12 133 LEU B O 1
ATOM 2651 N N . ASN B 1 134 ? -1.346 10.281 26.188 1 97.81 134 ASN B N 1
ATOM 2652 C CA . ASN B 1 134 ? -1.435 9.281 27.234 1 97.81 134 ASN B CA 1
ATOM 2653 C C . ASN B 1 134 ? -2.682 8.414 27.094 1 97.81 134 ASN B C 1
ATOM 2655 O O . ASN B 1 134 ? -2.635 7.203 27.328 1 97.81 134 ASN B O 1
ATOM 2659 N N . ALA B 1 135 ? -3.693 9.016 26.734 1 97.44 135 ALA B N 1
ATOM 2660 C CA . ALA B 1 135 ? -4.961 8.312 26.594 1 97.44 135 ALA B CA 1
ATOM 2661 C C . ALA B 1 135 ? -4.863 7.215 25.531 1 97.44 135 ALA B C 1
ATOM 2663 O O . ALA B 1 135 ? -5.574 6.207 25.594 1 97.44 135 ALA B O 1
ATOM 2664 N N . ARG B 1 136 ? -3.979 7.402 24.625 1 95.62 136 ARG B N 1
ATOM 2665 C CA . ARG B 1 136 ? -3.787 6.426 23.562 1 95.62 136 ARG B CA 1
ATOM 2666 C C . ARG B 1 136 ? -2.635 5.48 23.875 1 95.62 136 ARG B C 1
ATOM 2668 O O . ARG B 1 136 ? -2.217 4.688 23.031 1 95.62 136 ARG B O 1
ATOM 2675 N N . GLU B 1 137 ? -2.129 5.613 25 1 96.38 137 GLU B N 1
ATOM 2676 C CA . GLU B 1 137 ? -1.054 4.77 25.516 1 96.38 137 GLU B CA 1
ATOM 2677 C C . GLU B 1 137 ? 0.207 4.906 24.672 1 96.38 137 GLU B C 1
ATOM 2679 O O . GLU B 1 137 ? 0.914 3.922 24.438 1 96.38 137 GLU B O 1
ATOM 2684 N N . ILE B 1 138 ? 0.375 6.055 24.156 1 97.19 138 ILE B N 1
ATOM 2685 C CA . ILE B 1 138 ? 1.608 6.363 23.438 1 97.19 138 ILE B CA 1
ATOM 2686 C C . ILE B 1 138 ? 2.627 6.969 24.406 1 97.19 138 ILE B C 1
ATOM 2688 O O . ILE B 1 138 ? 2.336 7.953 25.094 1 97.19 138 ILE B O 1
ATOM 2692 N N . SER B 1 139 ? 3.754 6.316 24.391 1 95.75 139 SER B N 1
ATOM 2693 C CA . SER B 1 139 ? 4.824 6.848 25.234 1 95.75 139 SER B CA 1
ATOM 2694 C C . SER B 1 139 ? 5.523 8.023 24.547 1 95.75 139 SER B C 1
ATOM 2696 O O . SER B 1 139 ? 5.73 8.016 23.344 1 95.75 139 SER B O 1
ATOM 2698 N N . GLY B 1 140 ? 5.785 9.016 25.25 1 97.38 140 GLY B N 1
ATOM 2699 C CA . GLY B 1 140 ? 6.496 10.172 24.734 1 97.38 140 GLY B CA 1
ATOM 2700 C C . GLY B 1 140 ? 6.172 11.453 25.484 1 97.38 140 GLY B C 1
ATOM 2701 O O . GLY B 1 140 ? 5.254 11.484 26.297 1 97.38 140 GLY B O 1
ATOM 2702 N N . ARG B 1 141 ? 7.02 12.438 25.25 1 98.5 141 ARG B N 1
ATOM 2703 C CA . ARG B 1 141 ? 6.84 13.75 25.859 1 98.5 141 ARG B CA 1
ATOM 2704 C C . ARG B 1 141 ? 6.531 14.805 24.797 1 98.5 141 ARG B C 1
ATOM 2706 O O . ARG B 1 141 ? 7.277 14.953 23.828 1 98.5 141 ARG B O 1
ATOM 2713 N N . VAL B 1 142 ? 5.426 15.508 25.047 1 98.69 142 VAL B N 1
ATOM 2714 C CA . VAL B 1 142 ? 5.035 16.562 24.109 1 98.69 142 VAL B CA 1
ATOM 2715 C C . VAL B 1 142 ? 5.738 17.859 24.484 1 98.69 142 VAL B C 1
ATOM 2717 O O . VAL B 1 142 ? 5.773 18.25 25.656 1 98.69 142 VAL B O 1
ATOM 2720 N N . ILE B 1 143 ? 6.344 18.516 23.5 1 98.25 143 ILE B N 1
ATOM 2721 C CA . ILE B 1 143 ? 7.047 19.781 23.672 1 98.25 143 ILE B CA 1
ATOM 2722 C C . ILE B 1 143 ? 6.523 20.812 22.672 1 98.25 143 ILE B C 1
ATOM 2724 O O . ILE B 1 143 ? 6.297 20.484 21.5 1 98.25 143 ILE B O 1
ATOM 2728 N N . LEU B 1 144 ? 6.281 21.984 23.172 1 98.12 144 LEU B N 1
ATOM 2729 C CA . LEU B 1 144 ? 5.949 23.062 22.25 1 98.12 144 LEU B CA 1
ATOM 2730 C C . LEU B 1 144 ? 7.18 23.5 21.469 1 98.12 144 LEU B C 1
ATOM 2732 O O . LEU B 1 144 ? 8.234 23.781 22.047 1 98.12 144 LEU B O 1
ATOM 2736 N N . LEU B 1 145 ? 6.996 23.516 20.172 1 96.88 145 LEU B N 1
ATOM 2737 C CA . LEU B 1 145 ? 8.055 24.141 19.375 1 96.88 145 LEU B CA 1
ATOM 2738 C C . LEU B 1 145 ? 8.125 25.641 19.672 1 96.88 145 LEU B C 1
ATOM 2740 O O . LEU B 1 145 ? 7.129 26.25 20.062 1 96.88 145 LEU B O 1
ATOM 2744 N N . GLN B 1 146 ? 9.273 26.125 19.484 1 95.81 146 GLN B N 1
ATOM 2745 C CA . GLN B 1 146 ? 9.484 27.531 19.812 1 95.81 146 GLN B CA 1
ATOM 2746 C C . GLN B 1 146 ? 9.891 28.328 18.562 1 95.81 146 GLN B C 1
ATOM 2748 O O . GLN B 1 146 ? 10.531 27.781 17.656 1 95.81 146 GLN B O 1
ATOM 2753 N N . ASP B 1 147 ? 9.492 29.625 18.594 1 90.38 147 ASP B N 1
ATOM 2754 C CA . ASP B 1 147 ? 10.008 30.531 17.562 1 90.38 147 ASP B CA 1
ATOM 2755 C C . ASP B 1 147 ? 11.43 30.984 17.891 1 90.38 147 ASP B C 1
ATOM 2757 O O . ASP B 1 147 ? 12 30.578 18.906 1 90.38 147 ASP B O 1
ATOM 2761 N N . PRO B 1 148 ? 12 31.766 17 1 87.5 148 PRO B N 1
ATOM 2762 C CA . PRO B 1 148 ? 13.383 32.188 17.234 1 87.5 148 PRO B CA 1
ATOM 2763 C C . PRO B 1 148 ? 13.555 33 18.516 1 87.5 148 PRO B C 1
ATOM 2765 O O . PRO B 1 148 ? 14.648 33.031 19.078 1 87.5 148 PRO B O 1
ATOM 2768 N N . LYS B 1 149 ? 12.477 33.594 19.078 1 92.62 149 LYS B N 1
ATOM 2769 C CA . LYS B 1 149 ? 12.531 34.406 20.297 1 92.62 149 LYS B CA 1
ATOM 2770 C C . LYS B 1 149 ? 12.258 33.562 21.531 1 92.62 149 LYS B C 1
ATOM 2772 O O . LYS B 1 149 ? 12.234 34.094 22.656 1 92.62 149 LYS B O 1
ATOM 2777 N N . GLY B 1 150 ? 11.961 32.281 21.359 1 91.94 150 GLY B N 1
ATOM 2778 C CA . GLY B 1 150 ? 11.773 31.375 22.484 1 91.94 150 GLY B CA 1
ATOM 2779 C C . GLY B 1 150 ? 10.328 31.234 22.906 1 91.94 150 GLY B C 1
ATOM 2780 O O . GLY B 1 150 ? 10.023 30.562 23.891 1 91.94 150 GLY B O 1
ATOM 2781 N N . ASN B 1 151 ? 9.508 31.938 22.156 1 93.62 151 ASN B N 1
ATOM 2782 C CA . ASN B 1 151 ? 8.078 31.812 22.453 1 93.62 151 ASN B CA 1
ATOM 2783 C C . ASN B 1 151 ? 7.469 30.594 21.766 1 93.62 151 ASN B C 1
ATOM 2785 O O . ASN B 1 151 ? 7.984 30.125 20.75 1 93.62 151 ASN B O 1
ATOM 2789 N N . PRO B 1 152 ? 6.367 30.156 22.406 1 94.81 152 PRO B N 1
ATOM 2790 C CA . PRO B 1 152 ? 5.676 29.062 21.719 1 94.81 152 PRO B CA 1
ATOM 2791 C C . PRO B 1 152 ? 5.32 29.406 20.266 1 94.81 152 PRO B C 1
ATOM 2793 O O . PRO B 1 152 ? 4.836 30.516 20 1 94.81 152 PRO B O 1
ATOM 2796 N N . LYS B 1 153 ? 5.688 28.5 19.422 1 94.44 153 LYS B N 1
ATOM 2797 C CA . LYS B 1 153 ? 5.441 28.703 18 1 94.44 153 LYS B CA 1
ATOM 2798 C C . LYS B 1 153 ? 3.955 28.594 17.672 1 94.44 153 LYS B C 1
ATOM 2800 O O . LYS B 1 153 ? 3.428 27.5 17.516 1 94.44 153 LYS B O 1
ATOM 2805 N N . ARG B 1 154 ? 3.324 29.75 17.531 1 93.94 154 ARG B N 1
ATOM 2806 C CA . ARG B 1 154 ? 1.91 29.844 17.172 1 93.94 154 ARG B CA 1
ATOM 2807 C C . ARG B 1 154 ? 1.724 29.875 15.664 1 93.94 154 ARG B C 1
ATOM 2809 O O . ARG B 1 154 ? 2.404 30.625 14.969 1 93.94 154 ARG B O 1
ATOM 2816 N N . ASN B 1 155 ? 0.928 28.969 15.18 1 92.69 155 ASN B N 1
ATOM 2817 C CA . ASN B 1 155 ? 0.552 28.938 13.773 1 92.69 155 ASN B CA 1
ATOM 2818 C C . ASN B 1 155 ? -0.961 29.031 13.594 1 92.69 155 ASN B C 1
ATOM 2820 O O . ASN B 1 155 ? -1.715 28.812 14.547 1 92.69 155 ASN B O 1
ATOM 2824 N N . THR B 1 156 ? -1.339 29.469 12.398 1 92.75 156 THR B N 1
ATOM 2825 C CA . THR B 1 156 ? -2.77 29.578 12.141 1 92.75 156 THR B CA 1
ATOM 2826 C C . THR B 1 156 ? -3.156 28.828 10.875 1 92.75 156 THR B C 1
ATOM 2828 O O . THR B 1 156 ? -2.316 28.594 10 1 92.75 156 THR B O 1
ATOM 2831 N N . ILE B 1 157 ? -4.336 28.391 10.898 1 93.81 157 ILE B N 1
ATOM 2832 C CA . ILE B 1 157 ? -4.969 27.859 9.703 1 93.81 157 ILE B CA 1
ATOM 2833 C C . ILE B 1 157 ? -6.254 28.625 9.406 1 93.81 157 ILE B C 1
ATOM 2835 O O . ILE B 1 157 ? -7.008 28.953 10.328 1 93.81 157 ILE B O 1
ATOM 2839 N N . LYS B 1 158 ? -6.379 28.938 8.133 1 92.69 158 LYS B N 1
ATOM 2840 C CA . LYS B 1 158 ? -7.598 29.625 7.703 1 92.69 158 LYS B CA 1
ATOM 2841 C C . LYS B 1 158 ? -8.609 28.625 7.141 1 92.69 158 LYS B C 1
ATOM 2843 O O . LYS B 1 158 ? -8.305 27.891 6.199 1 92.69 158 LYS B O 1
ATOM 2848 N N . ILE B 1 159 ? -9.805 28.531 7.754 1 93.38 159 ILE B N 1
ATOM 2849 C CA . ILE B 1 159 ? -10.914 27.703 7.281 1 93.38 159 ILE B CA 1
ATOM 2850 C C . ILE B 1 159 ? -12.109 28.594 6.934 1 93.38 159 ILE B C 1
ATOM 2852 O O . ILE B 1 159 ? -12.828 29.047 7.824 1 93.38 159 ILE B O 1
ATOM 2856 N N . LYS B 1 160 ? -12.289 28.75 5.668 1 89.62 160 LYS B N 1
ATOM 2857 C CA . LYS B 1 160 ? -13.312 29.672 5.188 1 89.62 160 LYS B CA 1
ATOM 2858 C C . LYS B 1 160 ? -13.125 31.062 5.793 1 89.62 160 LYS B C 1
ATOM 2860 O O . LYS B 1 160 ? -12.125 31.734 5.531 1 89.62 160 LYS B O 1
ATOM 2865 N N . ARG B 1 161 ? -14.031 31.438 6.754 1 87.88 161 ARG B N 1
ATOM 2866 C CA . ARG B 1 161 ? -13.984 32.781 7.301 1 87.88 161 ARG B CA 1
ATOM 2867 C C . ARG B 1 161 ? -13.367 32.781 8.695 1 87.88 161 ARG B C 1
ATOM 2869 O O . ARG B 1 161 ? -13.273 33.844 9.336 1 87.88 161 ARG B O 1
ATOM 2876 N N . PHE B 1 162 ? -12.922 31.641 9.055 1 90.94 162 PHE B N 1
ATOM 2877 C CA . PHE B 1 162 ? -12.414 31.547 10.422 1 90.94 162 PHE B CA 1
ATOM 2878 C C . PHE B 1 162 ? -10.922 31.266 10.422 1 90.94 162 PHE B C 1
ATOM 2880 O O . PHE B 1 162 ? -10.406 30.594 9.523 1 90.94 162 PHE B O 1
ATOM 2887 N N . THR B 1 163 ? -10.281 31.906 11.359 1 93.19 163 THR B N 1
ATOM 2888 C CA . THR B 1 163 ? -8.875 31.609 11.617 1 93.19 163 THR B CA 1
ATOM 2889 C C . THR B 1 163 ? -8.719 30.859 12.938 1 93.19 163 THR B C 1
ATOM 2891 O O . THR B 1 163 ? -9.203 31.297 13.977 1 93.19 163 THR B O 1
ATOM 2894 N N . ILE B 1 164 ? -8.133 29.719 12.875 1 95.12 164 ILE B N 1
ATOM 2895 C CA . ILE B 1 164 ? -7.922 28.891 14.055 1 95.12 164 ILE B CA 1
ATOM 2896 C C . ILE B 1 164 ? -6.445 28.891 14.438 1 95.12 164 ILE B C 1
ATOM 2898 O O . ILE B 1 164 ? -5.574 28.781 13.57 1 95.12 164 ILE B O 1
ATOM 2902 N N . VAL B 1 165 ? -6.258 29.031 15.742 1 94.44 165 VAL B N 1
ATOM 2903 C CA . VAL B 1 165 ? -4.891 29.078 16.25 1 94.44 165 VAL B CA 1
ATOM 2904 C C . VAL B 1 165 ? -4.469 27.672 16.688 1 94.44 165 VAL B C 1
ATOM 2906 O O . VAL B 1 165 ? -5.258 26.938 17.281 1 94.44 165 VAL B O 1
ATOM 2909 N N . GLY B 1 166 ? -3.281 27.297 16.344 1 96.75 166 GLY B N 1
ATOM 2910 C CA . GLY B 1 166 ? -2.635 26.078 16.828 1 96.75 166 GLY B CA 1
ATOM 2911 C C . GLY B 1 166 ? -1.174 26.281 17.188 1 96.75 166 GLY B C 1
ATOM 2912 O O . GLY B 1 166 ? -0.684 27.406 17.188 1 96.75 166 GLY B O 1
ATOM 2913 N N . PHE B 1 167 ? -0.562 25.203 17.578 1 97.94 167 PHE B N 1
ATOM 2914 C CA . PHE B 1 167 ? 0.831 25.266 18 1 97.94 167 PHE B CA 1
ATOM 2915 C C . PHE B 1 167 ? 1.656 24.172 17.328 1 97.94 167 PHE B C 1
ATOM 2917 O O . PHE B 1 167 ? 1.152 23.078 17.078 1 97.94 167 PHE B O 1
ATOM 2924 N N . GLY B 1 168 ? 2.93 24.516 17.031 1 97.31 168 GLY B N 1
ATOM 2925 C CA . GLY B 1 168 ? 3.881 23.484 16.656 1 97.31 168 GLY B CA 1
ATOM 2926 C C . GLY B 1 168 ? 4.27 22.594 17.828 1 97.31 168 GLY B C 1
ATOM 2927 O O . GLY B 1 168 ? 4.469 23.062 18.938 1 97.31 168 GLY B O 1
ATOM 2928 N N . LEU B 1 169 ? 4.312 21.266 17.516 1 98.19 169 LEU B N 1
ATOM 2929 C CA . LEU B 1 169 ? 4.633 20.297 18.562 1 98.19 169 LEU B CA 1
ATOM 2930 C C . LEU B 1 169 ? 5.797 19.406 18.141 1 98.19 169 LEU B C 1
ATOM 2932 O O . LEU B 1 169 ? 5.984 19.141 16.953 1 98.19 169 LEU B O 1
ATOM 2936 N N . LYS B 1 170 ? 6.477 19.078 19.125 1 98.12 170 LYS B N 1
ATOM 2937 C CA . LYS B 1 170 ? 7.469 18 19.078 1 98.12 170 LYS B CA 1
ATOM 2938 C C . LYS B 1 170 ? 7.168 16.922 20.109 1 98.12 170 LYS B C 1
ATOM 2940 O O . LYS B 1 170 ? 6.781 17.234 21.234 1 98.12 170 LYS B O 1
ATOM 2945 N N . VAL B 1 171 ? 7.234 15.727 19.688 1 98.44 171 VAL B N 1
ATOM 2946 C CA . VAL B 1 171 ? 7.105 14.625 20.625 1 98.44 171 VAL B CA 1
ATOM 2947 C C . VAL B 1 171 ? 8.406 13.812 20.656 1 98.44 171 VAL B C 1
ATOM 2949 O O . VAL B 1 171 ? 8.875 13.344 19.609 1 98.44 171 VAL B O 1
ATOM 2952 N N . GLU B 1 172 ? 8.953 13.641 21.812 1 98.25 172 GLU B N 1
ATOM 2953 C CA . GLU B 1 172 ? 10.227 12.938 21.969 1 98.25 172 GLU B CA 1
ATOM 2954 C C . GLU B 1 172 ? 10.055 11.68 22.812 1 98.25 172 GLU B C 1
ATOM 2956 O O . GLU B 1 172 ? 9.047 11.523 23.516 1 98.25 172 GLU B O 1
ATOM 2961 N N . GLY B 1 173 ? 11.055 10.797 22.641 1 97.81 173 GLY B N 1
ATOM 2962 C CA . GLY B 1 173 ? 11.062 9.594 23.469 1 97.81 173 GLY B CA 1
ATOM 2963 C C . GLY B 1 173 ? 10.133 8.516 22.953 1 97.81 173 GLY B C 1
ATOM 2964 O O . GLY B 1 173 ? 9.586 7.738 23.75 1 97.81 173 GLY B O 1
ATOM 2965 N N . LEU B 1 174 ? 9.93 8.469 21.734 1 97.5 174 LEU B N 1
ATOM 2966 C CA . LEU B 1 174 ? 9.008 7.492 21.156 1 97.5 174 LEU B CA 1
ATOM 2967 C C . LEU B 1 174 ? 9.711 6.172 20.875 1 97.5 174 LEU B C 1
ATOM 2969 O O . LEU B 1 174 ? 10.828 6.16 20.344 1 97.5 174 LEU B O 1
ATOM 2973 N N . ASN B 1 175 ? 9.023 5.141 21.281 1 96.25 175 ASN B N 1
ATOM 2974 C CA . ASN B 1 175 ? 9.461 3.852 20.75 1 96.25 175 ASN B CA 1
ATOM 2975 C C . ASN B 1 175 ? 8.875 3.586 19.375 1 96.25 175 ASN B C 1
ATOM 2977 O O . ASN B 1 175 ? 8.07 4.375 18.875 1 96.25 175 ASN B O 1
ATOM 2981 N N . GLU B 1 176 ? 9.266 2.533 18.766 1 93.25 176 GLU B N 1
ATOM 2982 C CA . GLU B 1 176 ? 8.914 2.277 17.375 1 93.25 176 GLU B CA 1
ATOM 2983 C C . GLU B 1 176 ? 7.398 2.152 17.203 1 93.25 176 GLU B C 1
ATOM 2985 O O . GLU B 1 176 ? 6.816 2.777 16.312 1 93.25 176 GLU B O 1
ATOM 2990 N N . LYS B 1 177 ? 6.758 1.39 18.016 1 93.5 177 LYS B N 1
ATOM 2991 C CA . LYS B 1 177 ? 5.32 1.168 17.938 1 93.5 177 LYS B CA 1
ATOM 2992 C C . LYS B 1 177 ? 4.551 2.477 18.094 1 93.5 177 LYS B C 1
ATOM 2994 O O . LYS B 1 177 ? 3.652 2.781 17.312 1 93.5 177 LYS B O 1
ATOM 2999 N N . ASP B 1 178 ? 4.91 3.219 19.094 1 96.31 178 ASP B N 1
ATOM 3000 C CA . ASP B 1 178 ? 4.223 4.469 19.391 1 96.31 178 ASP B CA 1
ATOM 3001 C C . ASP B 1 178 ? 4.488 5.523 18.328 1 96.31 178 ASP B C 1
ATOM 3003 O O . ASP B 1 178 ? 3.623 6.348 18.031 1 96.31 178 ASP B O 1
ATOM 3007 N N . SER B 1 179 ? 5.734 5.496 17.797 1 96.56 179 SER B N 1
ATOM 3008 C CA . SER B 1 179 ? 6.082 6.387 16.688 1 96.56 179 SER B CA 1
ATOM 3009 C C . SER B 1 179 ? 5.156 6.18 15.5 1 96.56 179 SER B C 1
ATOM 3011 O O . SER B 1 179 ? 4.586 7.137 14.969 1 96.56 179 SER B O 1
ATOM 3013 N N . LEU B 1 180 ? 4.949 4.973 15.18 1 94.81 180 LEU B N 1
ATOM 3014 C CA . LEU B 1 180 ? 4.086 4.656 14.047 1 94.81 180 LEU B CA 1
ATOM 3015 C C . LEU B 1 180 ? 2.631 4.988 14.359 1 94.81 180 LEU B C 1
ATOM 3017 O O . LEU B 1 180 ? 1.917 5.531 13.516 1 94.81 180 LEU B O 1
ATOM 3021 N N . GLU B 1 181 ? 2.23 4.699 15.555 1 95.31 181 GLU B N 1
ATOM 3022 C CA . GLU B 1 181 ? 0.861 4.992 15.961 1 95.31 181 GLU B CA 1
ATOM 3023 C C . GLU B 1 181 ? 0.58 6.492 15.906 1 95.31 181 GLU B C 1
ATOM 3025 O O . GLU B 1 181 ? -0.461 6.914 15.398 1 95.31 181 GLU B O 1
ATOM 3030 N N . LEU B 1 182 ? 1.498 7.254 16.359 1 97 182 LEU B N 1
ATOM 3031 C CA . LEU B 1 182 ? 1.311 8.695 16.359 1 97 182 LEU B CA 1
ATOM 3032 C C . LEU B 1 182 ? 1.276 9.25 14.945 1 97 182 LEU B C 1
ATOM 3034 O O . LEU B 1 182 ? 0.529 10.188 14.656 1 97 182 LEU B O 1
ATOM 3038 N N . GLN B 1 183 ? 2.074 8.719 14.094 1 96.12 183 GLN B N 1
ATOM 3039 C CA . GLN B 1 183 ? 2.053 9.133 12.695 1 96.12 183 GLN B CA 1
ATOM 3040 C C . GLN B 1 183 ? 0.705 8.82 12.047 1 96.12 183 GLN B C 1
ATOM 3042 O O . GLN B 1 183 ? 0.212 9.602 11.227 1 96.12 183 GLN B O 1
ATOM 3047 N N . VAL B 1 184 ? 0.116 7.762 12.438 1 95.31 184 VAL B N 1
ATOM 3048 C CA . VAL B 1 184 ? -1.133 7.312 11.836 1 95.31 184 VAL B CA 1
ATOM 3049 C C . VAL B 1 184 ? -2.307 8.078 12.445 1 95.31 184 VAL B C 1
ATOM 3051 O O . VAL B 1 184 ? -3.203 8.523 11.727 1 95.31 184 VAL B O 1
ATOM 3054 N N . THR B 1 185 ? -2.285 8.312 13.688 1 94.94 185 THR B N 1
ATOM 3055 C CA . THR B 1 185 ? -3.482 8.797 14.367 1 94.94 185 THR B CA 1
ATOM 3056 C C . THR B 1 185 ? -3.389 10.305 14.617 1 94.94 185 THR B C 1
ATOM 3058 O O . THR B 1 185 ? -4.41 10.984 14.734 1 94.94 185 THR B O 1
ATOM 3061 N N . GLY B 1 186 ? -2.186 10.781 14.75 1 96.69 186 GLY B N 1
ATOM 3062 C CA . GLY B 1 186 ? -1.99 12.195 15.031 1 96.69 186 GLY B CA 1
ATOM 3063 C C . GLY B 1 186 ? -2.496 12.602 16.406 1 96.69 186 GLY B C 1
ATOM 3064 O O . GLY B 1 186 ? -2.656 11.758 17.297 1 96.69 186 GLY B O 1
ATOM 3065 N N . LEU B 1 187 ? -2.566 13.93 16.625 1 97.62 187 LEU B N 1
ATOM 3066 C CA . LEU B 1 187 ? -3.16 14.547 17.812 1 97.62 187 LEU B CA 1
ATOM 3067 C C . LEU B 1 187 ? -4.098 15.68 17.406 1 97.62 187 LEU B C 1
ATOM 3069 O O . LEU B 1 187 ? -3.918 16.312 16.359 1 97.62 187 LEU B O 1
ATOM 3073 N N . GLY B 1 188 ? -5.027 15.875 18.219 1 97.12 188 GLY B N 1
ATOM 3074 C CA . GLY B 1 188 ? -5.961 16.953 17.953 1 97.12 188 GLY B CA 1
ATOM 3075 C C . GLY B 1 188 ? -6.926 16.641 16.828 1 97.12 188 GLY B C 1
ATOM 3076 O O . GLY B 1 188 ? -7.426 15.516 16.719 1 97.12 188 GLY B O 1
ATOM 3077 N N . GLY B 1 189 ? -7.27 17.75 16.141 1 95.25 189 GLY B N 1
ATOM 3078 C CA . GLY B 1 189 ? -8.258 17.594 15.078 1 95.25 189 GLY B CA 1
ATOM 3079 C C . GLY B 1 189 ? -7.812 18.188 13.758 1 95.25 189 GLY B C 1
ATOM 3080 O O . GLY B 1 189 ? -6.699 18.703 13.648 1 95.25 189 GLY B O 1
ATOM 3081 N N . LYS B 1 190 ? -8.656 17.969 12.703 1 95.62 190 LYS B N 1
ATOM 3082 C CA . LYS B 1 190 ? -8.523 18.594 11.391 1 95.62 190 LYS B CA 1
ATOM 3083 C C . LYS B 1 190 ? -7.309 18.047 10.641 1 95.62 190 LYS B C 1
ATOM 3085 O O . LYS B 1 190 ? -6.582 18.812 9.992 1 95.62 190 LYS B O 1
ATOM 3090 N N . ARG B 1 191 ? -7.102 16.797 10.758 1 96.06 191 ARG B N 1
ATOM 3091 C CA . ARG B 1 191 ? -5.949 16.125 10.148 1 96.06 191 ARG B CA 1
ATOM 3092 C C . ARG B 1 191 ? -6.035 16.172 8.625 1 96.06 191 ARG B C 1
ATOM 3094 O O . ARG B 1 191 ? -5.012 16.203 7.945 1 96.06 191 ARG B O 1
ATOM 3101 N N . ARG B 1 192 ? -7.219 16.266 8.109 1 96.25 192 ARG B N 1
ATOM 3102 C CA . ARG B 1 192 ? -7.391 16.312 6.664 1 96.25 192 ARG B CA 1
ATOM 3103 C C . ARG B 1 192 ? -6.984 17.672 6.105 1 96.25 192 ARG B C 1
ATOM 3105 O O . ARG B 1 192 ? -6.801 17.828 4.895 1 96.25 192 ARG B O 1
ATOM 3112 N N . MET B 1 193 ? -6.844 18.609 7.027 1 95.81 193 MET B N 1
ATOM 3113 C CA . MET B 1 193 ? -6.473 19.953 6.605 1 95.81 193 MET B CA 1
ATOM 3114 C C . MET B 1 193 ? -5.051 20.297 7.051 1 95.81 193 MET B C 1
ATOM 3116 O O . MET B 1 193 ? -4.648 21.453 7.023 1 95.81 193 MET B O 1
ATOM 3120 N N . GLY B 1 194 ? -4.336 19.328 7.508 1 96.25 194 GLY B N 1
ATOM 3121 C CA . GLY B 1 194 ? -2.914 19.516 7.75 1 96.25 194 GLY B CA 1
ATOM 3122 C C . GLY B 1 194 ? -2.576 19.688 9.219 1 96.25 194 GLY B C 1
ATOM 3123 O O . GLY B 1 194 ? -1.413 19.891 9.57 1 96.25 194 GLY B O 1
ATOM 3124 N N . CYS B 1 195 ? -3.52 19.594 10.102 1 97.38 195 CYS B N 1
ATOM 3125 C CA . CYS B 1 195 ? -3.262 19.797 11.523 1 97.38 195 CYS B CA 1
ATOM 3126 C C . CYS B 1 195 ? -3.033 18.453 12.227 1 97.38 195 CYS B C 1
ATOM 3128 O O . CYS B 1 195 ? -3.645 17.453 11.875 1 97.38 195 CYS B O 1
ATOM 3130 N N . GLY B 1 196 ? -2.172 18.469 13.141 1 97.69 196 GLY B N 1
ATOM 3131 C CA . GLY B 1 196 ? -1.99 17.312 14 1 97.69 196 GLY B CA 1
ATOM 3132 C C . GLY B 1 196 ? -1.314 16.156 13.305 1 97.69 196 GLY B C 1
ATOM 3133 O O . GLY B 1 196 ? -1.41 15.008 13.75 1 97.69 196 GLY B O 1
ATOM 3134 N N . VAL B 1 197 ? -0.739 16.391 12.164 1 97.69 197 VAL B N 1
ATOM 3135 C CA . VAL B 1 197 ? -0.014 15.367 11.422 1 97.69 197 VAL B CA 1
ATOM 3136 C C . VAL B 1 197 ? 1.464 15.398 11.805 1 97.69 197 VAL B C 1
ATOM 3138 O O . VAL B 1 197 ? 2.113 16.438 11.703 1 97.69 197 VAL B O 1
ATOM 3141 N N . PHE B 1 198 ? 1.96 14.188 12.227 1 98 198 PHE B N 1
ATOM 3142 C CA . PHE B 1 198 ? 3.318 14.141 12.75 1 98 198 PHE B CA 1
ATOM 3143 C C . PHE B 1 198 ? 4.262 13.461 11.766 1 98 198 PHE B C 1
ATOM 3145 O O . PHE B 1 198 ? 3.893 12.477 11.125 1 98 198 PHE B O 1
ATOM 3152 N N . TYR B 1 199 ? 5.41 13.977 11.633 1 96.44 199 TYR B N 1
ATOM 3153 C CA . TYR B 1 199 ? 6.426 13.461 10.727 1 96.44 199 TYR B CA 1
ATOM 3154 C C . TYR B 1 199 ? 7.805 13.484 11.375 1 96.44 199 TYR B C 1
ATOM 3156 O O . TYR B 1 199 ? 8.031 14.227 12.336 1 96.44 199 TYR B O 1
ATOM 3164 N N . GLY B 1 200 ? 8.695 12.586 10.945 1 94.44 200 GLY B N 1
ATOM 3165 C CA . GLY B 1 200 ? 10.055 12.523 11.453 1 94.44 200 GLY B CA 1
ATOM 3166 C C . GLY B 1 200 ? 11.062 13.234 10.562 1 94.44 200 GLY B C 1
ATOM 3167 O O . GLY B 1 200 ? 10.75 13.586 9.422 1 94.44 200 GLY B O 1
ATOM 3168 N N . ASP B 1 201 ? 12.25 13.695 11.133 1 79.12 201 ASP B N 1
ATOM 3169 C CA . ASP B 1 201 ? 13.336 14.258 10.336 1 79.12 201 ASP B CA 1
ATOM 3170 C C . ASP B 1 201 ? 14.227 13.164 9.758 1 79.12 201 ASP B C 1
ATOM 3172 O O . ASP B 1 201 ? 14.633 12.242 10.477 1 79.12 201 ASP B O 1
ATOM 3176 N N . SER B 1 202 ? 14.094 12.773 8.414 1 61.31 202 SER B N 1
ATOM 3177 C CA . SER B 1 202 ? 14.906 11.758 7.762 1 61.31 202 SER B CA 1
ATOM 3178 C C . SER B 1 202 ? 16.375 11.867 8.18 1 61.31 202 SER B C 1
ATOM 3180 O O . SER B 1 202 ? 17.125 10.898 8.094 1 61.31 202 SER B O 1
ATOM 3182 N N . ASN B 1 203 ? 17.078 12.969 8.445 1 50.22 203 ASN B N 1
ATOM 3183 C CA . ASN B 1 203 ? 18.5 13.125 8.68 1 50.22 203 ASN B CA 1
ATOM 3184 C C . ASN B 1 203 ? 18.938 12.453 9.977 1 50.22 203 ASN B C 1
ATOM 3186 O O . ASN B 1 203 ? 20.141 12.32 10.242 1 50.22 203 ASN B O 1
ATOM 3190 N N . LYS B 1 204 ? 18.25 12.273 10.938 1 44.16 204 LYS B N 1
ATOM 3191 C CA . LYS B 1 204 ? 18.812 11.734 12.172 1 44.16 204 LYS B CA 1
ATOM 3192 C C . LYS B 1 204 ? 18.547 10.242 12.297 1 44.16 204 LYS B C 1
ATOM 3194 O O . LYS B 1 204 ? 17.578 9.828 12.945 1 44.16 204 LYS B O 1
ATOM 3199 N N . VAL B 1 205 ? 18.766 9.469 11.305 1 40 205 VAL B N 1
ATOM 3200 C CA . VAL B 1 205 ? 18.797 8.047 11.641 1 40 205 VAL B CA 1
ATOM 3201 C C . VAL B 1 205 ? 19.875 7.785 12.688 1 40 205 VAL B C 1
ATOM 3203 O O . VAL B 1 205 ? 21.031 8.156 12.492 1 40 205 VAL B O 1
ATOM 3206 N N . GLU B 1 206 ? 19.594 7.656 13.852 1 36.16 206 GLU B N 1
ATOM 3207 C CA . GLU B 1 206 ? 20.562 7.336 14.891 1 36.16 206 GLU B CA 1
ATOM 3208 C C . GLU B 1 206 ? 21.5 6.215 14.445 1 36.16 206 GLU B C 1
ATOM 3210 O O . GLU B 1 206 ? 21.047 5.199 13.914 1 36.16 206 GLU B O 1
ATOM 3215 N N . SER B 1 207 ? 22.875 6.496 14.148 1 33.94 207 SER B N 1
ATOM 3216 C CA . SER B 1 207 ? 24 5.574 14.102 1 33.94 207 SER B CA 1
ATOM 3217 C C . SER B 1 207 ? 23.922 4.543 15.227 1 33.94 207 SER B C 1
ATOM 3219 O O . SER B 1 207 ? 23.875 4.902 16.406 1 33.94 207 SER B O 1
ATOM 3221 N N . LYS B 1 208 ? 23.391 3.5 15.039 1 30.56 208 LYS B N 1
ATOM 3222 C CA . LYS B 1 208 ? 23.672 2.383 15.938 1 30.56 208 LYS B CA 1
ATOM 3223 C C . LYS B 1 208 ? 25.156 2.287 16.266 1 30.56 208 LYS B C 1
ATOM 3225 O O . LYS B 1 208 ? 26 2.367 15.359 1 30.56 208 LYS B O 1
ATOM 3230 N N . ALA B 1 209 ? 25.719 2.463 17.609 1 25.06 209 ALA B N 1
ATOM 3231 C CA . ALA B 1 209 ? 27 2.283 18.312 1 25.06 209 ALA B CA 1
ATOM 3232 C C . ALA B 1 209 ? 27.688 1.006 17.859 1 25.06 209 ALA B C 1
ATOM 3234 O O . ALA B 1 209 ? 27.078 -0.064 17.812 1 25.06 209 ALA B O 1
ATOM 3235 N N . SER B 1 210 ? 28.828 1.071 17.312 1 22.83 210 SER B N 1
ATOM 3236 C CA . SER B 1 210 ? 29.875 0.067 17.516 1 22.83 210 SER B CA 1
ATOM 3237 C C . SER B 1 210 ? 29.922 -0.375 18.969 1 22.83 210 SER B C 1
ATOM 3239 O O . SER B 1 210 ? 29.891 0.459 19.875 1 22.83 210 SER B O 1
#

Sequence (420 aa):
MSIPNVIELNFPVLGSLLPADHGYGLYSAICHLCPTLHEHDSLSIQTISGLPDRPGILRLTANSQLRIRIPVEQIPLVYPLAGKSLTIGIHKIQLSIPAIRILQPYSVLKSRITVIKGFSEPETFLEAAQKQLNAREISGRVILLQDPKGNPKRNTIKIKRFTIVGFGLKVEGLNEKDSLELQVTGLGGKRRMGCGVFYGDSNKVESKASMSIPNVIELNFPVLGSLLPADHGYGLYSAICHLCPTLHEHDSLSIQTISGLPDRPGILRLTANSQLRIRIPVEQIPLVYPLAGKSLTIGIHKIQLSIPAIRILQPYSVLKSRITVIKGFSEPETFLEAAQKQLNAREISGRVILLQDPKGNPKRNTIKIKRFTIVGFGLKVEGLNEKDSLELQVTGLGGKRRMGCGVFYGDSNKVESKAS

pLDDT: mean 91.71, std 13.81, range [22.83, 98.69]

Solvent-accessible surface area (backbone atoms only — not comparable to full-atom values): 22239 Å² total; per-residue (Å²): 127,79,75,73,66,50,30,33,39,38,20,45,41,46,57,54,57,43,55,65,37,38,27,40,42,48,37,51,36,50,32,67,77,30,58,76,55,74,76,42,84,70,40,33,26,43,58,67,50,55,42,84,71,52,95,63,31,22,31,48,43,96,79,15,32,39,35,38,34,34,47,53,62,51,47,78,68,56,53,76,52,46,63,32,73,43,57,42,87,92,30,59,35,36,30,35,70,54,50,48,40,74,79,72,61,35,45,43,34,35,20,76,26,31,32,44,92,93,39,84,47,71,69,63,28,50,52,52,52,42,47,53,38,50,75,70,70,35,58,58,46,72,39,73,32,57,40,98,87,68,42,74,28,73,37,59,39,42,52,92,94,42,76,46,65,25,33,18,35,32,36,36,70,25,47,57,70,38,25,45,48,37,46,72,70,37,48,70,43,59,32,53,35,28,18,15,43,41,46,59,68,83,84,67,66,78,78,78,80,130,126,81,75,73,67,50,30,35,37,40,21,45,40,46,56,55,57,42,56,67,37,36,28,38,40,46,37,50,37,51,32,66,78,31,57,76,55,74,76,43,83,69,40,33,27,42,58,67,51,58,42,84,70,52,95,62,30,20,30,46,42,97,79,15,32,40,36,38,33,34,45,53,62,50,45,76,67,56,53,75,51,46,63,33,73,43,56,41,87,91,30,60,36,34,30,36,70,54,49,48,41,74,77,72,61,35,48,43,35,34,19,76,27,30,31,44,92,94,38,84,47,70,71,62,29,50,52,51,52,41,49,55,38,50,74,68,70,35,58,57,46,72,40,74,32,58,40,100,86,68,42,74,27,72,37,60,38,43,51,91,93,41,77,46,66,24,33,17,36,32,36,35,70,25,47,58,69,36,26,45,46,38,45,72,69,37,48,69,43,59,32,52,34,28,19,14,42,40,46,58,69,83,85,68,67,78,76,79,80,129

Radius of gyration: 25.55 Å; Cα contacts (8 Å, |Δi|>4): 926; chains: 2; bounding box: 48×78×58 Å

Foldseek 3Di:
DPQFQKKKWKWFKDFFKDFPQLLQLVLVQQCVQQVVCVPPPQKFKADWDAPDDDVRMGTDDRPTIIMIMDGPVCCVSRQSLAQDWTDRPPTIMGTHHIDMGHDFFDQKKKAAWAAAPPDQDDVVQLVQQVVQCVVVPWDWHKDFDADPVRHRAWDWHDHPPDIGITGMIMTHRGDGVSRSVCQRPFTHDDRSSNHRHIDDDPPCPPPDDD/DPLFQKKKWKWFKDFFKDFPQLLQLVLVQQCVQQVVCVPPPQKFKADWDAPDDDVRMGTDDRPTIIMIMDGPVCCVSRQSLAQDWTDRPPTIMGTHHIDMGHDFFDQKKKAAWADAPPDQDPVVQLVQQVVQCVVVVWDWHKDFDADPVRHRAWDWHDHPPDIGITGMIMTHRGDGVSRSVCQRPFTHDDRSSNHRHIDDDPPCPPPDDD

Nearest PDB structures (foldseek):
  8fd2-assembly1_B  TM=9.485E-01  e=7.660E-24  Nostoc sp. 'Peltigera membranacea cyanobiont' 210A
  3i4h-assembly1_X  TM=6.038E-01  e=1.395E-08  Pyrococcus furiosus
  3pkm-assembly2_X  TM=6.208E-01  e=7.414E-08  Pyrococcus furiosus
  1wj9-assembly1_A  TM=4.724E-01  e=1.904E-05  Thermus thermophilus
  7ow7-assembly1_p  TM=5.302E-01  e=5.778E-01  Homo sapiens

InterPro domains:
  IPR014174 CRISPR-associated protein Cas6/Cmx6 [PF09559] (7-201)
  IPR014174 CRISPR-associated protein Cas6/Cmx6 [TIGR02807] (5-200)
  IPR014174 CRISPR-associated protein Cas6/Cmx6 [cd09703] (7-200)

Secondary structure (DSSP, 8-state):
-----EEEEEEEEE-SEEETTTHHHHHHHHHHH-GGGGG-TT-EEEPPP-EEEETTEEE--TT-EEEEEEEGGGHHHHGGGTT-EEEETTEEEEE-PPEEEE----SEEEEEEEB-TT--SHHHHHHHHHHHHHHTT---EEEE-B-TTSSB-EEEEEETTEEEEEEEEEEES--HHHHHHHHHH-SSB-GGGTTT--B--TT-------/-----EEEEEEEEE-SEEETTTHHHHHHHHHHH-GGGGG-TT-EEEPPP-EEEETTEEE--TT-EEEEEEEGGGHHHHGGGTT-EEEETTEEEEE-PPEEEE----SEEEEEEEB-TT--SHHHHHHHHHHHHHHTT---EEEE-B-TTSSB-EEEEEETTEEEEEEEEEEES--HHHHHHHHHH-SSB-GGGTTT--B--TT-------